Protein AF-A0A211ZUM1-F1 (afdb_monomer)

Organism: NCBI:txid171674

Foldseek 3Di:
DDPPPDPDPPDPDQDDLLLLLLLCLQCVQQLCCQQPPRDRPQKHALSSLVSQLPDPPHDPSSNRSSVNCNVDVCSVQQLQQQQPHDGRPRIHGLRSSLLSSLFQVPSFAWPDKDKDFFDAQWKKKKFKQWAWFVPADCLDQLLSHWWKKFKDKQSGTDFIDTGHNLARRTFIFIPAGDHGGMIMITITTCRCSARHDTDTIDPIDMDMDIQDCPDPDPQSVQLRLCSNAAEKEQEQDRHHQDAWDFDAKAWAWAQDPVQKIKIWIWTKTLAQCDDCLLAQVSCCVAAVAGIATGTAWMFIARNPPRDTPDIGDPQADGPCPDFDADPSRYGYWYQDDSRSGTYHCVVVVSRVSHGIGRGRHDYDHPDGPVCVCVVRVSSRQSSVSSCSNVCVPPPPDQPQWKFKFWADPVQDDPAWFQFKWFQFQVRDIGTQDIDHVPDDDPDDDDDDDGGPGDITGHPPPDALNRGQEMEIHPDDPRIDMWIWDDDDPPDGTDTHHYDD

pLDDT: mean 75.62, std 19.41, range [24.16, 98.25]

Solvent-accessible surface area (backbone atoms only — not comparable to full-atom values): 27143 Å² total; per-residue (Å²): 137,72,99,77,78,69,78,75,77,74,75,82,74,81,82,48,69,43,57,22,51,52,49,45,59,71,44,34,74,61,39,25,20,43,59,68,84,57,63,78,76,61,40,34,38,67,58,12,30,52,35,36,39,71,36,86,86,48,53,74,66,53,20,44,24,22,45,47,48,71,72,34,60,67,61,38,46,50,26,33,23,40,29,67,59,69,76,70,81,63,43,32,40,65,60,10,49,40,30,36,44,53,51,63,41,79,50,36,54,77,74,48,73,47,81,44,74,29,65,58,66,34,15,31,38,38,38,39,40,55,42,30,16,89,86,31,33,59,41,42,77,89,39,43,20,48,17,31,37,35,35,24,51,72,74,36,62,69,29,46,45,78,30,42,59,66,48,89,84,49,47,50,35,42,64,30,32,38,58,71,43,83,41,42,39,37,35,22,48,38,19,56,59,38,30,39,96,54,62,66,60,40,80,74,45,78,50,78,47,75,27,48,67,80,45,92,49,67,70,49,22,51,40,15,52,45,37,46,65,40,58,35,39,17,34,72,75,72,45,68,96,86,67,67,48,80,76,49,28,25,24,32,58,44,80,45,97,88,53,33,33,38,39,39,35,32,40,32,24,29,38,32,64,30,82,65,35,77,38,53,70,55,31,29,58,36,60,50,42,52,51,30,73,42,67,55,40,33,42,26,27,34,68,87,80,67,44,79,77,43,61,49,30,88,49,64,42,88,81,49,89,71,81,55,54,48,100,66,66,25,34,40,32,16,38,72,49,60,63,63,38,41,35,53,25,82,85,36,56,53,34,48,47,46,56,26,42,25,50,44,44,45,74,29,71,91,50,62,60,72,59,48,40,74,81,41,55,43,52,56,55,46,22,51,24,43,35,53,42,70,62,68,49,74,87,87,50,80,67,35,47,42,45,33,43,47,44,51,82,78,79,57,83,79,56,52,34,74,30,34,30,39,29,28,72,86,68,52,75,43,79,55,48,66,45,47,72,91,61,93,68,99,65,80,93,67,90,72,75,96,42,74,41,51,72,39,57,44,59,90,94,45,60,64,86,40,56,54,32,39,36,46,44,61,64,61,99,70,55,46,76,47,43,46,43,61,62,64,102,86,54,78,73,52,81,44,52,70,47,121

Mean predicted aligned error: 13.16 Å

Sequence (500 aa):
MTSADMPIPSAPQPMDEARAILVLNRDFGMFDTAAHRGSRDQIVSRDDLRAVRDNPAATWEQRAAADYLVTHDEAFDGLDTAAEGGSTDGFISRKDVTVHAIRDGGALPLLQSRQVDGSGGNPIILHIDAQAPSGAAWGNTDGSNAGIVSVYVDGRYYADATILSENPEGVDVNLGALGDGPHTIELRDSTAIGTGNQGAVSDVRASTRQLDMHASGPQERDAALAARYAPVVHLEDNGQAGNNVPLLSGAQVRRNDDGTTTISYSVLYSNEDGGDGAEPGRLNGKWGRNTDDESVFSVTVDDRSGEVVGFDSKSLGEGASHWEVDANGRPVVTVVNGHNQYGWASDHPHRARNRAFSGAPIVTPDKNTISLMNDHPWTWTVSTAEMRREGKLDEGRPHDRLYLNLVDGRGSDFKDVDRIQVVLNDGRVVTVGKYHAGGLFNIGDNRLNSSNNVSVALPEGIDPADVAEVRIEGLPVDAQVQAQRLDRKDDLPVGVPVGG

Structure (mmCIF, N/CA/C/O backbone):
data_AF-A0A211ZUM1-F1
#
_entry.id   AF-A0A211ZUM1-F1
#
loop_
_atom_site.group_PDB
_atom_site.id
_atom_site.type_symbol
_atom_site.label_atom_id
_atom_site.label_alt_id
_atom_site.label_comp_id
_atom_site.label_asym_id
_atom_site.label_entity_id
_atom_site.label_seq_id
_atom_site.pdbx_PDB_ins_code
_atom_site.Cartn_x
_atom_site.Cartn_y
_atom_site.Cartn_z
_atom_site.occupancy
_atom_site.B_iso_or_equiv
_atom_site.auth_seq_id
_atom_site.auth_comp_id
_atom_site.auth_asym_id
_atom_site.auth_atom_id
_atom_site.pdbx_PDB_model_num
ATOM 1 N N . MET A 1 1 ? 50.078 -17.687 -6.184 1.00 43.66 1 MET A N 1
ATOM 2 C CA . MET A 1 1 ? 48.773 -18.210 -6.634 1.00 43.66 1 MET A CA 1
ATOM 3 C C . MET A 1 1 ? 48.759 -18.137 -8.148 1.00 43.66 1 MET A C 1
ATOM 5 O O . MET A 1 1 ? 48.920 -17.055 -8.696 1.00 43.66 1 MET A O 1
ATOM 9 N N . THR A 1 2 ? 48.752 -19.291 -8.809 1.00 36.81 2 THR A N 1
ATOM 10 C CA . THR A 1 2 ? 48.711 -19.415 -10.272 1.00 36.81 2 THR A CA 1
ATOM 11 C C . THR A 1 2 ? 47.291 -19.178 -10.779 1.00 36.81 2 THR A C 1
ATOM 13 O O . THR A 1 2 ? 46.334 -19.457 -10.069 1.00 36.81 2 THR A O 1
ATOM 16 N N . SER A 1 3 ? 47.173 -18.683 -12.011 1.00 44.09 3 SER A N 1
ATOM 17 C CA . SER A 1 3 ? 45.949 -18.301 -12.743 1.00 44.09 3 SER A CA 1
ATOM 18 C C . SER A 1 3 ? 44.919 -19.433 -12.993 1.00 44.09 3 SER A C 1
ATOM 20 O O . SER A 1 3 ? 44.183 -19.375 -13.974 1.00 44.09 3 SER A O 1
ATOM 22 N N . ALA A 1 4 ? 44.875 -20.473 -12.156 1.00 42.50 4 ALA A N 1
ATOM 23 C CA . ALA A 1 4 ? 44.084 -21.690 -12.356 1.00 42.50 4 ALA A CA 1
ATOM 24 C C . ALA A 1 4 ? 42.977 -21.928 -11.304 1.00 42.50 4 ALA A C 1
ATOM 26 O O . ALA A 1 4 ? 42.244 -22.895 -11.447 1.00 42.50 4 ALA A O 1
ATOM 27 N N . ASP A 1 5 ? 42.817 -21.045 -10.309 1.00 39.09 5 ASP A N 1
ATOM 28 C CA . ASP A 1 5 ? 41.782 -21.153 -9.254 1.00 39.09 5 ASP A CA 1
ATOM 29 C C . ASP A 1 5 ? 40.686 -20.071 -9.361 1.00 39.09 5 ASP A C 1
ATOM 31 O O . ASP A 1 5 ? 40.035 -19.719 -8.380 1.00 39.09 5 ASP A O 1
ATOM 35 N N . MET A 1 6 ? 40.458 -19.516 -10.556 1.00 37.50 6 MET A N 1
ATOM 36 C CA . MET A 1 6 ? 39.229 -18.750 -10.790 1.00 37.50 6 MET A CA 1
ATOM 37 C C . MET A 1 6 ? 38.066 -19.751 -10.845 1.00 37.50 6 MET A C 1
ATOM 39 O O . MET A 1 6 ? 38.123 -20.657 -11.683 1.00 37.50 6 MET A O 1
ATOM 43 N N . PRO A 1 7 ? 37.028 -19.636 -9.994 1.00 38.75 7 PRO A N 1
ATOM 44 C CA . PRO A 1 7 ? 35.852 -20.484 -10.116 1.00 38.75 7 PRO A CA 1
ATOM 45 C C . PRO A 1 7 ? 35.306 -20.346 -11.537 1.00 38.75 7 PRO A C 1
ATOM 47 O O . PRO A 1 7 ? 35.073 -19.236 -12.021 1.00 38.75 7 PRO A O 1
ATOM 50 N N . ILE A 1 8 ? 35.157 -21.481 -12.222 1.00 36.88 8 ILE A N 1
ATOM 51 C CA . ILE A 1 8 ? 34.457 -21.547 -13.503 1.00 36.88 8 ILE A CA 1
ATOM 52 C C . ILE A 1 8 ? 33.085 -20.901 -13.257 1.00 36.88 8 ILE A C 1
ATOM 54 O O . ILE A 1 8 ? 32.404 -21.342 -12.324 1.00 36.88 8 ILE A O 1
ATOM 58 N N . PRO A 1 9 ? 32.680 -19.866 -14.020 1.00 37.88 9 PRO A N 1
ATOM 59 C CA . PRO A 1 9 ? 31.333 -19.332 -13.911 1.00 37.88 9 PRO A CA 1
ATOM 60 C C . PRO A 1 9 ? 30.375 -20.507 -14.070 1.00 37.88 9 PRO A C 1
ATOM 62 O O . PRO A 1 9 ? 30.503 -21.277 -15.027 1.00 37.88 9 PRO A O 1
ATOM 65 N N . SER A 1 10 ? 29.473 -20.695 -13.109 1.00 44.97 10 SER A N 1
ATOM 66 C CA . SER A 1 10 ? 28.400 -21.676 -13.228 1.00 44.97 10 SER A CA 1
ATOM 67 C C . SER A 1 10 ? 27.770 -21.541 -14.614 1.00 44.97 10 SER A C 1
ATOM 69 O O . SER A 1 10 ? 27.548 -20.425 -15.091 1.00 44.97 10 SER A O 1
ATOM 71 N N . ALA A 1 11 ? 27.547 -22.672 -15.294 1.00 48.47 11 ALA A N 1
ATOM 72 C CA . ALA A 1 11 ? 26.867 -22.675 -16.585 1.00 48.47 11 ALA A CA 1
ATOM 73 C C . ALA A 1 11 ? 25.595 -21.812 -16.478 1.00 48.47 11 ALA A C 1
ATOM 75 O O . ALA A 1 11 ? 24.928 -21.886 -15.439 1.00 48.47 11 ALA A O 1
ATOM 76 N N . PRO A 1 12 ? 25.280 -20.974 -17.485 1.00 60.00 12 PRO A N 1
ATOM 77 C CA . PRO A 1 12 ? 24.107 -20.120 -17.412 1.00 60.00 12 PRO A CA 1
ATOM 78 C C . PRO A 1 12 ? 22.892 -20.999 -17.121 1.00 60.00 12 PRO A C 1
ATOM 80 O O . PRO A 1 12 ? 22.614 -21.942 -17.861 1.00 60.00 12 PRO A O 1
ATOM 83 N N . GLN A 1 13 ? 22.235 -20.729 -15.989 1.00 67.50 13 GLN A N 1
ATOM 84 C CA . GLN A 1 13 ? 21.000 -21.406 -15.598 1.00 67.50 13 GLN A CA 1
ATOM 85 C C . GLN A 1 13 ? 20.018 -21.335 -16.781 1.00 67.50 13 GLN A C 1
ATOM 87 O O . GLN A 1 13 ? 19.943 -20.268 -17.407 1.00 67.50 13 GLN A O 1
ATOM 92 N N . PRO A 1 14 ? 19.313 -22.434 -17.110 1.00 83.50 14 PRO A N 1
ATOM 93 C CA . PRO A 1 14 ? 18.321 -22.427 -18.179 1.00 83.50 14 PRO A CA 1
ATOM 94 C C . PRO A 1 14 ? 17.280 -21.328 -17.928 1.00 83.50 14 PRO A C 1
ATOM 96 O O . PRO A 1 14 ? 16.999 -20.987 -16.781 1.00 83.50 14 PRO A O 1
ATOM 99 N N . MET A 1 15 ? 16.759 -20.738 -19.005 1.00 92.12 15 MET A N 1
ATOM 100 C CA . MET A 1 15 ? 15.692 -19.743 -18.907 1.00 92.12 15 MET A CA 1
ATOM 101 C C . MET A 1 15 ? 14.385 -20.442 -18.527 1.00 92.12 15 MET A C 1
ATOM 103 O O . MET A 1 15 ? 14.018 -21.429 -19.165 1.00 92.12 15 MET A O 1
ATOM 107 N N . ASP A 1 16 ? 13.709 -19.923 -17.509 1.00 88.44 16 ASP A N 1
ATOM 108 C CA . ASP A 1 16 ? 12.357 -20.299 -17.102 1.00 88.44 16 ASP A CA 1
ATOM 109 C C . ASP A 1 16 ? 11.422 -19.082 -17.192 1.00 88.44 16 ASP A C 1
ATOM 111 O O . ASP A 1 16 ? 11.869 -17.963 -17.460 1.00 88.44 16 ASP A O 1
ATOM 115 N N . GLU A 1 17 ? 10.121 -19.302 -16.998 1.00 86.44 17 GLU A N 1
ATOM 116 C CA . GLU A 1 17 ? 9.092 -18.260 -17.085 1.00 86.44 17 GLU A CA 1
ATOM 117 C C . GLU A 1 17 ? 9.390 -17.083 -16.153 1.00 86.44 17 GLU A C 1
ATOM 119 O O . GLU A 1 17 ? 9.462 -15.935 -16.590 1.00 86.44 17 GLU A O 1
ATOM 124 N N . ALA A 1 18 ? 9.654 -17.386 -14.882 1.00 80.50 18 ALA A N 1
ATOM 125 C CA . ALA A 1 18 ? 9.990 -16.417 -13.850 1.00 80.50 18 ALA A CA 1
ATOM 126 C C . ALA A 1 18 ? 11.130 -15.480 -14.277 1.00 80.50 18 ALA A C 1
ATOM 128 O O . ALA A 1 18 ? 11.023 -14.252 -14.192 1.00 80.50 18 ALA A O 1
ATOM 129 N N . ARG A 1 19 ? 12.228 -16.052 -14.773 1.00 82.88 19 ARG A N 1
ATOM 130 C CA . ARG A 1 19 ? 13.375 -15.276 -15.228 1.00 82.88 19 ARG A CA 1
ATOM 131 C C . ARG A 1 19 ? 13.090 -14.535 -16.531 1.00 82.88 19 ARG A C 1
ATOM 133 O O . ARG A 1 19 ? 13.563 -13.409 -16.682 1.00 82.88 19 ARG A O 1
ATOM 140 N N . ALA A 1 20 ? 12.312 -15.114 -17.444 1.00 89.31 20 ALA A N 1
ATOM 141 C CA . ALA A 1 20 ? 11.919 -14.449 -18.682 1.00 89.31 20 ALA A CA 1
ATOM 142 C C . ALA A 1 20 ? 11.098 -13.180 -18.399 1.00 89.31 20 ALA A C 1
ATOM 144 O O . ALA A 1 20 ? 11.386 -12.129 -18.972 1.00 89.31 20 ALA A O 1
ATOM 145 N N . ILE A 1 21 ? 10.159 -13.246 -17.450 1.00 86.44 21 ILE A N 1
ATOM 146 C CA . ILE A 1 21 ? 9.336 -12.116 -16.997 1.00 86.44 21 ILE A CA 1
ATOM 147 C C . ILE A 1 21 ? 10.193 -11.015 -16.369 1.00 86.44 21 ILE A C 1
ATOM 149 O O . ILE A 1 21 ? 10.033 -9.843 -16.708 1.00 86.44 21 ILE A O 1
ATOM 153 N N . LEU A 1 22 ? 11.140 -11.363 -15.489 1.00 80.31 22 LEU A N 1
ATOM 154 C CA . LEU A 1 22 ? 12.043 -10.376 -14.883 1.00 80.31 22 LEU A CA 1
ATOM 155 C C . LEU A 1 22 ? 12.891 -9.645 -15.929 1.00 80.31 22 LEU A C 1
ATOM 157 O O . LEU A 1 22 ? 13.070 -8.428 -15.847 1.00 80.31 22 LEU A O 1
ATOM 161 N N . VAL A 1 23 ? 13.417 -10.384 -16.908 1.00 86.12 23 VAL A N 1
ATOM 162 C CA . VAL A 1 23 ? 14.228 -9.822 -17.996 1.00 86.12 23 VAL A CA 1
ATOM 163 C C . VAL A 1 23 ? 13.377 -8.925 -18.887 1.00 86.12 23 VAL A C 1
ATOM 165 O O . VAL A 1 23 ? 13.804 -7.811 -19.195 1.00 86.12 23 VAL A O 1
ATOM 168 N N . LEU A 1 24 ? 12.169 -9.375 -19.245 1.00 88.94 24 LEU A N 1
ATOM 169 C CA . LEU A 1 24 ? 11.203 -8.573 -19.988 1.00 88.94 24 LEU A CA 1
ATOM 170 C C . LEU A 1 24 ? 10.877 -7.282 -19.233 1.00 88.94 24 LEU A C 1
ATOM 172 O O . LEU A 1 24 ? 10.959 -6.216 -19.823 1.00 88.94 24 LEU A O 1
ATOM 176 N N . ASN A 1 25 ? 10.573 -7.346 -17.935 1.00 83.44 25 ASN A N 1
ATOM 177 C CA . ASN A 1 25 ? 10.255 -6.170 -17.126 1.00 83.44 25 ASN A CA 1
ATOM 178 C C . ASN A 1 25 ? 11.418 -5.160 -17.069 1.00 83.44 25 ASN A C 1
ATOM 180 O O . ASN A 1 25 ? 11.234 -3.964 -17.323 1.00 83.44 25 ASN A O 1
ATOM 184 N N . ARG A 1 26 ? 12.626 -5.653 -16.756 1.00 82.50 26 ARG A N 1
ATOM 185 C CA . ARG A 1 26 ? 13.848 -4.842 -16.632 1.00 82.50 26 ARG A CA 1
ATOM 186 C C . ARG A 1 26 ? 14.165 -4.114 -17.933 1.00 82.50 26 ARG A C 1
ATOM 188 O O . ARG A 1 26 ? 14.423 -2.912 -17.929 1.00 82.50 26 ARG A O 1
ATOM 195 N N . ASP A 1 27 ? 14.114 -4.841 -19.044 1.00 86.50 27 ASP A N 1
ATOM 196 C CA . ASP A 1 27 ? 14.540 -4.350 -20.352 1.00 86.50 27 ASP A CA 1
ATOM 197 C C . ASP A 1 27 ? 13.344 -3.967 -21.241 1.00 86.50 27 ASP A C 1
ATOM 199 O O . ASP A 1 27 ? 13.496 -3.825 -22.452 1.00 86.50 27 ASP A O 1
ATOM 203 N N . PHE A 1 28 ? 12.158 -3.758 -20.659 1.00 86.62 28 PHE A N 1
ATOM 204 C CA . PHE A 1 28 ? 10.888 -3.655 -21.388 1.00 86.62 28 PHE A CA 1
ATOM 205 C C . PHE A 1 28 ? 10.918 -2.620 -22.515 1.00 86.62 28 PHE A C 1
ATOM 207 O O . PHE A 1 28 ? 10.455 -2.898 -23.608 1.00 86.62 28 PHE A O 1
ATOM 214 N N . GLY A 1 29 ? 11.525 -1.445 -22.298 1.00 85.50 29 GLY A N 1
ATOM 215 C CA . GLY A 1 29 ? 11.620 -0.415 -23.345 1.00 85.50 29 GLY A CA 1
ATOM 216 C C . GLY A 1 29 ? 12.481 -0.829 -24.549 1.00 85.50 29 GLY A C 1
ATOM 217 O O . GLY A 1 29 ? 12.271 -0.347 -25.659 1.00 85.50 29 GLY A O 1
ATOM 218 N N . MET A 1 30 ? 13.452 -1.724 -24.344 1.00 89.69 30 MET A N 1
ATOM 219 C CA . MET A 1 30 ? 14.226 -2.325 -25.432 1.00 89.69 30 MET A CA 1
ATOM 220 C C . MET A 1 30 ? 13.390 -3.360 -26.186 1.00 89.69 30 MET A C 1
ATOM 222 O O . MET A 1 30 ? 13.443 -3.379 -27.412 1.00 89.69 30 MET A O 1
ATOM 226 N N . PHE A 1 31 ? 12.606 -4.170 -25.468 1.00 91.44 31 PHE A N 1
ATOM 227 C CA . PHE A 1 31 ? 11.664 -5.108 -26.078 1.00 91.44 31 PHE A CA 1
ATOM 228 C C . PHE A 1 31 ? 10.605 -4.370 -26.911 1.00 91.44 31 PHE A C 1
ATOM 230 O O . PHE A 1 31 ? 10.532 -4.612 -28.105 1.00 91.44 31 PHE A O 1
ATOM 237 N N . ASP A 1 32 ? 9.898 -3.407 -26.320 1.00 88.75 32 ASP A N 1
ATOM 238 C CA . ASP A 1 32 ? 8.865 -2.536 -26.926 1.00 88.75 32 ASP A CA 1
ATOM 239 C C . ASP A 1 32 ? 9.313 -1.933 -28.273 1.00 88.75 32 ASP A C 1
ATOM 241 O O . ASP A 1 32 ? 8.585 -1.892 -29.257 1.00 88.75 32 ASP A O 1
ATOM 245 N N . THR A 1 33 ? 10.587 -1.558 -28.389 1.00 88.69 33 THR A N 1
ATOM 246 C CA . THR A 1 33 ? 11.088 -0.870 -29.587 1.00 88.69 33 THR A CA 1
ATOM 247 C C . THR A 1 33 ? 11.668 -1.782 -30.676 1.00 88.69 33 THR A C 1
ATOM 249 O O . THR A 1 33 ? 12.123 -1.276 -31.715 1.00 88.69 33 THR A O 1
ATOM 252 N N . ALA A 1 34 ? 11.681 -3.102 -30.474 1.00 89.81 34 ALA A N 1
ATOM 253 C CA . ALA A 1 34 ? 12.518 -4.025 -31.236 1.00 89.81 34 ALA A CA 1
ATOM 254 C C . ALA A 1 34 ? 12.051 -4.276 -32.683 1.00 89.81 34 ALA A C 1
ATOM 256 O O . ALA A 1 34 ? 12.891 -4.259 -33.590 1.00 89.81 34 ALA A O 1
ATOM 257 N N . ALA A 1 35 ? 10.754 -4.486 -32.946 1.00 82.75 35 ALA A N 1
ATOM 258 C CA . ALA A 1 35 ? 10.259 -4.808 -34.293 1.00 82.75 35 ALA A CA 1
ATOM 259 C C . ALA A 1 35 ? 9.839 -3.581 -35.118 1.00 82.75 35 ALA A C 1
ATOM 261 O O . ALA A 1 35 ? 9.779 -3.653 -36.353 1.00 82.75 35 ALA A O 1
ATOM 262 N N . HIS A 1 36 ? 9.571 -2.437 -34.480 1.00 64.88 36 HIS A N 1
ATOM 263 C CA . HIS A 1 36 ? 8.919 -1.285 -35.127 1.00 64.88 36 HIS A CA 1
ATOM 264 C C . HIS A 1 36 ? 9.744 0.008 -35.194 1.00 64.88 36 HIS A C 1
ATOM 266 O O . HIS A 1 36 ? 9.202 1.101 -35.331 1.00 64.88 36 HIS A O 1
ATOM 272 N N . ARG A 1 37 ? 11.079 -0.094 -35.228 1.00 54.25 37 ARG A N 1
ATOM 273 C CA . ARG A 1 37 ? 11.986 1.058 -35.438 1.00 54.25 37 ARG A CA 1
ATOM 274 C C . ARG A 1 37 ? 11.840 2.179 -34.391 1.00 54.25 37 ARG A C 1
ATOM 276 O O . ARG A 1 37 ? 12.078 3.340 -34.723 1.00 54.25 37 ARG A O 1
ATOM 283 N N . GLY A 1 38 ? 11.532 1.850 -33.136 1.00 53.59 38 GLY A N 1
ATOM 284 C CA . GLY A 1 38 ? 11.768 2.782 -32.028 1.00 53.59 38 GLY A CA 1
ATOM 285 C C . GLY A 1 38 ? 10.593 3.620 -31.524 1.00 53.59 38 GLY A C 1
ATOM 286 O O . GLY A 1 38 ? 10.840 4.540 -30.745 1.00 53.59 38 GLY A O 1
ATOM 287 N N . SER A 1 39 ? 9.346 3.349 -31.915 1.00 62.84 39 SER A N 1
ATOM 288 C CA . SER A 1 39 ? 8.196 3.979 -31.251 1.00 62.84 39 SER A CA 1
ATOM 289 C C . SER A 1 39 ? 7.911 3.257 -29.941 1.00 62.84 39 SER A C 1
ATOM 291 O O . SER A 1 39 ? 7.386 2.160 -29.969 1.00 62.84 39 SER A O 1
ATOM 293 N N . ARG A 1 40 ? 8.290 3.879 -28.820 1.00 78.25 40 ARG A N 1
ATOM 294 C CA . ARG A 1 40 ? 7.989 3.402 -27.466 1.00 78.25 40 ARG A CA 1
ATOM 295 C C . ARG A 1 40 ? 6.502 3.608 -27.190 1.00 78.25 40 ARG A C 1
ATOM 297 O O . ARG A 1 40 ? 6.108 4.727 -26.850 1.00 78.25 40 ARG A O 1
ATOM 304 N N . ASP A 1 41 ? 5.693 2.579 -27.391 1.00 75.62 41 ASP A N 1
ATOM 305 C CA . ASP A 1 41 ? 4.244 2.620 -27.163 1.00 75.62 41 ASP A CA 1
ATOM 306 C C . ASP A 1 41 ? 3.824 1.892 -25.875 1.00 75.62 41 ASP A C 1
ATOM 308 O O . ASP A 1 41 ? 2.645 1.887 -25.529 1.00 75.62 41 ASP A O 1
ATOM 312 N N . GLN A 1 42 ? 4.807 1.407 -25.101 1.00 82.94 42 GLN A N 1
ATOM 313 C CA . GLN A 1 42 ? 4.635 0.661 -23.850 1.00 82.94 42 GLN A CA 1
ATOM 314 C C . GLN A 1 42 ? 3.955 -0.699 -24.042 1.00 82.94 42 GLN A C 1
ATOM 316 O O . GLN A 1 42 ? 3.424 -1.259 -23.076 1.00 82.94 42 GLN A O 1
ATOM 321 N N . ILE A 1 43 ? 4.023 -1.241 -25.258 1.00 85.62 43 ILE A N 1
ATOM 322 C CA . ILE A 1 43 ? 3.471 -2.534 -25.627 1.00 85.62 43 ILE A CA 1
ATOM 323 C C . ILE A 1 43 ? 4.586 -3.409 -26.213 1.00 85.62 43 ILE A C 1
ATOM 325 O O . ILE A 1 43 ? 5.461 -2.949 -26.934 1.00 85.62 43 ILE A O 1
ATOM 329 N N . VAL A 1 44 ? 4.573 -4.698 -25.881 1.00 89.44 44 VAL A N 1
ATOM 330 C CA . VAL A 1 44 ? 5.462 -5.707 -26.464 1.00 89.44 44 VAL A CA 1
ATOM 331 C C . VAL A 1 44 ? 4.615 -6.723 -27.213 1.00 89.44 44 VAL A C 1
ATOM 333 O O . VAL A 1 44 ? 3.822 -7.450 -26.616 1.00 89.44 44 VAL A O 1
ATOM 336 N N . SER A 1 45 ? 4.794 -6.795 -28.530 1.00 91.38 45 SER A N 1
ATOM 337 C CA . SER A 1 45 ? 4.151 -7.799 -29.376 1.00 91.38 45 SER A CA 1
ATOM 338 C C . SER A 1 45 ? 5.011 -9.060 -29.531 1.00 91.38 45 SER A C 1
ATOM 340 O O . SER A 1 45 ? 6.208 -9.096 -29.226 1.00 91.38 45 SER A O 1
ATOM 342 N N . ARG A 1 46 ? 4.436 -10.121 -30.110 1.00 92.69 46 ARG A N 1
ATOM 343 C CA . ARG A 1 46 ? 5.220 -11.307 -30.509 1.00 92.69 46 ARG A CA 1
ATOM 344 C C . ARG A 1 46 ? 6.285 -10.997 -31.558 1.00 92.69 46 ARG A C 1
ATOM 346 O O . ARG A 1 46 ? 7.304 -11.688 -31.607 1.00 92.69 46 ARG A O 1
ATOM 353 N N . ASP A 1 47 ? 6.066 -9.991 -32.397 1.00 92.81 47 ASP A N 1
ATOM 354 C CA . ASP A 1 47 ? 7.062 -9.588 -33.384 1.00 92.81 47 ASP A CA 1
ATOM 355 C C . ASP A 1 47 ? 8.241 -8.877 -32.716 1.00 92.81 47 ASP A C 1
ATOM 357 O O . ASP A 1 47 ? 9.384 -9.142 -33.090 1.00 92.81 47 ASP A O 1
ATOM 361 N N . ASP A 1 48 ? 7.997 -8.090 -31.665 1.00 94.00 48 ASP A N 1
ATOM 362 C CA . ASP A 1 48 ? 9.049 -7.492 -30.836 1.00 94.00 48 ASP A CA 1
ATOM 363 C C . ASP A 1 48 ? 9.905 -8.552 -30.147 1.00 94.00 48 ASP A C 1
ATOM 365 O O . ASP A 1 48 ? 11.135 -8.518 -30.236 1.00 94.00 48 ASP A O 1
ATOM 369 N N . LEU A 1 49 ? 9.274 -9.565 -29.544 1.00 95.81 49 LEU A N 1
ATOM 370 C CA . LEU A 1 49 ? 9.998 -10.689 -28.947 1.00 95.81 49 LEU A CA 1
ATOM 371 C C . LEU A 1 49 ? 10.860 -11.419 -29.990 1.00 95.81 49 LEU A C 1
ATOM 373 O O . LEU A 1 49 ? 12.043 -11.674 -29.760 1.00 95.81 49 LEU A O 1
ATOM 377 N N . ARG A 1 50 ? 10.320 -11.709 -31.180 1.00 96.06 50 ARG A N 1
ATOM 378 C CA . ARG A 1 50 ? 11.104 -12.317 -32.272 1.00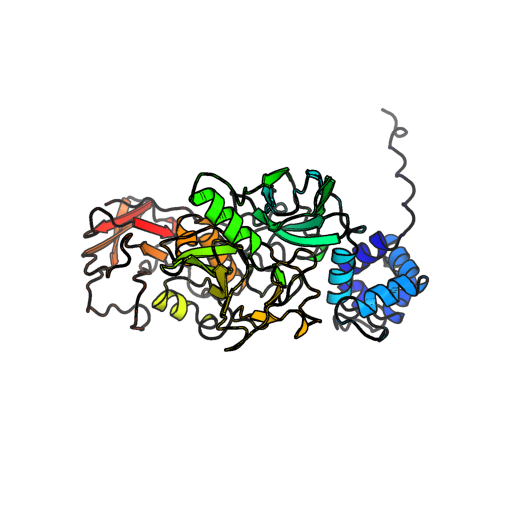 96.06 50 ARG A CA 1
ATOM 379 C C . ARG A 1 50 ? 12.264 -11.417 -32.698 1.00 96.06 50 ARG A C 1
ATOM 381 O O . ARG A 1 50 ? 13.367 -11.918 -32.915 1.00 96.06 50 ARG A O 1
ATOM 388 N N . ALA A 1 51 ? 12.047 -10.105 -32.769 1.00 94.75 51 ALA A N 1
ATOM 389 C CA . ALA A 1 51 ? 13.086 -9.143 -33.107 1.00 94.75 51 ALA A CA 1
ATOM 390 C C . ALA A 1 51 ? 14.209 -9.116 -32.057 1.00 94.75 51 ALA A C 1
ATOM 392 O O . ALA A 1 51 ? 15.378 -9.136 -32.439 1.00 94.75 51 ALA A O 1
ATOM 393 N N . VAL A 1 52 ? 13.895 -9.151 -30.754 1.00 96.06 52 VAL A N 1
ATOM 394 C CA . VAL A 1 52 ? 14.908 -9.264 -29.687 1.00 96.06 52 VAL A CA 1
ATOM 395 C C . VAL A 1 52 ? 15.656 -10.590 -29.775 1.00 96.06 52 VAL A C 1
ATOM 397 O O . VAL A 1 52 ? 16.888 -10.588 -29.741 1.00 96.06 52 VAL A O 1
ATOM 400 N N . ARG A 1 53 ? 14.939 -11.711 -29.927 1.00 96.88 53 ARG A N 1
ATOM 401 C CA . ARG A 1 53 ? 15.522 -13.056 -30.069 1.00 96.88 53 ARG A CA 1
ATOM 402 C C . ARG A 1 53 ? 16.554 -13.108 -31.196 1.00 96.88 53 ARG A C 1
ATOM 404 O O . ARG A 1 53 ? 17.635 -13.666 -31.013 1.00 96.88 53 ARG A O 1
ATOM 411 N N . ASP A 1 54 ? 16.238 -12.495 -32.332 1.00 95.56 54 ASP A N 1
ATOM 412 C CA . ASP A 1 54 ? 17.070 -12.544 -33.535 1.0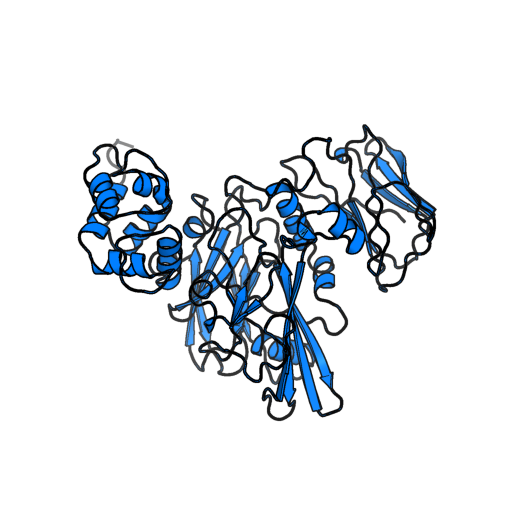0 95.56 5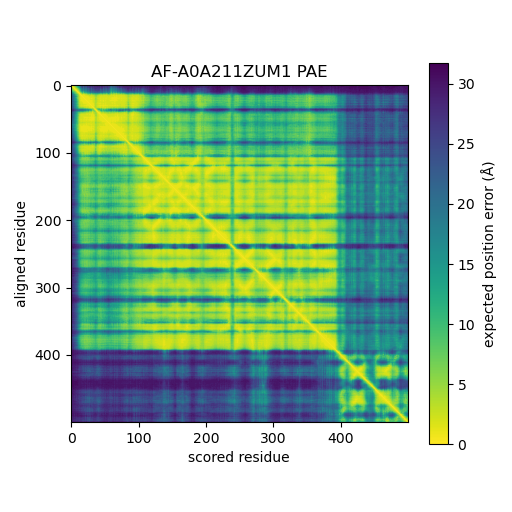4 ASP A CA 1
ATOM 413 C C . ASP A 1 54 ? 18.128 -11.415 -33.573 1.00 95.56 54 ASP A C 1
ATOM 415 O O . ASP A 1 54 ? 18.975 -11.382 -34.470 1.00 95.56 54 ASP A O 1
ATOM 419 N N . ASN A 1 55 ? 18.138 -10.508 -32.583 1.00 94.12 55 ASN A N 1
ATOM 420 C CA . ASN A 1 55 ? 19.066 -9.381 -32.516 1.00 94.12 55 ASN A CA 1
ATOM 421 C C . ASN A 1 55 ? 20.450 -9.799 -31.964 1.00 94.12 55 ASN A C 1
ATOM 423 O O . ASN A 1 55 ? 20.592 -10.125 -30.776 1.00 94.12 55 ASN A O 1
ATOM 427 N N . PRO A 1 56 ? 21.530 -9.719 -32.768 1.00 93.00 56 PRO A N 1
ATOM 428 C CA . PRO A 1 56 ? 22.874 -10.058 -32.305 1.00 93.00 56 PRO A CA 1
ATOM 429 C C . PRO A 1 56 ? 23.432 -9.066 -31.272 1.00 93.00 56 PRO A C 1
ATOM 431 O O . PRO A 1 56 ? 24.343 -9.427 -30.529 1.00 93.00 56 PRO A O 1
ATOM 434 N N . ALA A 1 57 ? 22.902 -7.838 -31.208 1.00 92.94 57 ALA A N 1
ATOM 435 C CA . ALA A 1 57 ? 23.306 -6.827 -30.231 1.00 92.94 57 ALA A CA 1
ATOM 436 C C . ALA A 1 57 ? 22.638 -7.008 -28.856 1.00 92.94 57 ALA A C 1
ATOM 438 O O . ALA A 1 57 ? 23.130 -6.452 -27.875 1.00 92.94 57 ALA A O 1
ATOM 439 N N . ALA A 1 58 ? 21.553 -7.785 -28.768 1.00 92.75 58 ALA A N 1
ATOM 440 C CA . ALA A 1 58 ? 20.935 -8.122 -27.489 1.00 92.75 58 ALA A CA 1
ATOM 441 C C . ALA A 1 58 ? 21.883 -8.984 -26.635 1.00 92.75 58 ALA A C 1
ATOM 443 O O . ALA A 1 58 ? 22.776 -9.676 -27.140 1.00 92.75 58 ALA A O 1
ATOM 444 N N . THR A 1 59 ? 21.706 -8.973 -25.319 1.00 94.19 59 THR A N 1
ATOM 445 C CA . THR A 1 59 ? 22.431 -9.898 -24.443 1.00 94.19 59 THR A CA 1
ATOM 446 C C . THR A 1 59 ? 21.920 -11.327 -24.644 1.00 94.19 59 THR A C 1
ATOM 448 O O . THR A 1 59 ? 20.841 -11.559 -25.194 1.00 94.19 59 THR A O 1
ATOM 451 N N . TRP A 1 60 ? 22.699 -12.323 -24.210 1.00 93.31 60 TRP A N 1
ATOM 452 C CA . TRP A 1 60 ? 22.238 -13.715 -24.261 1.00 93.31 60 TRP A CA 1
ATOM 453 C C . TRP A 1 60 ? 20.952 -13.908 -23.443 1.00 93.31 60 TRP A C 1
ATOM 455 O O . TRP A 1 60 ? 20.078 -14.658 -23.862 1.00 93.31 60 TRP A O 1
ATOM 465 N N . GLU A 1 61 ? 20.839 -13.210 -22.309 1.00 92.38 61 GLU A N 1
ATOM 466 C CA . GLU A 1 61 ? 19.715 -13.313 -21.381 1.00 92.38 61 GLU A CA 1
ATOM 467 C C . GLU A 1 61 ? 18.443 -12.718 -21.997 1.00 92.38 61 GLU A C 1
ATOM 469 O O . GLU A 1 61 ? 17.393 -13.349 -21.955 1.00 92.38 61 GLU A O 1
ATOM 474 N N . GLN A 1 62 ? 18.558 -11.565 -22.665 1.00 94.81 62 GLN A N 1
ATOM 475 C CA . GLN A 1 62 ? 17.460 -10.945 -23.415 1.00 94.81 62 GLN A CA 1
ATOM 476 C C . GLN A 1 62 ? 16.956 -11.849 -24.540 1.00 94.81 62 GLN A C 1
ATOM 478 O O . GLN A 1 62 ? 15.754 -12.069 -24.660 1.00 94.81 62 GLN A O 1
ATOM 483 N N . ARG A 1 63 ? 17.870 -12.427 -25.334 1.00 96.44 63 ARG A N 1
ATOM 484 C CA . ARG A 1 63 ? 17.491 -13.375 -26.391 1.00 96.44 63 ARG A CA 1
ATOM 485 C C . ARG A 1 63 ? 16.818 -14.624 -25.839 1.00 96.44 63 ARG A C 1
ATOM 487 O O . ARG A 1 63 ? 15.847 -15.076 -26.425 1.00 96.44 63 ARG A O 1
ATOM 494 N N . ALA A 1 64 ? 17.328 -15.176 -24.739 1.00 95.31 64 ALA A N 1
ATOM 495 C CA . ALA A 1 64 ? 16.761 -16.371 -24.123 1.00 95.31 64 ALA A CA 1
ATOM 496 C C . ALA A 1 64 ? 15.367 -16.107 -23.531 1.00 95.31 64 ALA A C 1
ATOM 498 O O . ALA A 1 64 ? 14.489 -16.949 -23.673 1.00 95.31 64 ALA A O 1
ATOM 499 N N . ALA A 1 65 ? 15.144 -14.939 -22.921 1.00 95.06 65 ALA A N 1
ATOM 500 C CA . ALA A 1 65 ? 13.830 -14.540 -22.415 1.00 95.06 65 ALA A CA 1
ATOM 501 C C . ALA A 1 65 ? 12.827 -14.350 -23.561 1.00 95.06 65 ALA A C 1
ATOM 503 O O . ALA A 1 65 ? 11.710 -14.856 -23.506 1.00 95.06 65 ALA A O 1
ATOM 504 N N . ALA A 1 66 ? 13.258 -13.684 -24.635 1.00 96.81 66 ALA A N 1
ATOM 505 C CA . ALA A 1 66 ? 12.450 -13.510 -25.832 1.00 96.81 66 ALA A CA 1
ATOM 506 C C . ALA A 1 66 ? 12.104 -14.851 -26.502 1.00 96.81 66 ALA A C 1
ATOM 508 O O . ALA A 1 66 ? 10.963 -15.070 -26.897 1.00 96.81 66 ALA A O 1
ATOM 509 N N . ASP A 1 67 ? 13.073 -15.766 -26.598 1.00 97.00 67 ASP A N 1
ATOM 510 C CA . ASP A 1 67 ? 12.858 -17.115 -27.127 1.00 97.00 67 ASP A CA 1
ATOM 511 C C . ASP A 1 67 ? 11.865 -17.908 -26.274 1.00 97.00 67 ASP A C 1
ATOM 513 O O . ASP A 1 67 ? 10.945 -18.519 -26.816 1.00 97.00 67 ASP A O 1
ATOM 517 N N . TYR A 1 68 ? 11.999 -17.838 -24.945 1.00 96.06 68 TYR A N 1
ATOM 518 C CA . TYR A 1 68 ? 11.082 -18.481 -24.009 1.00 96.06 68 TYR A CA 1
ATOM 519 C C . TYR A 1 68 ? 9.638 -18.022 -24.247 1.00 96.06 68 TYR A C 1
ATOM 521 O O . TYR A 1 68 ? 8.777 -18.848 -24.537 1.00 96.06 68 TYR A O 1
ATOM 529 N N . LEU A 1 69 ? 9.392 -16.710 -24.240 1.00 95.44 69 LEU A N 1
ATOM 530 C CA . LEU A 1 69 ? 8.053 -16.134 -24.421 1.00 95.44 69 LEU A CA 1
ATOM 531 C C . LEU A 1 69 ? 7.477 -16.342 -25.831 1.00 95.44 69 LEU A C 1
ATOM 533 O O . LEU A 1 69 ? 6.267 -16.343 -26.015 1.00 95.44 69 LEU A O 1
ATOM 537 N N . VAL A 1 70 ? 8.319 -16.534 -26.851 1.00 95.44 70 VAL A N 1
ATOM 538 C CA . VAL A 1 70 ? 7.851 -16.874 -28.208 1.00 95.44 70 VAL A CA 1
ATOM 539 C C . VAL A 1 70 ? 7.470 -18.350 -28.332 1.00 95.44 70 VAL A C 1
ATOM 541 O O . VAL A 1 70 ? 6.650 -18.685 -29.185 1.00 95.44 70 VAL A O 1
ATOM 544 N N . THR A 1 71 ? 8.090 -19.227 -27.541 1.00 95.88 71 THR A N 1
ATOM 545 C CA . THR A 1 71 ? 7.955 -20.691 -27.657 1.00 95.88 71 THR A CA 1
ATOM 546 C C . THR A 1 71 ? 6.998 -21.312 -26.639 1.00 95.88 71 THR A C 1
ATOM 548 O O . THR A 1 71 ? 6.622 -22.468 -26.823 1.00 95.88 71 THR A O 1
ATOM 551 N N . HIS A 1 72 ? 6.585 -20.556 -25.619 1.00 94.56 72 HIS A N 1
ATOM 552 C CA . HIS A 1 72 ? 5.644 -20.965 -24.574 1.00 94.56 72 HIS A CA 1
ATOM 553 C C . HIS A 1 72 ? 4.405 -20.070 -24.648 1.00 94.56 72 HIS A C 1
ATOM 555 O O . HIS A 1 72 ? 4.367 -18.991 -24.054 1.00 94.56 72 HIS A O 1
ATOM 561 N N . ASP A 1 73 ? 3.408 -20.501 -25.425 1.00 92.62 73 ASP A N 1
ATOM 562 C CA . ASP A 1 73 ? 2.183 -19.726 -25.642 1.00 92.62 73 ASP A CA 1
ATOM 563 C C . ASP A 1 73 ? 1.451 -19.462 -24.323 1.00 92.62 73 ASP A C 1
ATOM 565 O O . ASP A 1 73 ? 0.976 -18.358 -24.107 1.00 92.62 73 ASP A O 1
ATOM 569 N N . GLU A 1 74 ? 1.458 -20.416 -23.393 1.00 89.50 74 GLU A N 1
ATOM 570 C CA . GLU A 1 74 ? 0.861 -20.267 -22.068 1.00 89.50 74 GLU A CA 1
ATOM 571 C C . GLU A 1 74 ? 1.474 -19.132 -21.237 1.00 89.50 74 GLU A C 1
ATOM 573 O O . GLU A 1 74 ? 0.743 -18.425 -20.547 1.00 89.50 74 GLU A O 1
ATOM 578 N N . ALA A 1 75 ? 2.791 -18.923 -21.331 1.00 88.75 75 ALA A N 1
ATOM 579 C CA . ALA A 1 75 ? 3.481 -17.862 -20.602 1.00 88.75 75 ALA A CA 1
ATOM 580 C C . ALA A 1 75 ? 3.205 -16.492 -21.238 1.00 88.75 75 ALA A C 1
ATOM 582 O O . ALA A 1 75 ? 2.998 -15.502 -20.537 1.00 88.75 75 ALA A O 1
ATOM 583 N N . PHE A 1 76 ? 3.168 -16.428 -22.574 1.00 91.31 76 PHE A N 1
ATOM 584 C CA . PHE A 1 76 ? 2.800 -15.205 -23.289 1.00 91.31 76 PHE A CA 1
ATOM 585 C C . PHE A 1 76 ? 1.344 -14.817 -23.016 1.00 91.31 76 PHE A C 1
ATOM 587 O O . PHE A 1 76 ? 1.073 -13.682 -22.642 1.00 91.31 76 PHE A O 1
ATOM 594 N N . ASP A 1 77 ? 0.421 -15.761 -23.180 1.00 88.56 77 ASP A N 1
ATOM 595 C CA . ASP A 1 77 ? -1.017 -15.538 -23.041 1.00 88.56 77 ASP A CA 1
ATOM 596 C C . ASP A 1 77 ? -1.396 -15.256 -21.569 1.00 88.56 77 ASP A C 1
ATOM 598 O O . ASP A 1 77 ? -2.314 -14.480 -21.283 1.00 88.56 77 ASP A O 1
ATOM 602 N N . GLY A 1 78 ? -0.661 -15.854 -20.621 1.00 85.69 78 GLY A N 1
ATOM 603 C CA . GLY A 1 78 ? -0.746 -15.537 -19.196 1.00 85.69 78 GLY A CA 1
ATOM 604 C C . GLY A 1 78 ? -0.380 -14.082 -18.904 1.00 85.69 78 GLY A C 1
ATOM 605 O O . GLY A 1 78 ? -1.136 -13.399 -18.214 1.00 85.69 78 GLY A O 1
ATOM 606 N N . LEU A 1 79 ? 0.713 -13.589 -19.500 1.00 86.31 79 LEU A N 1
ATOM 607 C CA . LEU A 1 79 ? 1.105 -12.182 -19.415 1.00 86.31 79 LEU A CA 1
ATOM 608 C C . LEU A 1 79 ? 0.072 -11.271 -20.086 1.00 86.31 79 LEU A C 1
ATOM 610 O O . LEU A 1 79 ? -0.479 -10.421 -19.406 1.00 86.31 79 LEU A O 1
ATOM 614 N N . ASP A 1 80 ? -0.239 -11.478 -21.367 1.00 85.75 80 ASP A N 1
ATOM 615 C CA . ASP A 1 80 ? -1.203 -10.699 -22.179 1.00 85.75 80 ASP A CA 1
ATOM 616 C C . ASP A 1 80 ? -2.521 -10.418 -21.423 1.00 85.75 80 ASP A C 1
ATOM 618 O O . ASP A 1 80 ? -3.055 -9.313 -21.425 1.00 85.75 80 ASP A O 1
ATOM 622 N N . THR A 1 81 ? -3.009 -11.390 -20.648 1.00 83.00 81 THR A N 1
ATOM 623 C CA . THR A 1 81 ? -4.292 -11.265 -19.942 1.00 83.00 81 THR A CA 1
ATOM 624 C C . THR A 1 81 ? -4.193 -10.825 -18.474 1.00 83.00 81 THR A C 1
ATOM 626 O O . THR A 1 81 ? -5.228 -10.703 -17.799 1.00 83.00 81 THR A O 1
ATOM 629 N N . ALA A 1 82 ? -2.993 -10.577 -17.946 1.00 80.88 82 ALA A N 1
ATOM 630 C CA . ALA A 1 82 ? -2.759 -10.427 -16.512 1.00 80.88 82 ALA A CA 1
ATOM 631 C C . ALA A 1 82 ? -3.437 -9.186 -15.904 1.00 80.88 82 ALA A C 1
ATOM 633 O O . ALA A 1 82 ? -4.205 -9.310 -14.934 1.00 80.88 82 ALA A O 1
ATOM 634 N N . ALA A 1 83 ? -3.192 -7.989 -16.448 1.00 72.06 83 ALA A N 1
ATOM 635 C CA . ALA A 1 83 ? -3.673 -6.745 -15.849 1.00 72.06 83 ALA A CA 1
ATOM 636 C C . ALA A 1 83 ? -5.107 -6.405 -16.250 1.00 72.06 83 ALA A C 1
ATOM 638 O O . ALA A 1 83 ? -5.888 -5.957 -15.404 1.00 72.06 83 ALA A O 1
ATOM 639 N N . GLU A 1 84 ? -5.478 -6.626 -17.510 1.00 67.81 84 GLU A N 1
ATOM 640 C CA . GLU A 1 84 ? -6.822 -6.286 -17.976 1.00 67.81 84 GLU A CA 1
ATOM 641 C C . GLU A 1 84 ? -7.806 -7.446 -17.797 1.00 67.81 84 GLU A C 1
ATOM 643 O O . GLU A 1 84 ? -8.939 -7.226 -17.382 1.00 67.81 84 GLU A O 1
ATOM 648 N N . GLY A 1 85 ? -7.384 -8.699 -17.947 1.00 56.62 85 GLY A N 1
ATOM 649 C CA . GLY A 1 85 ? -8.301 -9.835 -17.916 1.00 56.62 85 GLY A CA 1
ATOM 650 C C . GLY A 1 85 ? -9.231 -9.846 -19.113 1.00 56.62 85 GLY A C 1
ATOM 651 O O . GLY A 1 85 ? -10.128 -9.021 -19.238 1.00 56.62 85 GLY A O 1
ATOM 652 N N . GLY A 1 86 ? -9.068 -10.834 -19.979 1.00 58.75 86 GLY A N 1
ATOM 653 C CA . GLY A 1 86 ? -9.828 -10.867 -21.216 1.00 58.75 86 GLY A CA 1
ATOM 654 C C . GLY A 1 86 ? -9.335 -11.947 -22.158 1.00 58.75 86 GLY A C 1
ATOM 655 O O . GLY A 1 86 ? -8.694 -12.906 -21.737 1.00 58.75 86 GLY A O 1
ATOM 656 N N . SER A 1 87 ? -9.693 -11.802 -23.431 1.00 66.44 87 SER A N 1
ATOM 657 C CA . SER A 1 87 ? -9.102 -12.606 -24.503 1.00 66.44 87 SER A CA 1
ATOM 658 C C . SER A 1 87 ? -7.717 -12.064 -24.815 1.00 66.44 87 SER A C 1
ATOM 660 O O . SER A 1 87 ? -7.557 -10.850 -24.815 1.00 66.44 87 SER A O 1
ATOM 662 N N . THR A 1 88 ? -6.780 -12.955 -25.124 1.00 78.19 88 THR A N 1
ATOM 663 C CA . THR A 1 88 ? -5.448 -12.604 -25.627 1.00 78.19 88 THR A CA 1
ATOM 664 C C . THR A 1 88 ? -5.585 -11.638 -26.799 1.00 78.19 88 THR A C 1
ATOM 666 O O . THR A 1 88 ? -6.189 -12.003 -27.821 1.00 78.19 88 THR A O 1
ATOM 669 N N . ASP A 1 89 ? -5.085 -10.417 -26.661 1.00 78.44 89 ASP A N 1
ATOM 670 C CA . ASP A 1 89 ? -5.077 -9.441 -27.751 1.00 78.44 89 ASP A CA 1
ATOM 671 C C . ASP A 1 89 ? -3.760 -9.476 -28.548 1.00 78.44 89 ASP A C 1
ATOM 673 O O . ASP A 1 89 ? -3.664 -8.889 -29.630 1.00 78.44 89 ASP A O 1
ATOM 677 N N . GLY A 1 90 ? -2.796 -10.272 -28.078 1.00 85.25 90 GLY A N 1
ATOM 678 C CA . GLY A 1 90 ? -1.485 -10.459 -28.674 1.00 85.25 90 GLY A CA 1
ATOM 679 C C . GLY A 1 90 ? -0.449 -9.439 -28.206 1.00 85.25 90 GLY A C 1
ATOM 680 O O . GLY A 1 90 ? 0.632 -9.381 -28.810 1.00 85.25 90 GLY A O 1
ATOM 681 N N . PHE A 1 91 ? -0.755 -8.652 -27.175 1.00 87.12 91 PHE A N 1
ATOM 682 C CA . PHE A 1 91 ? 0.057 -7.546 -26.696 1.00 87.12 91 PHE A CA 1
ATOM 683 C C . PHE A 1 91 ? 0.307 -7.651 -25.191 1.00 87.12 91 PHE A C 1
ATOM 685 O O . PHE A 1 91 ? -0.590 -7.874 -24.394 1.00 87.12 91 PHE A O 1
ATOM 692 N N . ILE A 1 92 ? 1.564 -7.467 -24.786 1.00 87.62 92 ILE A N 1
ATOM 693 C CA . ILE A 1 92 ? 1.946 -7.420 -23.374 1.00 87.62 92 ILE A CA 1
ATOM 694 C C . ILE A 1 92 ? 2.250 -5.969 -23.020 1.00 87.62 92 ILE A C 1
ATOM 696 O O . ILE A 1 92 ? 3.231 -5.402 -23.509 1.00 87.62 92 ILE A O 1
ATOM 700 N N . SER A 1 93 ? 1.446 -5.358 -22.155 1.00 85.25 93 SER A N 1
ATOM 701 C CA . SER A 1 93 ? 1.760 -4.044 -21.594 1.00 85.25 93 SER A CA 1
ATOM 702 C C . SER A 1 93 ? 2.741 -4.163 -20.423 1.00 85.25 93 SER A C 1
ATOM 704 O O . SER A 1 93 ? 2.914 -5.220 -19.815 1.00 85.25 93 SER A O 1
ATOM 706 N N . ARG A 1 94 ? 3.370 -3.055 -20.016 1.00 80.00 94 ARG A N 1
ATOM 707 C CA . ARG A 1 94 ? 4.176 -3.051 -18.777 1.00 80.00 94 ARG A CA 1
ATOM 708 C C . ARG A 1 94 ? 3.340 -3.449 -17.556 1.00 80.00 94 ARG A C 1
ATOM 710 O O . ARG A 1 94 ? 3.844 -4.101 -16.645 1.00 80.00 94 ARG A O 1
ATOM 717 N N . LYS A 1 95 ? 2.064 -3.058 -17.553 1.00 75.62 95 LYS A N 1
ATOM 718 C CA . LYS A 1 95 ? 1.128 -3.339 -16.467 1.00 75.62 95 LYS A CA 1
ATOM 719 C C . LYS A 1 95 ? 0.906 -4.844 -16.314 1.00 75.62 95 LYS A C 1
ATOM 721 O O . LYS A 1 95 ? 0.903 -5.336 -15.189 1.00 75.62 95 LYS A O 1
ATOM 726 N N . ASP A 1 96 ? 0.789 -5.553 -17.430 1.00 80.75 96 ASP A N 1
ATOM 727 C CA . ASP A 1 96 ? 0.628 -7.005 -17.475 1.00 80.75 96 ASP A CA 1
ATOM 728 C C . ASP A 1 96 ? 1.799 -7.734 -16.828 1.00 80.75 96 ASP A C 1
ATOM 730 O O . ASP A 1 96 ? 1.611 -8.544 -15.921 1.00 80.75 96 ASP A O 1
ATOM 734 N N . VAL A 1 97 ? 3.019 -7.362 -17.220 1.00 79.88 97 VAL A N 1
ATOM 735 C CA . VAL A 1 97 ? 4.250 -7.941 -16.668 1.00 79.88 97 VAL A CA 1
ATOM 736 C C . VAL A 1 97 ? 4.321 -7.738 -15.156 1.00 79.88 97 VAL A C 1
ATOM 738 O O . VAL A 1 97 ? 4.636 -8.676 -14.421 1.00 79.88 97 VAL A O 1
ATOM 741 N N . THR A 1 98 ? 3.991 -6.536 -14.677 1.00 76.19 98 THR A N 1
ATOM 742 C CA . THR A 1 98 ? 3.985 -6.231 -13.244 1.00 76.19 98 THR A CA 1
ATOM 743 C C . THR A 1 98 ? 2.947 -7.054 -12.484 1.00 76.19 98 THR A C 1
ATOM 745 O O . THR A 1 98 ? 3.282 -7.676 -11.475 1.00 76.19 98 THR A O 1
ATOM 748 N N . VAL A 1 99 ? 1.700 -7.079 -12.959 1.00 76.00 99 VAL A N 1
ATOM 749 C CA . VAL A 1 99 ? 0.605 -7.804 -12.299 1.00 76.00 99 VAL A CA 1
ATOM 750 C C . VAL A 1 99 ? 0.887 -9.305 -12.263 1.00 76.00 99 VAL A C 1
ATOM 752 O O . VAL A 1 99 ? 0.710 -9.928 -11.216 1.00 76.00 99 VAL A O 1
ATOM 755 N N . HIS A 1 100 ? 1.371 -9.878 -13.365 1.00 79.88 100 HIS A N 1
ATOM 756 C CA . HIS A 1 100 ? 1.701 -11.301 -13.454 1.00 79.88 100 HIS A CA 1
ATOM 757 C C . HIS A 1 100 ? 2.836 -11.680 -12.501 1.00 79.88 100 HIS A C 1
ATOM 759 O O . HIS A 1 100 ? 2.686 -12.575 -11.673 1.00 79.88 100 HIS A O 1
ATOM 765 N N . ALA A 1 101 ? 3.945 -10.935 -12.530 1.00 77.00 101 ALA A N 1
ATOM 766 C CA . ALA A 1 101 ? 5.101 -11.222 -11.687 1.00 77.00 101 ALA A CA 1
ATOM 767 C C . ALA A 1 101 ? 4.785 -11.140 -10.184 1.00 77.00 101 ALA A C 1
ATOM 769 O O . ALA A 1 101 ? 5.275 -11.954 -9.397 1.00 77.00 101 ALA A O 1
ATOM 770 N N . ILE A 1 102 ? 3.955 -10.170 -9.785 1.00 76.25 102 ILE A N 1
ATOM 771 C CA . ILE A 1 102 ? 3.505 -10.014 -8.398 1.00 76.25 102 ILE A CA 1
ATOM 772 C C . ILE A 1 102 ? 2.524 -11.123 -8.016 1.00 76.25 102 ILE A C 1
ATOM 774 O O . ILE A 1 102 ? 2.583 -11.638 -6.906 1.00 76.25 102 ILE A O 1
ATOM 778 N N . ARG A 1 103 ? 1.611 -11.536 -8.888 1.00 75.75 103 ARG A N 1
ATOM 779 C CA . ARG A 1 103 ? 0.609 -12.543 -8.508 1.00 75.75 103 ARG A CA 1
ATOM 780 C C . ARG A 1 103 ? 1.184 -13.941 -8.406 1.00 75.75 103 ARG A C 1
ATOM 782 O O . ARG A 1 103 ? 0.876 -14.642 -7.444 1.00 75.75 103 ARG A O 1
ATOM 789 N N . ASP A 1 104 ? 2.050 -14.298 -9.342 1.00 72.50 104 ASP A N 1
ATOM 790 C CA . ASP A 1 104 ? 2.651 -15.624 -9.374 1.00 72.50 104 ASP A CA 1
ATOM 791 C C . ASP A 1 104 ? 3.754 -15.766 -8.325 1.00 72.50 104 ASP A C 1
ATOM 793 O O . ASP A 1 104 ? 3.978 -16.862 -7.814 1.00 72.50 104 ASP A O 1
ATOM 797 N N . GLY A 1 105 ? 4.435 -14.665 -7.974 1.00 63.22 105 GLY A N 1
ATOM 798 C CA . GLY A 1 105 ? 5.384 -14.553 -6.858 1.00 63.22 105 GLY A CA 1
ATOM 799 C C . GLY A 1 105 ? 6.670 -15.378 -6.980 1.00 63.22 105 GLY A C 1
ATOM 800 O O . GLY A 1 105 ? 7.700 -14.995 -6.426 1.00 63.22 105 GLY A O 1
ATOM 801 N N . GLY A 1 106 ? 6.662 -16.472 -7.746 1.00 66.94 106 GLY A N 1
ATOM 802 C CA . GLY A 1 106 ? 7.795 -17.372 -7.961 1.00 66.94 106 GLY A CA 1
ATOM 803 C C . GLY A 1 106 ? 8.979 -16.705 -8.656 1.00 66.94 106 GLY A C 1
ATOM 804 O O . GLY A 1 106 ? 10.114 -17.139 -8.476 1.00 66.94 106 GLY A O 1
ATOM 805 N N . ALA A 1 107 ? 8.726 -15.616 -9.384 1.00 69.00 107 ALA A N 1
ATOM 806 C CA . ALA A 1 107 ? 9.753 -14.816 -10.036 1.00 69.00 107 ALA A CA 1
ATOM 807 C C . ALA A 1 107 ? 10.472 -13.842 -9.098 1.00 69.00 107 ALA A C 1
ATOM 809 O O . ALA A 1 107 ? 11.585 -13.421 -9.395 1.00 69.00 107 ALA A O 1
ATOM 810 N N . LEU A 1 108 ? 9.868 -13.473 -7.968 1.00 82.56 108 LEU A N 1
ATOM 811 C CA . LEU A 1 108 ? 10.437 -12.454 -7.093 1.00 82.56 108 LEU A CA 1
ATOM 812 C C . LEU A 1 108 ? 11.455 -13.055 -6.112 1.00 82.56 108 LEU A C 1
ATOM 814 O O . LEU A 1 108 ? 11.167 -14.096 -5.506 1.00 82.56 108 LEU A O 1
ATOM 818 N N . PRO A 1 109 ? 12.612 -12.402 -5.886 1.00 86.88 109 PRO A N 1
ATOM 819 C CA . PRO A 1 109 ? 13.581 -12.833 -4.884 1.00 86.88 109 PRO A CA 1
ATOM 820 C C . PRO A 1 109 ? 12.952 -12.948 -3.492 1.00 86.88 109 PRO A C 1
ATOM 822 O O . PRO A 1 109 ? 12.387 -11.986 -2.977 1.00 86.88 109 PRO A O 1
ATOM 825 N N . LEU A 1 110 ? 13.078 -14.120 -2.863 1.00 91.19 110 LEU A N 1
ATOM 826 C CA . LEU A 1 110 ? 12.661 -14.323 -1.476 1.00 91.19 110 LEU A CA 1
ATOM 827 C C . LEU A 1 110 ? 13.632 -13.602 -0.532 1.00 91.19 110 LEU A C 1
ATOM 829 O O . LEU A 1 110 ? 14.820 -13.920 -0.502 1.00 91.19 110 LEU A O 1
ATOM 833 N N . LEU A 1 111 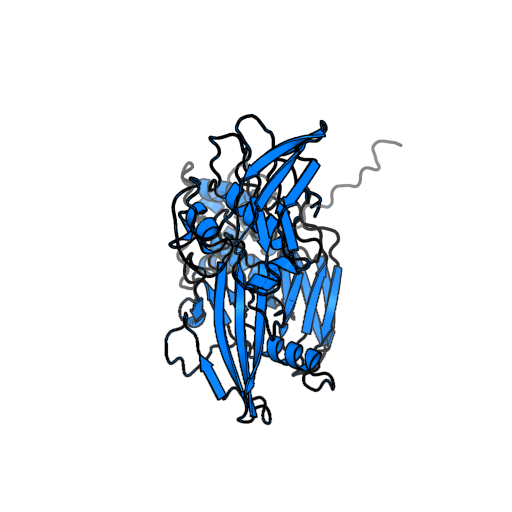? 13.110 -12.671 0.260 1.00 94.62 111 LEU A N 1
ATOM 834 C CA . LEU A 1 111 ? 13.857 -11.930 1.277 1.00 94.62 111 LEU A CA 1
ATOM 835 C C . LEU A 1 111 ? 13.802 -12.654 2.622 1.00 94.62 111 LEU A C 1
ATOM 837 O O . LEU A 1 111 ? 14.820 -12.848 3.284 1.00 94.62 111 LEU A O 1
ATOM 841 N N . GLN A 1 112 ? 12.601 -13.076 3.019 1.00 95.12 112 GLN A N 1
ATOM 842 C CA . GLN A 1 112 ? 12.360 -13.773 4.277 1.00 95.12 112 GLN A CA 1
ATOM 843 C C . GLN A 1 112 ? 11.130 -14.678 4.160 1.00 95.12 112 GLN A C 1
ATOM 845 O O . GLN A 1 112 ? 10.180 -14.363 3.451 1.00 95.12 112 GLN A O 1
ATOM 850 N N . SER A 1 113 ? 11.125 -15.789 4.896 1.00 96.00 113 SER A N 1
ATOM 851 C CA . SER A 1 113 ? 9.938 -16.622 5.104 1.00 96.00 113 SER A CA 1
ATOM 852 C C . SER A 1 113 ? 9.748 -16.897 6.593 1.00 96.00 113 SER A C 1
ATOM 854 O O . SER A 1 113 ? 10.725 -16.983 7.348 1.00 96.00 113 SER A O 1
ATOM 856 N N . ARG A 1 114 ? 8.495 -17.003 7.036 1.00 94.88 114 ARG A N 1
ATOM 857 C CA . ARG A 1 114 ? 8.135 -17.252 8.431 1.00 94.88 114 ARG A CA 1
ATOM 858 C C . ARG A 1 114 ? 6.865 -18.090 8.524 1.00 94.88 114 ARG A C 1
ATOM 860 O O . ARG A 1 114 ? 5.922 -17.869 7.777 1.00 94.88 114 ARG A O 1
ATOM 867 N N . GLN A 1 115 ? 6.837 -19.007 9.486 1.00 96.94 115 GLN A N 1
ATOM 868 C CA . GLN A 1 115 ? 5.612 -19.697 9.888 1.00 96.94 115 GLN A CA 1
ATOM 869 C C . GLN A 1 115 ? 4.885 -18.887 10.961 1.00 96.94 115 GLN A C 1
ATOM 871 O O . GLN A 1 115 ? 5.518 -18.388 11.900 1.00 96.94 115 GLN A O 1
ATOM 876 N N . VAL A 1 116 ? 3.570 -18.784 10.830 1.00 95.75 116 VAL A N 1
ATOM 877 C CA . VAL A 1 116 ? 2.677 -18.235 11.849 1.00 95.75 116 VAL A CA 1
ATOM 878 C C . VAL A 1 116 ? 1.504 -19.185 12.030 1.00 95.75 116 VAL A C 1
ATOM 880 O O . VAL A 1 116 ? 1.009 -19.736 11.054 1.00 95.75 116 VAL A O 1
ATOM 883 N N . ASP A 1 117 ? 1.055 -19.376 13.264 1.00 95.06 117 ASP A N 1
ATOM 884 C CA . ASP A 1 117 ? -0.175 -20.116 13.521 1.00 95.06 117 ASP A CA 1
ATOM 885 C C . ASP A 1 117 ? -1.346 -19.130 13.527 1.00 95.06 117 ASP A C 1
ATOM 887 O O . ASP A 1 117 ? -1.404 -18.211 14.350 1.00 95.06 117 ASP A O 1
ATOM 891 N N . GLY A 1 118 ? -2.265 -19.301 12.583 1.00 91.38 118 GLY A N 1
ATOM 892 C CA . GLY A 1 118 ? -3.545 -18.614 12.592 1.00 91.38 118 GLY A CA 1
ATOM 893 C C . GLY A 1 118 ? -4.479 -19.222 13.638 1.00 91.38 118 GLY A C 1
ATOM 894 O O . GLY A 1 118 ? -4.333 -20.378 14.049 1.00 91.38 118 GLY A O 1
ATOM 895 N N . SER A 1 119 ? -5.425 -18.412 14.109 1.00 85.88 119 SER A N 1
ATOM 896 C CA . SER A 1 119 ? -6.381 -18.810 15.152 1.00 85.88 119 SER A CA 1
ATOM 897 C C . SER A 1 119 ? -7.833 -18.491 14.782 1.00 85.88 119 SER A C 1
ATOM 899 O O . SER A 1 119 ? -8.647 -18.203 15.666 1.00 85.88 119 SER A O 1
ATOM 901 N N . GLY A 1 120 ? -8.130 -18.404 13.480 1.00 74.62 120 GLY A N 1
ATOM 902 C CA . GLY A 1 120 ? -9.488 -18.393 12.925 1.00 74.62 120 GLY A CA 1
ATOM 903 C C . GLY A 1 120 ? -10.341 -17.153 13.217 1.00 74.62 120 GLY A C 1
ATOM 904 O O . GLY A 1 120 ? -11.431 -17.022 12.667 1.00 74.62 120 GLY A O 1
ATOM 905 N N . GLY A 1 121 ? -9.871 -16.230 14.061 1.00 83.31 121 GLY A N 1
ATOM 906 C CA . GLY A 1 121 ? -10.633 -15.040 14.452 1.00 83.31 121 GLY A CA 1
ATOM 907 C C . GLY A 1 121 ? -9.823 -13.865 15.000 1.00 83.31 121 GLY A C 1
ATOM 908 O O . GLY A 1 121 ? -10.354 -12.758 15.054 1.00 83.31 121 GLY A O 1
ATOM 909 N N . ASN A 1 122 ? -8.552 -14.066 15.363 1.00 92.06 122 ASN A N 1
ATOM 910 C CA . ASN A 1 122 ? -7.684 -12.997 15.855 1.00 92.06 122 ASN A CA 1
ATOM 911 C C . ASN A 1 122 ? -6.824 -12.434 14.719 1.00 92.06 122 ASN A C 1
ATOM 913 O O . ASN A 1 122 ? -6.083 -13.206 14.098 1.00 92.06 122 ASN A O 1
ATOM 917 N N . PRO A 1 123 ? -6.873 -11.114 14.459 1.00 94.75 123 PRO A N 1
ATOM 918 C CA . PRO A 1 123 ? -6.037 -10.505 13.440 1.00 94.75 123 PRO A CA 1
ATOM 919 C C . PRO A 1 123 ? -4.546 -10.634 13.746 1.00 94.75 123 PRO A C 1
ATOM 921 O O . PRO A 1 123 ? -4.123 -10.542 14.901 1.00 94.75 123 PRO A O 1
ATOM 924 N N . ILE A 1 124 ? -3.742 -10.803 12.702 1.00 96.25 124 ILE A N 1
ATOM 925 C CA . ILE A 1 124 ? -2.284 -10.842 12.790 1.00 96.25 124 ILE A CA 1
ATOM 926 C C . ILE A 1 124 ? -1.726 -9.584 12.134 1.00 96.25 124 ILE A C 1
ATOM 928 O O . ILE A 1 124 ? -2.015 -9.294 10.977 1.00 96.25 124 ILE A O 1
ATOM 932 N N . ILE A 1 125 ? -0.888 -8.855 12.864 1.00 97.31 125 ILE A N 1
ATOM 933 C CA . ILE A 1 125 ? -0.092 -7.752 12.330 1.00 97.31 125 ILE A CA 1
ATOM 934 C C . ILE A 1 125 ? 1.315 -8.264 12.048 1.00 97.31 125 ILE A C 1
ATOM 936 O O . ILE A 1 125 ? 1.958 -8.858 12.917 1.00 97.31 125 ILE A O 1
ATOM 940 N N . LEU A 1 126 ? 1.782 -8.034 10.830 1.00 98.12 126 LEU A N 1
ATOM 941 C CA . LEU A 1 126 ? 3.137 -8.284 10.375 1.00 98.12 126 LEU A CA 1
ATOM 942 C C . LEU A 1 126 ? 3.900 -6.961 10.374 1.00 98.12 126 LEU A C 1
ATOM 944 O O . LEU A 1 126 ? 3.603 -6.080 9.578 1.00 98.12 126 LEU A O 1
ATOM 948 N N . HIS A 1 127 ? 4.900 -6.858 11.234 1.00 98.25 127 HIS A N 1
ATOM 949 C CA . HIS A 1 127 ? 5.840 -5.751 11.245 1.00 98.25 127 HIS A CA 1
ATOM 950 C C . HIS A 1 127 ? 7.048 -6.079 10.367 1.00 98.25 127 HIS A C 1
ATOM 952 O O . HIS A 1 127 ? 7.672 -7.133 10.553 1.00 98.25 127 HIS A O 1
ATOM 958 N N . ILE A 1 128 ? 7.385 -5.178 9.448 1.00 98.00 128 ILE A N 1
ATOM 959 C CA . ILE A 1 128 ? 8.523 -5.273 8.533 1.00 98.00 128 ILE A CA 1
ATOM 960 C C . ILE A 1 128 ? 9.480 -4.114 8.822 1.00 98.00 128 ILE A C 1
ATOM 962 O O . ILE A 1 128 ? 9.167 -2.958 8.548 1.00 98.00 128 ILE A O 1
ATOM 966 N N . ASP A 1 129 ? 10.663 -4.445 9.327 1.00 97.38 129 ASP A N 1
ATOM 967 C CA . ASP A 1 129 ? 11.818 -3.551 9.422 1.00 97.38 129 ASP A CA 1
ATOM 968 C C . ASP A 1 129 ? 12.753 -3.872 8.249 1.00 97.38 129 ASP A C 1
ATOM 970 O O . ASP A 1 129 ? 13.162 -5.021 8.072 1.00 97.38 129 ASP A O 1
ATOM 974 N N . ALA A 1 130 ? 13.023 -2.897 7.389 1.00 95.69 130 ALA A N 1
ATOM 975 C CA . ALA A 1 130 ? 13.856 -3.065 6.205 1.00 95.69 130 ALA A CA 1
ATOM 976 C C . ALA A 1 130 ? 14.470 -1.726 5.797 1.00 95.69 130 ALA A C 1
ATOM 978 O O . ALA A 1 130 ? 13.909 -0.662 6.049 1.00 95.69 130 ALA A O 1
ATOM 979 N N . GLN A 1 131 ? 15.602 -1.784 5.104 1.00 93.94 131 GLN A N 1
ATOM 980 C CA . GLN A 1 131 ? 16.213 -0.617 4.486 1.00 93.94 131 GLN A CA 1
ATOM 981 C C . GLN A 1 131 ? 15.795 -0.519 3.022 1.00 93.94 131 GLN A C 1
ATOM 983 O O . GLN A 1 131 ? 15.874 -1.494 2.264 1.00 93.94 131 GLN A O 1
ATOM 988 N N . ALA A 1 132 ? 15.383 0.684 2.626 1.00 91.06 132 ALA A N 1
ATOM 989 C CA . ALA A 1 132 ? 15.198 1.027 1.226 1.00 91.06 132 ALA A CA 1
ATOM 990 C C . ALA A 1 132 ? 16.525 0.856 0.454 1.00 91.06 132 ALA A C 1
ATOM 992 O O . ALA A 1 132 ? 17.602 0.914 1.062 1.00 91.06 132 ALA A O 1
ATOM 993 N N . PRO A 1 133 ? 16.479 0.666 -0.877 1.00 90.12 133 PRO A N 1
ATOM 994 C CA . PRO A 1 133 ? 17.678 0.568 -1.698 1.00 90.12 133 PRO A CA 1
ATOM 995 C C . PRO A 1 133 ? 18.638 1.737 -1.457 1.00 90.12 133 PRO A C 1
ATOM 997 O O . PRO A 1 133 ? 18.224 2.869 -1.208 1.00 90.12 133 PRO A O 1
ATOM 1000 N N . SER A 1 134 ? 19.945 1.483 -1.541 1.00 86.94 134 SER A N 1
ATOM 1001 C CA . SER A 1 134 ? 20.943 2.535 -1.321 1.00 86.94 134 SER A CA 1
ATOM 1002 C C . SER A 1 134 ? 20.745 3.699 -2.298 1.00 86.94 134 SER A C 1
ATOM 1004 O O . SER A 1 134 ? 20.714 3.495 -3.511 1.00 86.94 134 SER A O 1
ATOM 1006 N N . GLY A 1 135 ? 20.624 4.915 -1.757 1.00 84.19 135 GLY A N 1
ATOM 1007 C CA . GLY A 1 135 ? 20.349 6.127 -2.532 1.00 84.19 135 GLY A CA 1
ATOM 1008 C C . GLY A 1 135 ? 18.866 6.375 -2.822 1.00 84.19 135 GLY A C 1
ATOM 1009 O O . GLY A 1 135 ? 18.554 7.411 -3.405 1.00 84.19 135 GLY A O 1
ATOM 1010 N N . ALA A 1 136 ? 17.965 5.479 -2.402 1.00 87.00 136 ALA A N 1
ATOM 1011 C CA . ALA A 1 136 ? 16.537 5.709 -2.533 1.00 87.00 136 ALA A CA 1
ATOM 1012 C C . ALA A 1 136 ? 16.081 6.856 -1.621 1.00 87.00 136 ALA A C 1
ATOM 1014 O O . ALA A 1 136 ? 16.384 6.876 -0.424 1.00 87.00 136 ALA A O 1
ATOM 1015 N N . ALA A 1 137 ? 15.337 7.794 -2.191 1.00 85.88 137 ALA A N 1
ATOM 1016 C CA . ALA A 1 137 ? 14.693 8.884 -1.472 1.00 85.88 137 ALA A CA 1
ATOM 1017 C C . ALA A 1 137 ? 13.408 9.250 -2.198 1.00 85.88 137 ALA A C 1
ATOM 1019 O O . ALA A 1 137 ? 13.416 9.411 -3.419 1.00 85.88 137 ALA A O 1
ATOM 1020 N N . TRP A 1 138 ? 12.315 9.431 -1.464 1.00 85.88 138 TRP A N 1
ATOM 1021 C CA . TRP A 1 138 ? 10.993 9.614 -2.055 1.00 85.88 138 TRP A CA 1
ATOM 1022 C C . TRP A 1 138 ? 10.936 10.806 -3.017 1.00 85.88 138 TRP A C 1
ATOM 1024 O O . TRP A 1 138 ? 10.201 10.777 -3.995 1.00 85.88 138 TRP A O 1
ATOM 1034 N N . GLY A 1 139 ? 11.766 11.827 -2.786 1.00 81.06 139 GLY A N 1
ATOM 1035 C CA . GLY A 1 139 ? 11.862 13.023 -3.624 1.00 81.06 139 GLY A CA 1
ATOM 1036 C C . GLY A 1 139 ? 12.531 12.815 -4.988 1.00 81.06 139 GLY A C 1
ATOM 1037 O O . GLY A 1 139 ? 12.545 13.742 -5.801 1.00 81.06 139 GLY A O 1
ATOM 1038 N N . ASN A 1 140 ? 13.099 11.638 -5.250 1.00 82.12 140 ASN A N 1
ATOM 1039 C CA . ASN A 1 140 ? 13.793 11.358 -6.498 1.00 82.12 140 ASN A CA 1
ATOM 1040 C C . ASN A 1 140 ? 12.806 11.288 -7.678 1.00 82.12 140 ASN A C 1
ATOM 1042 O O . ASN A 1 140 ? 11.673 10.821 -7.572 1.00 82.12 140 ASN A O 1
ATOM 1046 N N . THR A 1 141 ? 13.230 11.792 -8.837 1.00 77.75 141 THR A N 1
ATOM 1047 C CA . THR A 1 141 ? 12.412 11.842 -10.066 1.00 77.75 141 THR A CA 1
ATOM 1048 C C . THR A 1 141 ? 12.864 10.843 -11.125 1.00 77.75 141 THR A C 1
ATOM 1050 O O . THR A 1 141 ? 12.176 10.640 -12.122 1.00 77.75 141 THR A O 1
ATOM 1053 N N . ASP A 1 142 ? 14.006 10.189 -10.914 1.00 72.50 142 ASP A N 1
ATOM 1054 C CA . ASP A 1 142 ? 14.568 9.162 -11.796 1.00 72.50 142 ASP A CA 1
ATOM 1055 C C . ASP A 1 142 ? 14.006 7.755 -11.519 1.00 72.50 142 ASP A C 1
ATOM 1057 O O . ASP A 1 142 ? 14.457 6.774 -12.112 1.00 72.50 142 ASP A O 1
ATOM 1061 N N . GLY A 1 143 ? 13.012 7.666 -10.632 1.00 72.62 143 GLY A N 1
ATOM 1062 C CA . GLY A 1 143 ? 12.394 6.425 -10.191 1.00 72.62 143 GLY A CA 1
ATOM 1063 C C . GLY A 1 143 ? 13.076 5.803 -8.979 1.00 72.62 143 GLY A C 1
ATOM 1064 O O . GLY A 1 143 ? 12.551 4.816 -8.475 1.00 72.62 143 GLY A O 1
ATOM 1065 N N . SER A 1 144 ? 14.185 6.357 -8.465 1.00 79.44 144 SER A N 1
ATOM 1066 C CA . SER A 1 144 ? 14.882 5.869 -7.264 1.00 79.44 144 SER A CA 1
ATOM 1067 C C . SER A 1 144 ? 14.203 6.262 -5.934 1.00 79.44 144 SER A C 1
ATOM 1069 O O . SER A 1 144 ? 14.835 6.800 -5.031 1.00 79.44 144 SER A O 1
ATOM 1071 N N . ASN A 1 145 ? 12.894 6.034 -5.810 1.00 82.81 145 ASN A N 1
ATOM 1072 C CA . ASN A 1 145 ? 12.075 6.686 -4.781 1.00 82.81 145 ASN A CA 1
ATOM 1073 C C . ASN A 1 145 ? 11.920 5.861 -3.498 1.00 82.81 145 ASN A C 1
ATOM 1075 O O . ASN A 1 145 ? 11.934 6.399 -2.397 1.00 82.81 145 ASN A O 1
ATOM 1079 N N . ALA A 1 146 ? 11.732 4.551 -3.645 1.00 87.38 146 ALA A N 1
ATOM 1080 C CA . ALA A 1 146 ? 11.474 3.622 -2.550 1.00 87.38 146 ALA A CA 1
ATOM 1081 C C . ALA A 1 146 ? 11.822 2.181 -2.949 1.00 87.38 146 ALA A C 1
ATOM 1083 O O . ALA A 1 146 ? 11.915 1.866 -4.141 1.00 87.38 146 ALA A O 1
ATOM 1084 N N . GLY A 1 147 ? 11.943 1.306 -1.949 1.00 89.00 147 GLY A N 1
ATOM 1085 C CA . GLY A 1 147 ? 11.884 -0.146 -2.127 1.00 89.00 147 GLY A CA 1
ATOM 1086 C C . GLY A 1 147 ? 10.455 -0.670 -2.009 1.00 89.00 147 GLY A C 1
ATOM 1087 O O . GLY A 1 147 ? 9.625 -0.029 -1.368 1.00 89.00 147 GLY A O 1
ATOM 1088 N N . ILE A 1 148 ? 10.163 -1.844 -2.573 1.00 88.94 148 ILE A N 1
ATOM 1089 C CA . ILE A 1 148 ? 8.859 -2.503 -2.394 1.00 88.94 148 ILE A CA 1
ATOM 1090 C C . ILE A 1 148 ? 9.049 -3.955 -1.956 1.00 88.94 148 ILE A C 1
ATOM 1092 O O . ILE A 1 148 ? 9.753 -4.731 -2.606 1.00 88.94 148 ILE A O 1
ATOM 1096 N N . VAL A 1 149 ? 8.373 -4.327 -0.869 1.00 92.31 149 VAL A N 1
ATOM 1097 C CA . VAL A 1 149 ? 8.289 -5.705 -0.376 1.00 92.31 149 VAL A CA 1
ATOM 1098 C C . VAL A 1 149 ? 6.877 -6.224 -0.596 1.00 92.31 149 VAL A C 1
ATOM 1100 O O . VAL A 1 149 ? 5.930 -5.732 0.012 1.00 92.31 149 VAL A O 1
ATOM 1103 N N . SER A 1 150 ? 6.739 -7.248 -1.433 1.00 92.62 150 SER A N 1
ATOM 1104 C CA . SER A 1 150 ? 5.478 -7.964 -1.610 1.00 92.62 150 SER A CA 1
ATOM 1105 C C . SER A 1 150 ? 5.331 -9.047 -0.549 1.00 92.62 150 SER A C 1
ATOM 1107 O O . SER A 1 150 ? 6.250 -9.835 -0.309 1.00 92.62 150 SER A O 1
ATOM 1109 N N . VAL A 1 151 ? 4.163 -9.082 0.082 1.00 94.19 151 VAL A N 1
ATOM 1110 C CA . VAL A 1 151 ? 3.790 -10.038 1.122 1.00 94.19 151 VAL A CA 1
ATOM 1111 C C . VAL A 1 151 ? 2.922 -11.124 0.504 1.00 94.19 151 VAL A C 1
ATOM 1113 O O . VAL A 1 151 ? 1.929 -10.827 -0.160 1.00 94.19 151 VAL A O 1
ATOM 1116 N N . TYR A 1 152 ? 3.272 -12.380 0.765 1.00 93.94 152 TYR A N 1
ATOM 1117 C CA . TYR A 1 152 ? 2.491 -13.547 0.373 1.00 93.94 152 TYR A CA 1
ATOM 1118 C C . TYR A 1 152 ? 2.090 -14.340 1.605 1.00 93.94 152 TYR A C 1
ATOM 1120 O O . TYR A 1 152 ? 2.885 -14.494 2.533 1.00 93.94 152 TYR A O 1
ATOM 1128 N N . VAL A 1 153 ? 0.879 -14.889 1.578 1.00 93.38 153 VAL A N 1
ATOM 1129 C CA . VAL A 1 153 ? 0.394 -15.860 2.561 1.00 93.38 153 VAL A CA 1
ATOM 1130 C C . VAL A 1 153 ? 0.042 -17.140 1.814 1.00 93.38 153 VAL A C 1
ATOM 1132 O O . VAL A 1 153 ? -0.756 -17.119 0.878 1.00 93.38 153 VAL A O 1
ATOM 1135 N N . ASP A 1 154 ? 0.688 -18.244 2.180 1.00 92.31 154 ASP A N 1
ATOM 1136 C CA . ASP A 1 154 ? 0.543 -19.562 1.544 1.00 92.31 154 ASP A CA 1
ATOM 1137 C C . ASP A 1 154 ? 0.724 -19.528 0.018 1.00 92.31 154 ASP A C 1
ATOM 1139 O O . ASP A 1 154 ? -0.021 -20.148 -0.745 1.00 92.31 154 ASP A O 1
ATOM 1143 N N . GLY A 1 155 ? 1.717 -18.757 -0.432 1.00 87.19 155 GLY A N 1
ATOM 1144 C CA . GLY A 1 155 ? 2.047 -18.591 -1.848 1.00 87.19 155 GLY A CA 1
ATOM 1145 C C . GLY A 1 155 ? 1.084 -17.693 -2.626 1.00 87.19 155 GLY A C 1
ATOM 1146 O O . GLY A 1 155 ? 1.225 -17.574 -3.838 1.00 87.19 155 GLY A O 1
ATOM 1147 N N . ARG A 1 156 ? 0.115 -17.045 -1.967 1.00 86.62 156 ARG A N 1
ATOM 1148 C CA . ARG A 1 156 ? -0.802 -16.088 -2.600 1.00 86.62 156 ARG A CA 1
ATOM 1149 C C . ARG A 1 156 ? -0.415 -14.665 -2.252 1.00 86.62 156 ARG A C 1
ATOM 1151 O O . ARG A 1 156 ? -0.205 -14.364 -1.077 1.00 86.62 156 ARG A O 1
ATOM 1158 N N . TYR A 1 157 ? -0.354 -13.804 -3.265 1.00 87.50 157 TYR A N 1
ATOM 1159 C CA . TYR A 1 157 ? -0.140 -12.375 -3.067 1.00 87.50 157 TYR A CA 1
ATOM 1160 C C . TYR A 1 157 ? -1.177 -11.801 -2.100 1.00 87.50 157 TYR A C 1
ATOM 1162 O O . TYR A 1 157 ? -2.367 -12.108 -2.203 1.00 87.50 157 TYR A O 1
ATOM 1170 N N . TYR A 1 158 ? -0.704 -10.978 -1.170 1.00 88.88 158 TYR A N 1
ATOM 1171 C CA . TYR A 1 158 ? -1.509 -10.432 -0.091 1.00 88.88 158 TYR A CA 1
ATOM 1172 C C . TYR A 1 158 ? -1.571 -8.907 -0.123 1.00 88.88 158 TYR A C 1
ATOM 1174 O O . TYR A 1 158 ? -2.655 -8.328 -0.133 1.00 88.88 158 TYR A O 1
ATOM 1182 N N . ALA A 1 159 ? -0.405 -8.264 -0.105 1.00 91.38 159 ALA A N 1
ATOM 1183 C CA . ALA A 1 159 ? -0.247 -6.816 -0.087 1.00 91.38 159 ALA A CA 1
ATOM 1184 C C . ALA A 1 159 ? 1.192 -6.439 -0.453 1.00 91.38 159 ALA A C 1
ATOM 1186 O O . ALA A 1 159 ? 2.085 -7.286 -0.454 1.00 91.38 159 ALA A O 1
ATOM 1187 N N . ASP A 1 160 ? 1.422 -5.155 -0.690 1.00 90.94 160 ASP A N 1
ATOM 1188 C CA . ASP A 1 160 ? 2.743 -4.555 -0.776 1.00 90.94 160 ASP A CA 1
ATOM 1189 C C . ASP A 1 160 ? 3.004 -3.625 0.408 1.00 90.94 160 ASP A C 1
ATOM 1191 O O . ASP A 1 160 ? 2.123 -2.899 0.872 1.00 90.94 160 ASP A O 1
ATOM 1195 N N . ALA A 1 161 ? 4.250 -3.636 0.867 1.00 92.00 161 ALA A N 1
ATOM 1196 C CA . ALA A 1 161 ? 4.805 -2.674 1.800 1.00 92.00 161 ALA A CA 1
ATOM 1197 C C . ALA A 1 161 ? 5.818 -1.790 1.062 1.00 92.00 161 ALA A C 1
ATOM 1199 O O . ALA A 1 161 ? 6.830 -2.281 0.549 1.00 92.00 161 ALA A O 1
ATOM 1200 N N . THR A 1 162 ? 5.552 -0.485 1.022 1.00 91.12 162 THR A N 1
ATOM 1201 C CA . THR A 1 162 ? 6.497 0.503 0.493 1.00 91.12 162 THR A CA 1
ATOM 1202 C C . THR A 1 162 ? 7.549 0.818 1.547 1.00 91.12 162 THR A C 1
ATOM 1204 O O . THR A 1 162 ? 7.232 1.315 2.626 1.00 91.12 162 THR A O 1
ATOM 1207 N N . ILE A 1 163 ? 8.809 0.538 1.231 1.00 93.06 163 ILE A N 1
ATOM 1208 C CA . ILE A 1 163 ? 9.955 0.774 2.106 1.00 93.06 163 ILE A CA 1
ATOM 1209 C C . ILE A 1 163 ? 10.555 2.134 1.746 1.00 93.06 163 ILE A C 1
ATOM 1211 O O . ILE A 1 163 ? 11.303 2.266 0.773 1.00 93.06 163 ILE A O 1
ATOM 1215 N N . LEU A 1 164 ? 10.176 3.148 2.521 1.00 90.88 164 LEU A N 1
ATOM 1216 C CA . LEU A 1 164 ? 10.633 4.533 2.386 1.00 90.88 164 LEU A CA 1
ATOM 1217 C C . LEU A 1 164 ? 11.887 4.744 3.236 1.00 90.88 164 LEU A C 1
ATOM 1219 O O . LEU A 1 164 ? 11.914 4.328 4.393 1.00 90.88 164 LEU A O 1
ATOM 1223 N N . SER A 1 165 ? 12.910 5.412 2.700 1.00 89.88 165 SER A N 1
ATOM 1224 C CA . SER A 1 165 ? 14.118 5.727 3.479 1.00 89.88 165 SER A CA 1
ATOM 1225 C C . SER A 1 165 ? 13.840 6.760 4.573 1.00 89.88 165 SER A C 1
ATOM 1227 O O . SER A 1 165 ? 14.534 6.808 5.587 1.00 89.88 165 SER A O 1
ATOM 1229 N N . GLU A 1 166 ? 12.784 7.549 4.391 1.00 87.88 166 GLU A N 1
ATOM 1230 C CA . GLU A 1 166 ? 12.288 8.541 5.330 1.00 87.88 166 GLU A CA 1
ATOM 1231 C C . GLU A 1 166 ? 11.579 7.926 6.540 1.00 87.88 166 GLU A C 1
ATOM 1233 O O . GLU A 1 166 ? 11.435 8.626 7.538 1.00 87.88 166 GLU A O 1
ATOM 1238 N N . ASN A 1 167 ? 11.131 6.664 6.469 1.00 91.12 167 ASN A N 1
ATOM 1239 C CA . ASN A 1 167 ? 10.391 5.995 7.540 1.00 91.12 167 ASN A CA 1
ATOM 1240 C C . ASN A 1 167 ? 11.327 5.119 8.402 1.00 91.12 167 ASN A C 1
ATOM 1242 O O . ASN A 1 167 ? 11.633 3.989 8.018 1.00 91.12 167 ASN A O 1
ATOM 1246 N N . PRO A 1 168 ? 11.750 5.582 9.594 1.00 87.06 168 PRO A N 1
ATOM 1247 C CA . PRO A 1 168 ? 12.627 4.811 10.472 1.00 87.06 168 PRO A CA 1
ATOM 1248 C C . PRO A 1 168 ? 11.882 3.756 11.302 1.00 87.06 168 PRO A C 1
ATOM 1250 O O . PRO A 1 168 ? 12.518 2.997 12.029 1.00 87.06 168 PRO A O 1
ATOM 1253 N N . GLU A 1 169 ? 10.550 3.750 11.266 1.00 92.06 169 GLU A N 1
ATOM 1254 C CA . GLU A 1 169 ? 9.714 2.929 12.142 1.00 92.06 169 GLU A CA 1
ATOM 1255 C C . GLU A 1 169 ? 9.349 1.583 11.518 1.00 92.06 169 GLU A C 1
ATOM 1257 O O . GLU A 1 169 ? 8.836 0.727 12.226 1.00 92.06 169 GLU A O 1
ATOM 1262 N N . GLY A 1 170 ? 9.619 1.377 10.227 1.00 94.06 170 GLY A N 1
ATOM 1263 C CA . GLY A 1 170 ? 9.182 0.191 9.494 1.00 94.06 170 GLY A CA 1
ATOM 1264 C C . GLY A 1 170 ? 7.707 0.255 9.085 1.00 94.06 170 GLY A C 1
ATOM 1265 O O . GLY A 1 170 ? 7.049 1.292 9.184 1.00 94.06 170 GLY A O 1
ATOM 1266 N N . VAL A 1 171 ? 7.188 -0.858 8.569 1.00 95.44 171 VAL A N 1
ATOM 1267 C CA . VAL A 1 171 ? 5.828 -0.945 8.017 1.00 95.44 171 VAL A CA 1
ATOM 1268 C C . VAL A 1 171 ? 5.047 -2.056 8.704 1.00 95.44 171 VAL A C 1
ATOM 1270 O O . VAL A 1 171 ? 5.484 -3.206 8.727 1.00 95.44 171 VAL A O 1
ATOM 1273 N N . ASP A 1 172 ? 3.858 -1.721 9.200 1.00 97.38 172 ASP A N 1
ATOM 1274 C CA . ASP A 1 172 ? 2.913 -2.694 9.739 1.00 97.38 172 ASP A CA 1
ATOM 1275 C C . ASP A 1 172 ? 1.853 -3.064 8.694 1.00 97.38 172 ASP A C 1
ATOM 1277 O O . ASP A 1 172 ? 1.032 -2.241 8.280 1.00 97.38 172 ASP A O 1
ATOM 1281 N N . VAL A 1 173 ? 1.837 -4.337 8.304 1.00 97.06 173 VAL A N 1
ATOM 1282 C CA . VAL A 1 173 ? 0.852 -4.936 7.402 1.00 97.06 173 VAL A CA 1
ATOM 1283 C C . VAL A 1 173 ? -0.152 -5.746 8.218 1.00 97.06 173 VAL A C 1
ATOM 1285 O O . VAL A 1 173 ? 0.202 -6.658 8.963 1.00 97.06 173 VAL A O 1
ATOM 1288 N N . ASN A 1 174 ? -1.433 -5.446 8.061 1.00 96.38 174 ASN A N 1
ATOM 1289 C CA . ASN A 1 174 ? -2.521 -6.227 8.625 1.00 96.38 174 ASN A CA 1
ATOM 1290 C C . ASN A 1 174 ? -2.780 -7.472 7.773 1.00 96.38 174 ASN A C 1
ATOM 1292 O O . ASN A 1 174 ? -3.272 -7.359 6.654 1.00 96.38 174 ASN A O 1
ATOM 1296 N N . LEU A 1 175 ? -2.502 -8.656 8.312 1.00 94.56 175 LEU A N 1
ATOM 1297 C CA . LEU A 1 175 ? -2.778 -9.948 7.680 1.00 94.56 175 LEU A CA 1
ATOM 1298 C C . LEU A 1 175 ? -4.191 -10.469 7.967 1.00 94.56 175 LEU A C 1
ATOM 1300 O O . LEU A 1 175 ? -4.513 -11.592 7.596 1.00 94.56 175 LEU A O 1
ATOM 1304 N N . GLY A 1 176 ? -5.053 -9.678 8.610 1.00 92.69 176 GLY A N 1
ATOM 1305 C CA . GLY A 1 176 ? -6.394 -10.122 8.974 1.00 92.69 176 GLY A CA 1
ATOM 1306 C C . GLY A 1 176 ? -6.384 -11.348 9.884 1.00 92.69 176 GLY A C 1
ATOM 1307 O O . GLY A 1 176 ? -5.368 -11.694 10.491 1.00 92.69 176 GLY A O 1
ATOM 1308 N N . ALA A 1 177 ? -7.539 -12.002 9.992 1.00 91.56 177 ALA A N 1
ATOM 1309 C CA . ALA A 1 177 ? -7.664 -13.272 10.693 1.00 91.56 177 ALA A CA 1
ATOM 1310 C C . ALA A 1 177 ? -7.358 -14.422 9.724 1.00 91.56 177 ALA A C 1
ATOM 1312 O O . ALA A 1 177 ? -8.188 -14.776 8.888 1.00 91.56 177 ALA A O 1
ATOM 1313 N N . LEU A 1 178 ? -6.163 -15.000 9.841 1.00 92.00 178 LEU A N 1
ATOM 1314 C CA . LEU A 1 178 ? -5.825 -16.235 9.135 1.00 92.00 178 LEU A CA 1
ATOM 1315 C C . LEU A 1 178 ? -6.565 -17.422 9.772 1.00 92.00 178 LEU A C 1
ATOM 1317 O O . LEU A 1 178 ? -6.849 -17.412 10.976 1.00 92.00 178 LEU A O 1
ATOM 1321 N N . GLY A 1 179 ? -6.887 -18.428 8.955 1.00 91.19 179 GLY A N 1
ATOM 1322 C CA . GLY A 1 179 ? -7.568 -19.647 9.394 1.00 91.19 179 GLY A CA 1
ATOM 1323 C C . GLY A 1 179 ? -6.805 -20.400 10.490 1.00 91.19 179 GLY A C 1
ATOM 1324 O O . GLY A 1 179 ? -5.662 -20.092 10.802 1.00 91.19 179 GLY A O 1
ATOM 1325 N N . ASP A 1 180 ? -7.445 -21.383 11.119 1.00 92.56 180 ASP A N 1
ATOM 1326 C CA . ASP A 1 180 ? -6.767 -22.178 12.147 1.00 92.56 180 ASP A CA 1
ATOM 1327 C C . ASP A 1 180 ? -5.617 -23.004 11.552 1.00 92.56 180 ASP A C 1
ATOM 1329 O O . ASP A 1 180 ? -5.810 -23.758 10.593 1.00 92.56 180 ASP A O 1
ATOM 1333 N N . GLY A 1 181 ? -4.448 -22.938 12.193 1.00 94.81 181 GLY A N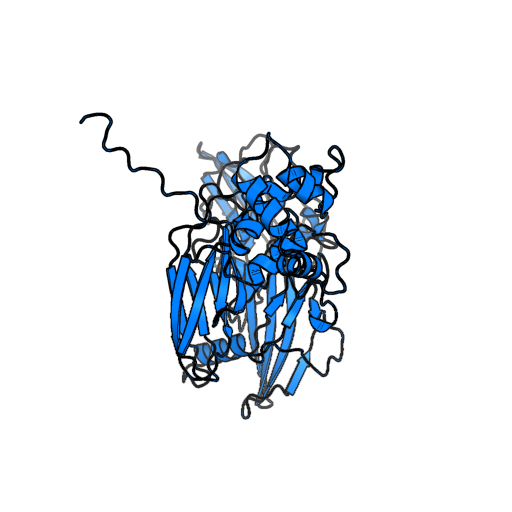 1
ATOM 1334 C CA . GLY A 1 181 ? -3.287 -23.763 11.861 1.00 94.81 181 GLY A CA 1
ATOM 1335 C C . GLY A 1 181 ? -2.124 -22.990 11.234 1.00 94.81 181 GLY A C 1
ATOM 1336 O O . GLY A 1 181 ? -2.123 -21.760 11.225 1.00 94.81 181 GLY A O 1
ATOM 1337 N N . PRO A 1 182 ? -1.091 -23.705 10.761 1.00 96.38 182 PRO A N 1
ATOM 1338 C CA . PRO A 1 182 ? 0.130 -23.080 10.282 1.00 96.38 182 PRO A CA 1
ATOM 1339 C C . PRO A 1 182 ? -0.072 -22.439 8.906 1.00 96.38 182 PRO A C 1
ATOM 1341 O O . PRO A 1 182 ? -0.578 -23.073 7.980 1.00 96.38 182 PRO A O 1
ATOM 1344 N N . HIS A 1 183 ? 0.415 -21.212 8.775 1.00 96.19 183 HIS A N 1
ATOM 1345 C CA . HIS A 1 183 ? 0.468 -20.431 7.549 1.00 96.19 183 HIS A CA 1
ATOM 1346 C C . HIS A 1 183 ? 1.905 -19.998 7.260 1.00 96.19 183 HIS A C 1
ATOM 1348 O O . HIS A 1 183 ? 2.674 -19.662 8.167 1.00 96.19 183 HIS A O 1
ATOM 1354 N N . THR A 1 184 ? 2.258 -19.952 5.978 1.00 97.00 184 THR A N 1
ATOM 1355 C CA . THR A 1 184 ? 3.569 -19.475 5.527 1.00 97.00 184 THR A CA 1
ATOM 1356 C C . THR A 1 184 ? 3.460 -18.042 5.037 1.00 97.00 184 THR A C 1
ATOM 1358 O O . THR A 1 184 ? 2.791 -17.778 4.042 1.00 97.00 184 THR A O 1
ATOM 1361 N N . ILE A 1 185 ? 4.161 -17.127 5.700 1.00 97.12 185 ILE A N 1
ATOM 1362 C CA . ILE A 1 185 ? 4.355 -15.756 5.229 1.00 97.12 185 ILE A CA 1
ATOM 1363 C C . ILE A 1 185 ? 5.668 -15.700 4.453 1.00 97.12 185 ILE A C 1
ATOM 1365 O O . ILE A 1 185 ? 6.710 -16.111 4.970 1.00 97.12 185 ILE A O 1
ATOM 1369 N N . GLU A 1 186 ? 5.638 -15.152 3.243 1.00 96.75 186 GLU A N 1
ATOM 1370 C CA . GLU A 1 186 ? 6.836 -14.856 2.456 1.00 96.75 186 GLU A CA 1
ATOM 1371 C C . GLU A 1 186 ? 6.917 -13.362 2.153 1.00 96.75 186 GLU A C 1
ATOM 1373 O O . GLU A 1 186 ? 5.939 -12.747 1.732 1.00 96.75 186 GLU A O 1
ATOM 1378 N N . LEU A 1 187 ? 8.102 -12.793 2.355 1.00 96.19 187 LEU A N 1
ATOM 1379 C CA . LEU A 1 187 ? 8.454 -11.444 1.933 1.00 96.19 187 LEU A CA 1
ATOM 1380 C C . LEU A 1 187 ? 9.337 -11.554 0.704 1.00 96.19 187 LEU A C 1
ATOM 1382 O O . LEU A 1 187 ? 10.378 -12.219 0.754 1.00 96.19 187 LEU A O 1
ATOM 1386 N N . ARG A 1 188 ? 8.938 -10.909 -0.387 1.00 92.81 188 ARG A N 1
ATOM 1387 C CA . ARG A 1 188 ? 9.671 -10.950 -1.652 1.00 92.81 188 ARG A CA 1
ATOM 1388 C C . ARG A 1 188 ? 9.963 -9.547 -2.155 1.00 92.81 188 ARG A C 1
ATOM 1390 O O . ARG A 1 188 ? 9.134 -8.652 -2.018 1.00 92.81 188 ARG A O 1
ATOM 1397 N N . ASP A 1 189 ? 11.146 -9.357 -2.723 1.00 89.81 189 ASP A N 1
ATOM 1398 C CA . ASP A 1 189 ? 11.541 -8.071 -3.295 1.00 89.81 189 ASP A CA 1
ATOM 1399 C C . ASP A 1 189 ? 10.803 -7.853 -4.614 1.00 89.81 189 ASP A C 1
ATOM 1401 O O . ASP A 1 189 ? 11.005 -8.608 -5.565 1.00 89.81 189 ASP A O 1
ATOM 1405 N N . SER A 1 190 ? 9.960 -6.826 -4.682 1.00 84.94 190 SER A N 1
ATOM 1406 C CA . SER A 1 190 ? 9.285 -6.419 -5.918 1.00 84.94 190 SER A CA 1
ATOM 1407 C C . SER A 1 190 ? 9.705 -5.030 -6.392 1.00 84.94 190 SER A C 1
ATOM 1409 O O . SER A 1 190 ? 9.049 -4.457 -7.266 1.00 84.94 190 SER A O 1
ATOM 1411 N N . THR A 1 191 ? 10.820 -4.504 -5.874 1.00 78.00 191 THR A N 1
ATOM 1412 C CA . THR A 1 191 ?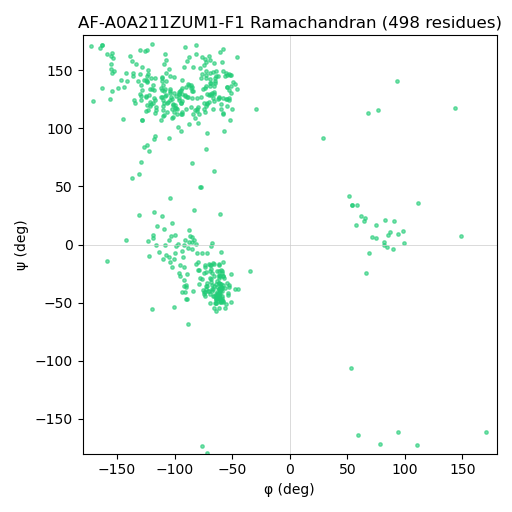 11.355 -3.173 -6.194 1.00 78.00 191 THR A CA 1
ATOM 1413 C C . THR A 1 191 ? 11.617 -3.031 -7.689 1.00 78.00 191 THR A C 1
ATOM 1415 O O . THR A 1 191 ? 11.099 -2.114 -8.323 1.00 78.00 191 THR A O 1
ATOM 1418 N N . ALA A 1 192 ? 12.307 -4.006 -8.292 1.00 63.25 192 ALA A N 1
ATOM 1419 C CA . ALA A 1 192 ? 12.621 -4.002 -9.725 1.00 63.25 192 ALA A CA 1
ATOM 1420 C C . ALA A 1 192 ? 11.371 -3.945 -10.629 1.00 63.25 192 ALA A C 1
ATOM 1422 O O . ALA A 1 192 ? 11.444 -3.527 -11.784 1.00 63.25 192 ALA A O 1
ATOM 1423 N N . ILE A 1 193 ? 10.219 -4.365 -10.101 1.00 64.50 193 ILE A N 1
ATOM 1424 C CA . ILE A 1 193 ? 8.926 -4.379 -10.790 1.00 64.50 193 ILE A CA 1
ATOM 1425 C C . ILE A 1 193 ? 8.094 -3.128 -10.462 1.00 64.50 193 ILE A C 1
ATOM 1427 O O . ILE A 1 193 ? 7.237 -2.735 -11.247 1.00 64.50 193 ILE A O 1
ATOM 1431 N N . GLY A 1 194 ? 8.338 -2.487 -9.315 1.00 56.78 194 GLY A N 1
ATOM 1432 C CA . GLY A 1 194 ? 7.559 -1.355 -8.810 1.00 56.78 194 GLY A CA 1
ATOM 1433 C C . GLY A 1 194 ? 8.171 0.029 -8.9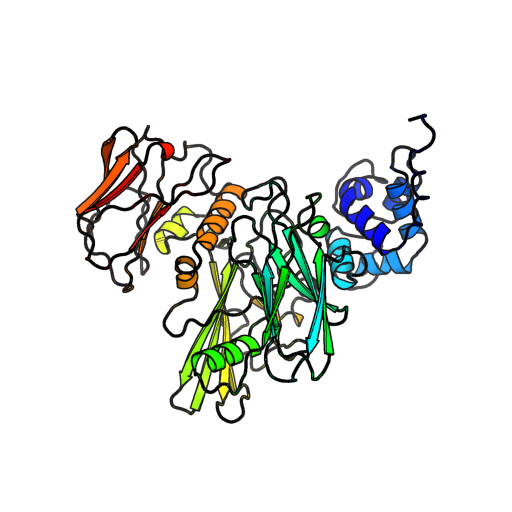90 1.00 56.78 194 GLY A C 1
ATOM 1434 O O . GLY A 1 194 ? 7.433 0.994 -8.888 1.00 56.78 194 GLY A O 1
ATOM 1435 N N . THR A 1 195 ? 9.476 0.172 -9.212 1.00 53.88 195 THR A N 1
ATOM 1436 C CA . THR A 1 195 ? 10.113 1.506 -9.283 1.00 53.88 195 THR A CA 1
ATOM 1437 C C . THR A 1 195 ? 11.210 1.612 -10.351 1.00 53.88 195 THR A C 1
ATOM 1439 O O . THR A 1 195 ? 11.840 2.655 -10.508 1.00 53.88 195 THR A O 1
ATOM 1442 N N . GLY A 1 196 ? 11.422 0.554 -11.143 1.00 54.78 196 GLY A N 1
ATOM 1443 C CA . GLY A 1 196 ? 12.476 0.482 -12.157 1.00 54.78 196 GLY A CA 1
ATOM 1444 C C . GLY A 1 196 ? 13.759 -0.171 -11.635 1.00 54.78 196 GLY A C 1
ATOM 1445 O O . GLY A 1 196 ? 13.739 -0.911 -10.660 1.00 54.78 196 GLY A O 1
ATOM 1446 N N . ASN A 1 197 ? 14.885 0.052 -12.320 1.00 52.41 197 ASN A N 1
ATOM 1447 C CA . ASN A 1 197 ? 16.153 -0.672 -12.127 1.00 52.41 197 ASN A CA 1
ATOM 1448 C C . ASN A 1 197 ? 16.928 -0.213 -10.868 1.00 52.41 197 ASN A C 1
ATOM 1450 O O . ASN A 1 197 ? 18.111 0.124 -10.941 1.00 52.41 197 ASN A O 1
ATOM 1454 N N . GLN A 1 198 ? 16.243 -0.139 -9.729 1.00 63.78 198 GLN A N 1
ATOM 1455 C CA . GLN A 1 198 ? 16.846 0.140 -8.433 1.00 63.78 198 GLN A CA 1
ATOM 1456 C C . GLN A 1 198 ? 17.568 -1.091 -7.871 1.00 63.78 198 GLN A C 1
ATOM 1458 O O . GLN A 1 198 ? 17.328 -2.230 -8.280 1.00 63.78 198 GLN A O 1
ATOM 1463 N N . GLY A 1 199 ? 18.457 -0.850 -6.903 1.00 67.25 199 GLY A N 1
ATOM 1464 C CA . GLY A 1 199 ? 18.973 -1.913 -6.044 1.00 67.25 199 GLY A CA 1
ATOM 1465 C C . GLY A 1 199 ? 17.854 -2.603 -5.254 1.00 67.25 199 GLY A C 1
ATOM 1466 O O . GLY A 1 199 ? 16.737 -2.103 -5.167 1.00 67.25 199 GLY A O 1
ATOM 1467 N N . ALA A 1 200 ? 18.169 -3.759 -4.681 1.00 83.44 200 ALA A N 1
ATOM 1468 C CA . ALA A 1 200 ? 17.254 -4.502 -3.821 1.00 83.44 200 ALA A CA 1
ATOM 1469 C C . ALA A 1 200 ? 17.080 -3.822 -2.453 1.00 83.44 200 ALA A C 1
ATOM 1471 O O . ALA A 1 200 ? 17.979 -3.109 -1.992 1.00 83.44 200 ALA A O 1
ATOM 1472 N N . VAL A 1 201 ? 15.962 -4.100 -1.780 1.00 90.44 201 VAL A N 1
ATOM 1473 C CA . VAL A 1 201 ? 15.826 -3.802 -0.344 1.00 90.44 201 VAL A CA 1
ATOM 1474 C C . VAL A 1 201 ? 16.820 -4.639 0.467 1.00 90.44 201 VAL A C 1
ATOM 1476 O O . VAL A 1 201 ? 17.167 -5.762 0.089 1.00 90.44 201 VAL A O 1
ATOM 1479 N N . SER A 1 202 ? 17.284 -4.112 1.599 1.00 91.75 202 SER A N 1
ATOM 1480 C CA . SER A 1 202 ? 18.276 -4.782 2.452 1.00 91.75 202 SER A CA 1
ATOM 1481 C C . SER A 1 202 ? 17.864 -4.829 3.922 1.00 91.75 202 SER A C 1
ATOM 1483 O O . SER A 1 202 ? 16.909 -4.181 4.337 1.00 91.75 202 SER A O 1
ATOM 1485 N N . ASP A 1 203 ? 18.580 -5.633 4.715 1.00 93.69 203 ASP A N 1
ATOM 1486 C CA . ASP A 1 203 ? 18.402 -5.760 6.171 1.00 93.69 203 ASP A CA 1
ATOM 1487 C C . ASP A 1 203 ? 16.972 -6.094 6.636 1.00 93.69 203 ASP A C 1
ATOM 1489 O O . ASP A 1 203 ? 16.546 -5.700 7.718 1.00 93.69 203 ASP A O 1
ATOM 1493 N N . VAL A 1 204 ? 16.250 -6.883 5.837 1.00 96.44 204 VAL A N 1
ATOM 1494 C CA . VAL A 1 204 ? 14.848 -7.242 6.082 1.00 96.44 204 VAL A CA 1
ATOM 1495 C C . VAL A 1 204 ? 14.696 -8.114 7.331 1.00 96.44 204 VAL A C 1
ATOM 1497 O O . VAL A 1 204 ? 15.314 -9.175 7.462 1.00 96.44 204 VAL A O 1
ATOM 1500 N N . ARG A 1 205 ? 13.825 -7.676 8.239 1.00 96.81 205 ARG A N 1
ATOM 1501 C CA . ARG A 1 205 ? 13.423 -8.361 9.465 1.00 96.81 205 ARG A CA 1
ATOM 1502 C C . ARG A 1 205 ? 11.914 -8.281 9.636 1.00 96.81 205 ARG A C 1
ATOM 1504 O O . ARG A 1 205 ? 11.331 -7.210 9.726 1.00 96.81 205 ARG A O 1
ATOM 1511 N N . ALA A 1 206 ? 11.297 -9.444 9.773 1.00 97.12 206 ALA A N 1
ATOM 1512 C CA . ALA A 1 206 ? 9.868 -9.571 10.006 1.00 97.12 206 ALA A CA 1
ATOM 1513 C C . ALA A 1 206 ? 9.552 -10.064 11.420 1.00 97.12 206 ALA A C 1
ATOM 1515 O O . ALA A 1 206 ? 10.141 -11.046 11.894 1.00 97.12 206 ALA A O 1
ATOM 1516 N N . SER A 1 207 ? 8.547 -9.469 12.058 1.00 97.19 207 SER A N 1
ATOM 1517 C CA . SER A 1 207 ? 7.935 -9.990 13.283 1.00 97.19 207 SER A CA 1
ATOM 1518 C C . SER A 1 207 ? 6.414 -9.960 13.196 1.00 97.19 207 SER A C 1
ATOM 1520 O O . SER A 1 207 ? 5.844 -9.208 12.418 1.00 97.19 207 SER A O 1
ATOM 1522 N N . THR A 1 208 ? 5.749 -10.826 13.953 1.00 96.94 208 THR A N 1
ATOM 1523 C CA . THR A 1 208 ? 4.290 -10.956 13.926 1.00 96.94 208 THR A CA 1
ATOM 1524 C C . THR A 1 208 ? 3.729 -10.754 15.319 1.00 96.94 208 THR A C 1
ATOM 1526 O O . THR A 1 208 ? 4.277 -11.285 16.290 1.00 96.94 208 THR A O 1
ATOM 1529 N N . ARG A 1 209 ? 2.604 -10.052 15.410 1.00 95.81 209 ARG A N 1
ATOM 1530 C CA . ARG A 1 209 ? 1.837 -9.873 16.639 1.00 95.81 209 ARG A CA 1
ATOM 1531 C C . ARG A 1 209 ? 0.382 -10.216 16.376 1.00 95.81 209 ARG A C 1
ATOM 1533 O O . ARG A 1 209 ? -0.240 -9.642 15.490 1.00 95.81 209 ARG A O 1
ATOM 1540 N N . GLN A 1 210 ? -0.153 -11.136 17.160 1.00 95.25 210 GLN A N 1
ATOM 1541 C CA . GLN A 1 210 ? -1.568 -11.471 17.122 1.00 95.25 210 GLN A CA 1
ATOM 1542 C C . GLN A 1 210 ? -2.340 -10.553 18.072 1.00 95.25 210 GLN A C 1
ATOM 1544 O O . GLN A 1 210 ? -1.856 -10.254 19.163 1.00 95.25 210 GLN A O 1
ATOM 1549 N N . LEU A 1 211 ? -3.507 -10.085 17.638 1.00 95.12 211 LEU A N 1
ATOM 1550 C CA . LEU A 1 211 ? -4.399 -9.227 18.413 1.00 95.12 211 LEU A CA 1
ATOM 1551 C C . LEU A 1 211 ? -5.546 -10.058 18.976 1.00 95.12 211 LEU A C 1
ATOM 1553 O O . LEU A 1 211 ? -6.294 -10.661 18.209 1.00 95.12 211 LEU A O 1
ATOM 1557 N N . ASP A 1 212 ? -5.702 -10.082 20.298 1.00 92.38 212 ASP A N 1
ATOM 1558 C CA . ASP A 1 212 ? -6.762 -10.862 20.933 1.00 92.38 212 ASP A CA 1
ATOM 1559 C C . ASP A 1 212 ? -8.096 -10.095 20.962 1.00 92.38 212 ASP A C 1
ATOM 1561 O O . ASP A 1 212 ? -8.269 -9.115 21.693 1.00 92.38 212 ASP A O 1
ATOM 1565 N N . MET A 1 213 ? -9.077 -10.587 20.198 1.00 88.44 213 MET A N 1
ATOM 1566 C CA . MET A 1 213 ? -10.453 -10.070 20.174 1.00 88.44 213 MET A CA 1
ATOM 1567 C C . MET A 1 213 ? -11.144 -10.137 21.546 1.00 88.44 213 MET A C 1
ATOM 1569 O O . MET A 1 213 ? -12.106 -9.406 21.799 1.00 88.44 213 MET A O 1
ATOM 1573 N N . HIS A 1 214 ? -10.661 -11.001 22.440 1.00 88.38 214 HIS A N 1
ATOM 1574 C CA . HIS A 1 214 ? -11.199 -11.218 23.779 1.00 88.38 214 HIS A CA 1
ATOM 1575 C C . HIS A 1 214 ? -10.287 -10.690 24.892 1.00 88.38 214 HIS A C 1
ATOM 1577 O O . HIS A 1 214 ? -10.539 -10.977 26.067 1.00 88.38 214 HIS A O 1
ATOM 1583 N N . ALA A 1 215 ? -9.278 -9.878 24.551 1.00 89.19 215 ALA A N 1
ATOM 1584 C CA . ALA A 1 215 ? -8.354 -9.305 25.521 1.00 89.19 215 ALA A CA 1
ATOM 1585 C C . ALA A 1 215 ? -9.102 -8.613 26.672 1.00 89.19 215 ALA A C 1
ATOM 1587 O O . ALA A 1 215 ? -10.144 -7.986 26.488 1.00 89.19 215 ALA A O 1
ATOM 1588 N N . SER A 1 216 ? -8.574 -8.659 27.895 1.00 87.06 216 SER A N 1
ATOM 1589 C CA . SER A 1 216 ? -9.214 -7.981 29.034 1.00 87.06 216 SER A CA 1
ATOM 1590 C C . SER A 1 216 ? -9.081 -6.452 28.980 1.00 87.06 216 SER A C 1
ATOM 1592 O O . SER A 1 216 ? -9.911 -5.744 29.557 1.00 87.06 216 SER A O 1
ATOM 1594 N N . GLY A 1 217 ? -8.071 -5.930 28.275 1.00 89.69 217 GLY A N 1
ATOM 1595 C CA . GLY A 1 217 ? -7.832 -4.494 28.108 1.00 89.69 217 GLY A CA 1
ATOM 1596 C C . GLY A 1 217 ? -8.628 -3.894 26.939 1.00 89.69 217 GLY A C 1
ATOM 1597 O O . GLY A 1 217 ? -8.636 -4.486 25.861 1.00 89.69 217 GLY A O 1
ATOM 1598 N N . PRO A 1 218 ? -9.286 -2.729 27.105 1.00 86.75 218 PRO A N 1
ATOM 1599 C CA . PRO A 1 218 ? -10.051 -2.100 26.027 1.00 86.75 218 PRO A CA 1
ATOM 1600 C C . PRO A 1 218 ? -9.180 -1.697 24.834 1.00 86.75 218 PRO A C 1
ATOM 1602 O O . PRO A 1 218 ? -9.605 -1.901 23.708 1.00 86.75 218 PRO A O 1
ATOM 1605 N N . GLN A 1 219 ? -7.947 -1.231 25.058 1.00 89.38 219 GLN A N 1
ATOM 1606 C CA . GLN A 1 219 ? -7.055 -0.805 23.974 1.00 89.38 219 GLN A CA 1
ATOM 1607 C C . GLN A 1 219 ? -6.721 -1.947 23.006 1.00 89.38 219 GLN A C 1
ATOM 1609 O O . GLN A 1 219 ? -6.778 -1.771 21.794 1.00 89.38 219 GLN A O 1
ATOM 1614 N N . GLU A 1 220 ? -6.385 -3.127 23.532 1.00 91.69 220 GLU A N 1
ATOM 1615 C CA . GLU A 1 220 ? -6.061 -4.289 22.701 1.00 91.69 220 GLU A CA 1
ATOM 1616 C C . GLU A 1 220 ? -7.298 -4.834 21.985 1.00 91.69 220 GLU A C 1
ATOM 1618 O O . GLU A 1 220 ? -7.217 -5.139 20.799 1.00 91.69 220 GLU A O 1
ATOM 1623 N N . ARG A 1 221 ? -8.456 -4.870 22.659 1.00 90.44 221 ARG A N 1
ATOM 1624 C CA . ARG A 1 221 ? -9.720 -5.249 22.012 1.00 90.44 221 ARG A CA 1
ATOM 1625 C C . ARG A 1 221 ? -10.106 -4.298 20.889 1.00 90.44 221 ARG A C 1
ATOM 1627 O O . ARG A 1 221 ? -10.543 -4.762 19.845 1.00 90.44 221 ARG A O 1
ATOM 1634 N N . ASP A 1 222 ? -9.974 -2.991 21.099 1.00 92.69 222 ASP A N 1
ATOM 1635 C CA . ASP A 1 222 ? -10.309 -1.991 20.085 1.00 92.69 222 ASP A CA 1
ATOM 1636 C C . ASP A 1 222 ? -9.343 -2.086 18.899 1.00 92.69 222 ASP A C 1
ATOM 1638 O O . ASP A 1 222 ? -9.784 -2.021 17.755 1.00 92.69 222 ASP A O 1
ATOM 1642 N N . ALA A 1 223 ? -8.053 -2.339 19.147 1.00 94.94 223 ALA A N 1
ATOM 1643 C CA . ALA A 1 223 ? -7.078 -2.614 18.091 1.00 94.94 223 ALA A CA 1
ATOM 1644 C C . ALA A 1 223 ? -7.396 -3.905 17.321 1.00 94.94 223 ALA A C 1
ATOM 1646 O O . ALA A 1 223 ? -7.349 -3.905 16.093 1.00 94.94 223 ALA A O 1
ATOM 1647 N N . ALA A 1 224 ? -7.752 -4.992 18.014 1.00 94.00 224 ALA A N 1
ATOM 1648 C CA . ALA A 1 224 ? -8.164 -6.246 17.385 1.00 94.00 224 ALA A CA 1
ATOM 1649 C C . ALA A 1 224 ? -9.425 -6.045 16.532 1.00 94.00 224 ALA A C 1
ATOM 1651 O O . ALA A 1 224 ? -9.476 -6.447 15.371 1.00 94.00 224 ALA A O 1
ATOM 1652 N N . LEU A 1 225 ? -10.423 -5.351 17.077 1.00 92.38 225 LEU A N 1
ATOM 1653 C CA . LEU A 1 225 ? -11.669 -5.056 16.385 1.00 92.38 225 LEU A CA 1
ATOM 1654 C C . LEU A 1 225 ? -11.430 -4.174 15.149 1.00 92.38 225 LEU A C 1
ATOM 1656 O O . LEU A 1 225 ? -11.937 -4.484 14.072 1.00 92.38 225 LEU A O 1
ATOM 1660 N N . ALA A 1 226 ? -10.612 -3.126 15.278 1.00 94.88 226 ALA A N 1
ATOM 1661 C CA . ALA A 1 226 ? -10.230 -2.265 14.167 1.00 94.88 226 ALA A CA 1
ATOM 1662 C C . ALA A 1 226 ? -9.452 -3.034 13.089 1.00 94.88 226 ALA A C 1
ATOM 1664 O O . ALA A 1 226 ? -9.740 -2.884 11.906 1.00 94.88 226 ALA A O 1
ATOM 1665 N N . ALA A 1 227 ? -8.506 -3.897 13.461 1.00 95.56 227 ALA A N 1
ATOM 1666 C CA . ALA A 1 227 ? -7.753 -4.697 12.498 1.00 95.56 227 ALA A CA 1
ATOM 1667 C C . ALA A 1 227 ? -8.634 -5.719 11.762 1.00 95.56 227 ALA A C 1
ATOM 1669 O O . ALA A 1 227 ? -8.432 -5.956 10.573 1.00 95.56 227 ALA A O 1
ATOM 1670 N N . ARG A 1 228 ? -9.636 -6.302 12.428 1.00 92.06 228 ARG A N 1
ATOM 1671 C CA . ARG A 1 228 ? -10.541 -7.282 11.810 1.00 92.06 228 ARG A CA 1
ATOM 1672 C C . ARG A 1 228 ? -11.320 -6.707 10.625 1.00 92.06 228 ARG A C 1
ATOM 1674 O O . ARG A 1 228 ? -11.494 -7.402 9.630 1.00 92.06 228 ARG A O 1
ATOM 1681 N N . TYR A 1 229 ? -11.777 -5.464 10.745 1.00 92.06 229 TYR A N 1
ATOM 1682 C CA . TYR A 1 229 ? -12.630 -4.808 9.749 1.00 92.06 229 TYR A CA 1
ATOM 1683 C C . TYR A 1 229 ? -11.885 -3.798 8.864 1.00 92.06 229 TYR A C 1
ATOM 1685 O O . TYR A 1 229 ? -12.515 -3.086 8.084 1.00 92.06 229 TYR A O 1
ATOM 1693 N N . ALA A 1 230 ? -10.555 -3.731 8.975 1.00 94.62 230 ALA A N 1
ATOM 1694 C CA . ALA A 1 230 ? -9.748 -2.795 8.204 1.00 94.62 230 ALA A CA 1
ATOM 1695 C C . ALA A 1 230 ? -9.804 -3.094 6.695 1.00 94.62 230 ALA A C 1
ATOM 1697 O O . ALA A 1 230 ? -9.798 -4.269 6.309 1.00 94.62 230 ALA A O 1
ATOM 1698 N N . PRO A 1 231 ? -9.807 -2.056 5.841 1.00 93.06 231 PRO A N 1
ATOM 1699 C CA . PRO A 1 231 ? -9.807 -2.226 4.397 1.00 93.06 231 PRO A CA 1
ATOM 1700 C C . PRO A 1 231 ? -8.490 -2.783 3.860 1.00 93.06 231 PRO A C 1
ATOM 1702 O O . PRO A 1 231 ? -7.403 -2.436 4.321 1.00 93.06 231 PRO A O 1
ATOM 1705 N N . VAL A 1 232 ? -8.613 -3.565 2.793 1.00 92.25 232 VAL A N 1
ATOM 1706 C CA . VAL A 1 232 ? -7.570 -3.755 1.788 1.00 92.25 232 VAL A CA 1
ATOM 1707 C C . VAL A 1 232 ? -7.831 -2.756 0.669 1.00 92.25 232 VAL A C 1
ATOM 1709 O O . VAL A 1 232 ? -8.921 -2.733 0.096 1.00 92.25 232 VAL A O 1
ATOM 1712 N N . VAL A 1 233 ? -6.841 -1.924 0.362 1.00 91.25 233 VAL A N 1
ATOM 1713 C CA . VAL A 1 233 ? -6.956 -0.850 -0.628 1.00 91.25 233 VAL A CA 1
ATOM 1714 C C . VAL A 1 233 ? -6.109 -1.186 -1.847 1.00 91.25 233 VAL A C 1
ATOM 1716 O O . VAL A 1 233 ? -4.884 -1.159 -1.786 1.00 91.25 233 VAL A O 1
ATOM 1719 N N . HIS A 1 234 ? -6.742 -1.488 -2.976 1.00 87.31 234 HIS A N 1
ATOM 1720 C CA . HIS A 1 234 ? -6.047 -1.683 -4.249 1.00 87.31 234 HIS A CA 1
ATOM 1721 C C . HIS A 1 234 ? -5.736 -0.330 -4.896 1.00 87.31 234 HIS A C 1
ATOM 1723 O O . HIS A 1 234 ? -6.628 0.499 -5.091 1.00 87.31 234 HIS A O 1
ATOM 1729 N N . LEU A 1 235 ? -4.469 -0.111 -5.227 1.00 82.25 235 LEU A N 1
ATOM 1730 C CA . LEU A 1 235 ? -3.942 1.173 -5.680 1.00 82.25 235 LEU A CA 1
ATOM 1731 C C . LEU A 1 235 ? -4.161 1.381 -7.189 1.00 82.25 235 LEU A C 1
ATOM 1733 O O . LEU A 1 235 ? -4.253 0.428 -7.966 1.00 82.25 235 LEU A O 1
ATOM 1737 N N . GLU A 1 236 ? -4.252 2.644 -7.615 1.00 68.38 236 GLU A N 1
ATOM 1738 C CA . GLU A 1 236 ? -4.600 3.012 -8.996 1.00 68.38 236 GLU A CA 1
ATOM 1739 C C . GLU A 1 236 ? -3.507 2.646 -10.027 1.00 68.38 236 GLU A C 1
ATOM 1741 O O . GLU A 1 236 ? -3.864 2.298 -11.155 1.00 68.38 236 GLU A O 1
ATOM 1746 N N . ASP A 1 237 ? -2.210 2.616 -9.670 1.00 60.78 237 ASP A N 1
ATOM 1747 C CA . ASP A 1 237 ? -1.136 2.257 -10.621 1.00 60.78 237 ASP A CA 1
ATOM 1748 C C . ASP A 1 237 ? 0.148 1.656 -9.997 1.00 60.78 237 ASP A C 1
ATOM 1750 O O . ASP A 1 237 ? 0.452 1.815 -8.816 1.00 60.78 237 ASP A O 1
ATOM 1754 N N . ASN A 1 238 ? 0.912 0.974 -10.855 1.00 45.94 238 ASN A N 1
ATOM 1755 C CA . ASN A 1 238 ? 1.933 -0.039 -10.612 1.00 45.94 238 ASN A CA 1
ATOM 1756 C C . ASN A 1 238 ? 3.383 0.462 -10.775 1.00 45.94 238 ASN A C 1
ATOM 1758 O O . ASN A 1 238 ? 4.221 -0.277 -11.297 1.00 45.94 238 ASN A O 1
ATOM 1762 N N . GLY A 1 239 ? 3.713 1.675 -10.322 1.00 39.78 239 GLY A N 1
ATOM 1763 C CA . GLY A 1 239 ? 5.124 2.082 -10.228 1.00 39.78 239 GLY A CA 1
ATOM 1764 C C . GLY A 1 239 ? 5.622 3.170 -11.172 1.00 39.78 239 GLY A C 1
ATOM 1765 O O . GLY A 1 239 ? 6.765 3.117 -11.628 1.00 39.78 239 GLY A O 1
ATOM 1766 N N . GLN A 1 240 ? 4.791 4.162 -11.480 1.00 35.53 240 GLN A N 1
ATOM 1767 C CA . GLN A 1 240 ? 5.240 5.391 -12.135 1.00 35.53 240 GLN A CA 1
ATOM 1768 C C . GLN A 1 240 ? 5.302 6.543 -11.130 1.00 35.53 240 GLN A C 1
ATOM 1770 O O . GLN A 1 240 ? 4.476 6.655 -10.225 1.00 35.53 240 GLN A O 1
ATOM 1775 N N . ALA A 1 241 ? 6.291 7.415 -11.322 1.00 35.00 241 ALA A N 1
ATOM 1776 C CA . ALA A 1 241 ? 6.365 8.707 -10.667 1.00 35.00 241 ALA A CA 1
ATOM 1777 C C . ALA A 1 241 ? 5.104 9.523 -11.011 1.00 35.00 241 ALA A C 1
ATOM 1779 O O . ALA A 1 241 ? 4.929 9.919 -12.161 1.00 35.00 241 ALA A O 1
ATOM 1780 N N . GLY A 1 242 ? 4.244 9.780 -10.019 1.00 47.59 242 GLY A N 1
ATOM 1781 C CA . GLY A 1 242 ? 3.103 10.696 -10.155 1.00 47.59 242 GLY A CA 1
ATOM 1782 C C . GLY A 1 242 ? 1.859 10.370 -9.330 1.00 47.59 242 GLY A C 1
ATOM 1783 O O . GLY A 1 242 ? 0.855 11.030 -9.555 1.00 47.59 242 GLY A O 1
ATOM 1784 N N . ASN A 1 243 ? 1.909 9.375 -8.433 1.00 61.88 243 ASN A N 1
ATOM 1785 C CA . ASN A 1 243 ? 0.760 8.987 -7.616 1.00 61.88 243 ASN A CA 1
ATOM 1786 C C . ASN A 1 243 ? 1.099 9.008 -6.125 1.00 61.88 243 ASN A C 1
ATOM 1788 O O . ASN A 1 243 ? 2.153 8.512 -5.715 1.00 61.88 243 ASN A O 1
ATOM 1792 N N . ASN A 1 244 ? 0.129 9.467 -5.341 1.00 77.94 244 ASN A N 1
ATOM 1793 C CA . ASN A 1 244 ? 0.145 9.445 -3.887 1.00 77.94 244 ASN A CA 1
ATOM 1794 C C . ASN A 1 244 ? 0.430 8.044 -3.316 1.00 77.94 244 ASN A C 1
ATOM 1796 O O . ASN A 1 244 ? -0.218 7.059 -3.683 1.00 77.94 244 ASN A O 1
ATOM 1800 N N . VAL A 1 245 ? 1.345 7.950 -2.349 1.00 84.94 245 VAL A N 1
ATOM 1801 C CA . VAL A 1 245 ? 1.609 6.713 -1.602 1.00 84.94 245 VAL A CA 1
ATOM 1802 C C . VAL A 1 245 ? 0.821 6.711 -0.285 1.00 84.94 245 VAL A C 1
ATOM 1804 O O . VAL A 1 245 ? 0.864 7.706 0.445 1.00 84.94 245 VAL A O 1
ATOM 1807 N N . PRO A 1 246 ? 0.098 5.626 0.057 1.00 91.31 246 PRO A N 1
ATOM 1808 C CA . PRO A 1 246 ? -0.503 5.491 1.379 1.00 91.31 246 PRO A CA 1
ATOM 1809 C C . PRO A 1 246 ? 0.597 5.377 2.441 1.00 91.31 246 PRO A C 1
ATOM 1811 O O . PRO A 1 246 ? 1.519 4.571 2.317 1.00 91.31 246 PRO A O 1
ATOM 1814 N N . LEU A 1 247 ? 0.494 6.186 3.491 1.00 92.44 247 LEU A N 1
ATOM 1815 C CA . LEU A 1 247 ? 1.471 6.272 4.576 1.00 92.44 247 LEU A CA 1
ATOM 1816 C C . LEU A 1 247 ? 1.007 5.499 5.809 1.00 92.44 247 LEU A C 1
ATOM 1818 O O . LEU A 1 247 ? 1.734 4.655 6.323 1.00 92.44 247 LEU A O 1
ATOM 1822 N N . LEU A 1 248 ? -0.206 5.794 6.285 1.00 94.12 248 LEU A N 1
ATOM 1823 C CA . LEU A 1 248 ? -0.769 5.250 7.522 1.00 94.12 248 LEU A CA 1
ATOM 1824 C C . LEU A 1 248 ? -2.265 4.979 7.351 1.00 94.12 248 LEU A C 1
ATOM 1826 O O . LEU A 1 248 ? -2.961 5.717 6.655 1.00 94.12 248 LEU A O 1
ATOM 1830 N N . SER A 1 249 ? -2.774 3.954 8.035 1.00 95.12 249 SER A N 1
ATOM 1831 C CA . SER A 1 249 ? -4.214 3.730 8.192 1.00 95.12 249 SER A CA 1
ATOM 1832 C C . SER A 1 249 ? -4.640 4.132 9.601 1.00 95.12 249 SER A C 1
ATOM 1834 O O . SER A 1 249 ? -4.019 3.715 10.579 1.00 95.12 249 SER A O 1
ATOM 1836 N N . GLY A 1 250 ? -5.694 4.938 9.711 1.00 95.00 250 GLY A N 1
ATOM 1837 C CA . GLY A 1 250 ? -6.301 5.321 10.984 1.00 95.00 250 GLY A CA 1
ATOM 1838 C C . GLY A 1 250 ? -7.651 4.642 11.191 1.00 95.00 250 GLY A C 1
ATOM 1839 O O . GLY A 1 250 ? -8.389 4.401 10.232 1.00 95.00 250 GLY A O 1
ATOM 1840 N N . ALA A 1 251 ? -7.983 4.354 12.450 1.00 95.56 251 ALA A N 1
ATOM 1841 C CA . ALA A 1 251 ? -9.298 3.862 12.843 1.00 95.56 251 ALA A CA 1
ATOM 1842 C C . ALA A 1 251 ? -9.827 4.593 14.082 1.00 95.56 251 ALA A C 1
ATOM 1844 O O . ALA A 1 251 ? -9.246 4.528 15.165 1.00 95.56 251 ALA A O 1
ATOM 1845 N N . GLN A 1 252 ? -10.986 5.230 13.954 1.00 93.81 252 GLN A N 1
ATOM 1846 C CA . GLN A 1 252 ? -11.705 5.806 15.088 1.00 93.81 252 GLN A CA 1
ATOM 1847 C C . GLN A 1 252 ? -12.725 4.799 15.605 1.00 93.81 252 GLN A C 1
ATOM 1849 O O . GLN A 1 252 ? -13.682 4.477 14.902 1.00 93.81 252 GLN A O 1
ATOM 1854 N N . VAL A 1 253 ? -12.532 4.310 16.831 1.00 92.75 253 VAL A N 1
ATOM 1855 C CA . VAL A 1 253 ? -13.427 3.337 17.474 1.00 92.75 253 VAL A CA 1
ATOM 1856 C C . VAL A 1 253 ? -14.316 4.059 18.481 1.00 92.75 253 VAL A C 1
ATOM 1858 O O . VAL A 1 253 ? -13.832 4.604 19.471 1.00 92.75 253 VAL A O 1
ATOM 1861 N N . ARG A 1 254 ? -15.630 4.045 18.246 1.00 92.38 254 ARG A N 1
ATOM 1862 C CA . ARG A 1 254 ? -16.631 4.724 19.074 1.00 92.38 254 ARG A CA 1
ATOM 1863 C C . ARG A 1 254 ? -17.694 3.740 19.547 1.00 92.38 254 ARG A C 1
ATOM 1865 O O . ARG A 1 254 ? -18.472 3.225 18.748 1.00 92.38 254 ARG A O 1
ATOM 1872 N N . ARG A 1 255 ? -17.753 3.513 20.859 1.00 91.81 255 ARG A N 1
ATOM 1873 C CA . ARG A 1 255 ? -18.819 2.732 21.503 1.00 91.81 255 ARG A CA 1
ATOM 1874 C C . ARG A 1 255 ? -20.119 3.547 21.524 1.00 91.81 255 ARG A C 1
ATOM 1876 O O . ARG A 1 255 ? -20.088 4.741 21.820 1.00 91.81 255 ARG A O 1
ATOM 1883 N N . ASN A 1 256 ? -21.239 2.914 21.200 1.00 93.75 256 ASN A N 1
ATOM 1884 C CA . ASN A 1 256 ? -22.572 3.511 21.188 1.00 93.75 256 ASN A CA 1
ATOM 1885 C C . ASN A 1 256 ? -23.383 3.043 22.407 1.00 93.75 256 ASN A C 1
ATOM 1887 O O . ASN A 1 256 ? -23.218 1.925 22.895 1.00 93.75 256 ASN A O 1
ATOM 1891 N N . ASP A 1 257 ? -24.316 3.879 22.866 1.00 94.50 257 ASP A N 1
ATOM 1892 C CA . ASP A 1 257 ? -25.165 3.575 24.030 1.00 94.50 257 ASP A CA 1
ATOM 1893 C C . ASP A 1 257 ? -26.147 2.409 23.789 1.00 94.50 257 ASP A C 1
ATOM 1895 O O . ASP A 1 257 ? -26.702 1.850 24.736 1.00 94.50 257 ASP A O 1
ATOM 1899 N N . ASP A 1 258 ? -26.368 2.023 22.531 1.00 94.25 258 ASP A N 1
ATOM 1900 C CA . ASP A 1 258 ? -27.245 0.917 22.131 1.00 94.25 258 ASP A CA 1
ATOM 1901 C C . ASP A 1 258 ? -26.561 -0.464 22.162 1.00 94.25 258 ASP A C 1
ATOM 1903 O O . ASP A 1 258 ? -27.201 -1.476 21.869 1.00 94.25 258 ASP A O 1
ATOM 1907 N N . GLY A 1 259 ? -25.292 -0.526 22.581 1.00 94.25 259 GLY A N 1
ATOM 1908 C CA . GLY A 1 259 ? -24.508 -1.762 22.618 1.00 94.25 259 GLY A CA 1
ATOM 1909 C C . GLY A 1 259 ? -23.884 -2.135 21.274 1.00 94.25 259 GLY A C 1
ATOM 1910 O O . GLY A 1 259 ? -23.562 -3.303 21.061 1.00 94.25 259 GLY A O 1
ATOM 1911 N N . THR A 1 260 ? -23.729 -1.166 20.373 1.00 95.81 260 THR A N 1
ATOM 1912 C CA . THR A 1 260 ? -22.948 -1.309 19.143 1.00 95.81 260 THR A CA 1
ATOM 1913 C C . THR A 1 260 ? -21.646 -0.509 19.212 1.00 95.81 260 THR A C 1
ATOM 1915 O O . THR A 1 260 ? -21.488 0.403 20.023 1.00 95.81 260 THR A O 1
ATOM 1918 N N . THR A 1 261 ? -20.713 -0.803 18.315 1.00 94.75 261 THR A N 1
ATOM 1919 C CA . THR A 1 261 ? -19.472 -0.047 18.133 1.00 94.75 261 THR A CA 1
ATOM 1920 C C . THR A 1 261 ? -19.350 0.400 16.691 1.00 94.75 261 THR A C 1
ATOM 1922 O O . THR A 1 261 ? -19.419 -0.425 15.787 1.00 94.75 261 THR A O 1
ATOM 1925 N N . THR A 1 262 ? -19.135 1.693 16.462 1.00 94.31 262 THR A N 1
ATOM 1926 C CA . THR A 1 262 ? -18.797 2.227 15.140 1.00 94.31 262 THR A CA 1
ATOM 1927 C C . THR A 1 262 ? -17.284 2.346 14.999 1.00 94.31 262 THR A C 1
ATOM 1929 O O . THR A 1 262 ? -16.626 2.889 15.885 1.00 94.31 262 THR A O 1
ATOM 1932 N N . ILE A 1 263 ? -16.746 1.880 13.876 1.00 94.31 263 ILE A N 1
ATOM 1933 C CA . ILE A 1 263 ? -15.340 2.008 13.502 1.00 94.31 263 ILE A CA 1
ATOM 1934 C C . ILE A 1 263 ? -15.282 2.760 12.182 1.00 94.31 263 ILE A C 1
ATOM 1936 O O . ILE A 1 263 ? -15.836 2.284 11.194 1.00 94.31 263 ILE A O 1
ATOM 1940 N N . SER A 1 264 ? -14.633 3.918 12.166 1.00 93.62 264 SER A N 1
ATOM 1941 C CA . SER A 1 264 ? -14.440 4.723 10.956 1.00 93.62 264 SER A CA 1
ATOM 1942 C C . SER A 1 264 ? -12.991 4.647 10.509 1.00 93.62 264 SER A C 1
ATOM 1944 O O . SER A 1 264 ? -12.098 4.906 11.316 1.00 93.62 264 SER A O 1
ATOM 1946 N N . TYR A 1 265 ? -12.768 4.318 9.240 1.00 94.56 265 TYR A N 1
ATOM 1947 C CA . TYR A 1 265 ? -11.436 4.165 8.664 1.00 94.56 265 TYR A CA 1
ATOM 1948 C C . TYR A 1 265 ? -11.093 5.317 7.734 1.00 94.56 265 TYR A C 1
ATOM 1950 O O . TYR A 1 265 ? -11.917 5.736 6.916 1.00 94.56 265 TYR A O 1
ATOM 1958 N N . SER A 1 266 ? -9.844 5.759 7.796 1.00 93.12 266 SER A N 1
ATOM 1959 C CA . SER A 1 266 ? -9.250 6.598 6.760 1.00 93.12 266 SER A CA 1
ATOM 1960 C C . SER A 1 266 ? -7.811 6.181 6.473 1.00 93.12 266 SER A C 1
ATOM 1962 O O . SER A 1 266 ? -7.187 5.433 7.239 1.00 93.12 266 SER A O 1
ATOM 1964 N N . VAL A 1 267 ? -7.305 6.621 5.326 1.00 92.88 267 VAL A N 1
ATOM 1965 C CA . VAL A 1 267 ? -5.915 6.411 4.918 1.00 92.88 267 VAL A CA 1
ATOM 1966 C C . VAL A 1 267 ? -5.284 7.770 4.677 1.00 92.88 267 VAL A C 1
ATOM 1968 O O . VAL A 1 267 ? -5.829 8.599 3.948 1.00 92.88 267 VAL A O 1
ATOM 1971 N N . LEU A 1 268 ? -4.128 7.975 5.300 1.00 91.38 268 LEU A N 1
ATOM 1972 C CA . LEU A 1 268 ? -3.289 9.135 5.072 1.00 91.38 268 LEU A CA 1
ATOM 1973 C C . LEU A 1 268 ? -2.396 8.872 3.860 1.00 91.38 268 LEU A C 1
ATOM 1975 O O . LEU A 1 268 ? -1.647 7.895 3.860 1.00 91.38 268 LEU A O 1
ATOM 1979 N N . TYR A 1 269 ? -2.422 9.762 2.876 1.00 91.38 269 TYR A N 1
ATOM 1980 C CA . TYR A 1 269 ? -1.587 9.696 1.679 1.00 91.38 269 TYR A CA 1
ATOM 1981 C C . TYR A 1 269 ? -0.508 10.783 1.672 1.00 91.38 269 TYR A C 1
ATOM 1983 O O . TYR A 1 269 ? -0.673 11.836 2.293 1.00 91.38 269 TYR A O 1
ATOM 1991 N N . SER A 1 270 ? 0.592 10.549 0.944 1.00 87.38 270 SER A N 1
ATOM 1992 C CA . SER A 1 270 ? 1.696 11.511 0.781 1.00 87.38 270 SER A CA 1
ATOM 1993 C C . SER A 1 270 ? 1.240 12.874 0.269 1.00 87.38 270 SER A C 1
ATOM 1995 O O . SER A 1 270 ? 1.815 13.891 0.669 1.00 87.38 270 SER A O 1
ATOM 1997 N N . ASN A 1 271 ? 0.208 12.915 -0.571 1.00 84.69 271 ASN A N 1
ATOM 1998 C CA . ASN A 1 271 ? -0.334 14.145 -1.120 1.00 84.69 271 ASN A CA 1
ATOM 1999 C C . ASN A 1 271 ? -1.827 14.025 -1.521 1.00 84.69 271 ASN A C 1
ATOM 2001 O O . ASN A 1 271 ? -2.378 12.927 -1.592 1.00 84.69 271 ASN A O 1
ATOM 2005 N N . GLU A 1 272 ? -2.482 15.169 -1.737 1.00 77.25 272 GLU A N 1
ATOM 2006 C CA . GLU A 1 272 ? -3.738 15.330 -2.477 1.00 77.25 272 GLU A CA 1
ATOM 2007 C C . GLU A 1 272 ? -3.394 15.771 -3.914 1.00 77.25 272 GLU A C 1
ATOM 2009 O O . GLU A 1 272 ? -2.865 16.863 -4.134 1.00 77.25 272 GLU A O 1
ATOM 2014 N N . ASP A 1 273 ? -3.635 14.913 -4.910 1.00 67.56 273 ASP A N 1
ATOM 2015 C CA . ASP A 1 273 ? -3.362 15.211 -6.333 1.00 67.56 273 ASP A CA 1
ATOM 2016 C C . ASP A 1 273 ? -4.592 15.728 -7.087 1.00 67.56 273 ASP A C 1
ATOM 2018 O O . ASP A 1 273 ? -4.482 16.324 -8.161 1.00 67.56 273 ASP A O 1
ATOM 2022 N N . GLY A 1 274 ? -5.780 15.514 -6.528 1.00 57.50 274 GLY A N 1
ATOM 2023 C CA . GLY A 1 274 ? -7.046 15.937 -7.104 1.00 57.50 274 GLY A CA 1
ATOM 2024 C C . GLY A 1 274 ? -7.500 17.318 -6.627 1.00 57.50 274 GLY A C 1
ATOM 2025 O O . GLY A 1 274 ? -7.205 17.746 -5.518 1.00 57.50 274 GLY A O 1
ATOM 2026 N N . GLY A 1 275 ? -8.277 18.022 -7.458 1.00 63.06 275 GLY A N 1
ATOM 2027 C CA . GLY A 1 275 ? -8.980 19.264 -7.101 1.00 63.06 275 GLY A CA 1
ATOM 2028 C C . GLY A 1 275 ? -8.093 20.355 -6.509 1.00 63.06 275 GLY A C 1
ATOM 2029 O O . GLY A 1 275 ? -7.367 21.014 -7.251 1.00 63.06 275 GLY A O 1
ATOM 2030 N N . ASP A 1 276 ? -8.193 20.576 -5.192 1.00 58.78 276 ASP A N 1
ATOM 2031 C CA . ASP A 1 276 ? -7.425 21.608 -4.479 1.00 58.78 276 ASP A CA 1
ATOM 2032 C C . ASP A 1 276 ? -5.913 21.271 -4.444 1.00 58.78 276 ASP A C 1
ATOM 2034 O O . ASP A 1 276 ? -5.092 22.176 -4.295 1.00 58.78 276 ASP A O 1
ATOM 2038 N N . GLY A 1 277 ? -5.550 20.006 -4.696 1.00 57.09 277 GLY A N 1
ATOM 2039 C CA . GLY A 1 277 ? -4.191 19.474 -4.863 1.00 57.09 277 GLY A CA 1
ATOM 2040 C C . GLY A 1 277 ? -3.362 20.035 -6.016 1.00 57.09 277 GLY A C 1
ATOM 2041 O O . GLY A 1 277 ? -2.131 19.957 -6.003 1.00 57.09 277 GLY A O 1
ATOM 2042 N N . ALA A 1 278 ? -4.011 20.674 -6.994 1.00 61.78 278 ALA A N 1
ATOM 2043 C CA . ALA A 1 278 ? -3.321 21.409 -8.054 1.00 61.78 278 ALA A CA 1
ATOM 2044 C C . ALA A 1 278 ? -2.652 22.702 -7.544 1.00 61.78 278 ALA A C 1
ATOM 2046 O O . ALA A 1 278 ? -1.788 23.262 -8.219 1.00 61.78 278 ALA A O 1
ATOM 2047 N N . GLU A 1 279 ? -3.037 23.181 -6.355 1.00 66.06 279 GLU A N 1
ATOM 2048 C CA . GLU A 1 279 ? -2.516 24.396 -5.732 1.00 66.06 279 GLU A CA 1
ATOM 2049 C C . GLU A 1 279 ? -2.003 24.093 -4.309 1.00 66.06 279 GLU A C 1
ATOM 2051 O O . GLU A 1 279 ? -2.697 24.364 -3.326 1.00 66.06 279 GLU A O 1
ATOM 2056 N N . PRO A 1 280 ? -0.754 23.614 -4.147 1.00 65.44 280 PRO A N 1
ATOM 2057 C CA . PRO A 1 280 ? -0.172 23.310 -2.832 1.00 65.44 280 PRO A CA 1
ATOM 2058 C C . PRO A 1 280 ? -0.272 24.480 -1.843 1.00 65.44 280 PRO A C 1
ATOM 2060 O O . PRO A 1 280 ? -0.496 24.307 -0.648 1.00 65.44 280 PRO A O 1
ATOM 2063 N N . GLY A 1 281 ? -0.156 25.720 -2.332 1.00 59.81 281 GLY A N 1
ATOM 2064 C CA . GLY A 1 281 ? -0.337 26.918 -1.507 1.00 59.81 281 GLY A CA 1
ATOM 2065 C C . GLY A 1 281 ? -1.732 27.024 -0.877 1.00 59.81 281 GLY A C 1
ATOM 2066 O O . GLY A 1 281 ? -1.852 27.487 0.255 1.00 59.81 281 GLY A O 1
ATOM 2067 N N . ARG A 1 282 ? -2.778 26.555 -1.565 1.00 63.97 282 ARG A N 1
ATOM 2068 C CA . ARG A 1 282 ? -4.157 26.547 -1.069 1.00 63.97 282 ARG A CA 1
ATOM 2069 C C . ARG A 1 282 ? -4.370 25.469 -0.010 1.00 63.97 282 ARG A C 1
ATOM 2071 O O . ARG A 1 282 ? -4.988 25.761 1.014 1.00 63.97 282 ARG A O 1
ATOM 2078 N N . LEU A 1 283 ? -3.836 24.264 -0.216 1.00 66.31 283 LEU A N 1
ATOM 2079 C CA . LEU A 1 283 ? -3.895 23.191 0.783 1.00 66.31 283 LEU A CA 1
ATOM 2080 C C . LEU A 1 283 ? -3.131 23.561 2.052 1.00 66.31 283 LEU A C 1
ATOM 2082 O O . LEU A 1 283 ? -3.691 23.495 3.147 1.00 66.31 283 LEU A O 1
ATOM 2086 N N . ASN A 1 284 ? -1.911 24.085 1.913 1.00 62.34 284 ASN A N 1
ATOM 2087 C CA . ASN A 1 284 ? -1.170 24.618 3.054 1.00 62.34 284 ASN A CA 1
ATOM 2088 C C . ASN A 1 284 ? -1.901 25.800 3.718 1.00 62.34 284 ASN A C 1
ATOM 2090 O O . ASN A 1 284 ? -1.920 25.901 4.938 1.00 62.34 284 ASN A O 1
ATOM 2094 N N . GLY A 1 285 ? -2.544 26.688 2.959 1.00 52.72 285 GLY A N 1
ATOM 2095 C CA . GLY A 1 285 ? -3.292 27.808 3.538 1.00 52.72 285 GLY A CA 1
ATOM 2096 C C . GLY A 1 285 ? -4.540 27.386 4.324 1.00 52.72 285 GLY A C 1
ATOM 2097 O O . GLY A 1 285 ? -4.878 28.012 5.325 1.00 52.72 285 GLY A O 1
ATOM 2098 N N . LYS A 1 286 ? -5.229 26.328 3.883 1.00 61.09 286 LYS A N 1
ATOM 2099 C CA . LYS A 1 286 ? -6.493 25.864 4.475 1.00 61.09 286 LYS A CA 1
ATOM 2100 C C . LYS A 1 286 ? -6.293 24.827 5.580 1.00 61.09 286 LYS A C 1
ATOM 2102 O O . LYS A 1 286 ? -6.978 24.864 6.597 1.00 61.09 286 LYS A O 1
ATOM 2107 N N . TRP A 1 287 ? -5.364 23.904 5.364 1.00 66.94 287 TRP A N 1
ATOM 2108 C CA . TRP A 1 287 ? -5.150 22.723 6.198 1.00 66.94 287 TRP A CA 1
ATOM 2109 C C . TRP A 1 287 ? -3.724 22.639 6.760 1.00 66.94 287 TRP A C 1
ATOM 2111 O O . TRP A 1 287 ? -3.454 21.792 7.604 1.00 66.94 287 TRP A O 1
ATOM 2121 N N . GLY A 1 288 ? -2.798 23.490 6.292 1.00 65.38 288 GLY A N 1
ATOM 2122 C CA . GLY A 1 288 ? -1.360 23.489 6.619 1.00 65.38 288 GLY A CA 1
ATOM 2123 C C . GLY A 1 288 ? -0.638 22.178 6.398 1.00 65.38 288 GLY A C 1
ATOM 2124 O O . GLY A 1 288 ? 0.272 21.838 7.147 1.00 65.38 288 GLY A O 1
ATOM 2125 N N . ARG A 1 289 ? -1.077 21.455 5.376 1.00 75.75 289 ARG A N 1
ATOM 2126 C CA . ARG A 1 289 ? -0.473 20.226 4.883 1.00 75.75 289 ARG A CA 1
ATOM 2127 C C . ARG A 1 289 ? -0.856 20.046 3.421 1.00 75.75 289 ARG A C 1
ATOM 2129 O O . ARG A 1 289 ? -1.833 20.644 2.976 1.00 75.75 289 ARG A O 1
ATOM 2136 N N . ASN A 1 290 ? -0.114 19.196 2.718 1.00 77.69 290 ASN A N 1
ATOM 2137 C CA . ASN A 1 290 ? -0.451 18.760 1.357 1.00 77.69 290 ASN A CA 1
ATOM 2138 C C . ASN A 1 290 ? -0.883 17.292 1.322 1.00 77.69 290 ASN A C 1
ATOM 2140 O O . ASN A 1 290 ? -1.457 16.865 0.335 1.00 77.69 290 ASN A O 1
ATOM 2144 N N . THR A 1 291 ? -0.660 16.537 2.403 1.00 83.81 291 THR A N 1
ATOM 2145 C CA . THR A 1 291 ? -1.193 15.180 2.559 1.00 83.81 291 THR A CA 1
ATOM 2146 C C . THR A 1 291 ? -2.706 15.160 2.460 1.00 83.81 291 THR A C 1
ATOM 2148 O O . THR A 1 291 ? -3.375 16.099 2.901 1.00 83.81 291 THR A O 1
ATOM 2151 N N . ASP A 1 292 ? -3.228 14.049 1.960 1.00 84.94 292 ASP A N 1
ATOM 2152 C CA . ASP A 1 292 ? -4.654 13.758 1.955 1.00 84.94 292 ASP A CA 1
ATOM 2153 C C . ASP A 1 292 ? -5.012 12.799 3.098 1.00 84.94 292 ASP A C 1
ATOM 2155 O O . ASP A 1 292 ? -4.227 11.912 3.433 1.00 84.94 292 ASP A O 1
ATOM 2159 N N . ASP A 1 293 ? -6.185 12.978 3.703 1.00 86.94 293 ASP A N 1
ATOM 2160 C CA . ASP A 1 293 ? -6.753 12.081 4.723 1.00 86.94 293 ASP A CA 1
ATOM 2161 C C . ASP A 1 293 ? -8.126 11.633 4.238 1.00 86.94 293 ASP A C 1
ATOM 2163 O O . ASP A 1 293 ? -9.150 12.253 4.546 1.00 86.94 293 ASP A O 1
ATOM 2167 N N . GLU A 1 294 ? -8.132 10.575 3.430 1.00 88.50 294 GLU A N 1
ATOM 2168 C CA . GLU A 1 294 ? -9.335 10.160 2.724 1.00 88.50 294 GLU A CA 1
ATOM 2169 C C . GLU A 1 294 ? -10.082 9.090 3.520 1.00 88.50 294 GLU A C 1
ATOM 2171 O O . GLU A 1 294 ? -9.564 8.011 3.840 1.00 88.50 294 GLU A O 1
ATOM 2176 N N . SER A 1 295 ? -11.338 9.404 3.842 1.00 90.00 295 SER A N 1
ATOM 2177 C CA . SER A 1 295 ? -12.247 8.495 4.542 1.00 90.00 295 SER A CA 1
ATOM 2178 C C . SER A 1 295 ? -12.624 7.321 3.639 1.00 90.00 295 SER A C 1
ATOM 2180 O O . SER A 1 295 ? -13.093 7.520 2.522 1.00 90.00 295 SER A O 1
ATOM 2182 N N . VAL A 1 296 ? -12.471 6.094 4.137 1.00 91.06 296 VAL A N 1
ATOM 2183 C CA . VAL A 1 296 ? -12.789 4.877 3.375 1.00 91.06 296 VAL A CA 1
ATOM 2184 C C . VAL A 1 296 ? -14.261 4.499 3.576 1.00 91.06 296 VAL A C 1
ATOM 2186 O O . VAL A 1 296 ? -15.088 4.603 2.667 1.00 91.06 296 VAL A O 1
ATOM 2189 N N . PHE A 1 297 ? -14.604 4.082 4.794 1.00 91.75 297 PHE A N 1
ATOM 2190 C CA . PHE A 1 297 ? -15.958 3.752 5.236 1.00 91.75 297 PHE A CA 1
ATOM 2191 C C . PHE A 1 297 ? -16.020 3.721 6.769 1.00 91.75 297 PHE A C 1
ATOM 2193 O O . PHE A 1 297 ? -14.995 3.734 7.459 1.00 91.75 297 PHE A O 1
ATOM 2200 N N . SER A 1 298 ? -17.235 3.596 7.289 1.00 92.25 298 SER A N 1
ATOM 2201 C CA . SER A 1 298 ? -17.532 3.249 8.670 1.00 92.25 298 SER A CA 1
ATOM 2202 C C . SER A 1 298 ? -18.312 1.939 8.733 1.00 92.25 298 SER A C 1
ATOM 2204 O O . SER A 1 298 ? -19.259 1.733 7.978 1.00 92.25 298 SER A O 1
ATOM 2206 N N . VAL A 1 299 ? -17.949 1.066 9.669 1.00 92.06 299 VAL A N 1
ATOM 2207 C CA . VAL A 1 299 ? -18.726 -0.130 10.028 1.00 92.06 299 VAL A CA 1
ATOM 2208 C C . VAL A 1 299 ? -19.301 0.039 11.424 1.00 92.06 299 VAL A C 1
ATOM 2210 O O . VAL A 1 299 ? -18.630 0.547 12.318 1.00 92.06 299 VAL A O 1
ATOM 2213 N N . THR A 1 300 ? -20.530 -0.412 11.636 1.00 93.19 300 THR A N 1
ATOM 2214 C CA . THR A 1 300 ? -21.122 -0.554 12.966 1.00 93.19 300 THR A CA 1
ATOM 2215 C C . THR A 1 300 ? -21.309 -2.027 13.259 1.00 93.19 300 THR A C 1
ATOM 2217 O O . THR A 1 300 ? -21.918 -2.743 12.468 1.00 93.19 300 THR A O 1
ATOM 2220 N N . VAL A 1 301 ? -20.791 -2.476 14.397 1.00 92.69 301 VAL A N 1
ATOM 2221 C CA . VAL A 1 301 ? -20.844 -3.869 14.840 1.00 92.69 301 VAL A CA 1
ATOM 2222 C C . VAL A 1 301 ? -21.637 -3.992 16.131 1.00 92.69 301 VAL A C 1
ATOM 2224 O O . VAL A 1 301 ? -21.563 -3.114 16.986 1.00 92.69 301 VAL A O 1
ATOM 2227 N N . ASP A 1 302 ? -22.399 -5.066 16.287 1.00 92.25 302 ASP A N 1
ATOM 2228 C CA . ASP A 1 302 ? -23.068 -5.386 17.548 1.00 92.25 302 ASP A CA 1
ATOM 2229 C C . ASP A 1 302 ? -22.057 -5.976 18.542 1.00 92.25 302 ASP A C 1
ATOM 2231 O O . ASP A 1 302 ? -21.367 -6.947 18.235 1.00 92.25 302 ASP A O 1
ATOM 2235 N N . ASP A 1 303 ? -21.966 -5.419 19.753 1.00 89.38 303 ASP A N 1
ATOM 2236 C CA . ASP A 1 303 ? -20.916 -5.797 20.712 1.00 89.38 303 ASP A CA 1
ATOM 2237 C C . ASP A 1 303 ? -21.086 -7.217 21.272 1.00 89.38 303 ASP A C 1
ATOM 2239 O O . ASP A 1 303 ? -20.147 -7.770 21.849 1.00 89.38 303 ASP A O 1
ATOM 2243 N N . ARG A 1 304 ? -22.278 -7.817 21.148 1.00 86.94 304 ARG A N 1
ATOM 2244 C CA . ARG A 1 304 ? -22.565 -9.154 21.694 1.00 86.94 304 ARG A CA 1
ATOM 2245 C C . ARG A 1 304 ? -22.248 -10.256 20.696 1.00 86.94 304 ARG A C 1
ATOM 2247 O O . ARG A 1 304 ? -21.663 -11.268 21.071 1.00 86.94 304 ARG A O 1
ATOM 2254 N N . SER A 1 305 ? -22.695 -10.082 19.461 1.00 85.88 305 SER A N 1
ATOM 2255 C CA . SER A 1 305 ? -22.533 -11.040 18.367 1.00 85.88 305 SER A CA 1
ATOM 2256 C C . SER A 1 305 ? -21.238 -10.816 17.589 1.00 85.88 305 SER A C 1
ATOM 2258 O O . SER A 1 305 ? -20.705 -11.754 17.001 1.00 85.88 305 SER A O 1
ATOM 2260 N N . GLY A 1 306 ? -20.716 -9.587 17.596 1.00 81.75 306 GLY A N 1
ATOM 2261 C CA . GLY A 1 306 ? -19.615 -9.159 16.743 1.00 81.75 306 GLY A CA 1
ATOM 2262 C C . GLY A 1 306 ? -20.012 -9.007 15.274 1.00 81.75 306 GLY A C 1
ATOM 2263 O O . GLY A 1 306 ? -19.125 -8.801 14.451 1.00 81.75 306 GLY A O 1
ATOM 2264 N N . GLU A 1 307 ? -21.298 -9.130 14.932 1.00 85.69 307 GLU A N 1
ATOM 2265 C CA . GLU A 1 307 ? -21.794 -9.005 13.561 1.00 85.69 307 GLU A CA 1
ATOM 2266 C C . GLU A 1 307 ? -21.846 -7.544 13.115 1.00 85.69 307 GLU A C 1
ATOM 2268 O O . GLU A 1 307 ? -22.124 -6.644 13.908 1.00 85.69 307 GLU A O 1
ATOM 2273 N N . VAL A 1 308 ? -21.611 -7.309 11.823 1.00 87.69 308 VAL A N 1
ATOM 2274 C CA . VAL A 1 308 ? -21.802 -5.994 11.204 1.00 87.69 308 VAL A CA 1
ATOM 2275 C C . VAL A 1 308 ? -23.303 -5.725 11.080 1.00 87.69 308 VAL A C 1
ATOM 2277 O O . VAL A 1 308 ? -24.020 -6.459 10.404 1.00 87.69 308 VAL A O 1
ATOM 2280 N N . VAL A 1 309 ? -23.771 -4.658 11.724 1.00 90.50 309 VAL A N 1
ATOM 2281 C CA . VAL A 1 309 ? -25.174 -4.207 11.738 1.00 90.50 309 VAL A CA 1
ATOM 2282 C C . VAL A 1 309 ? -25.379 -2.864 11.032 1.00 90.50 309 VAL A C 1
ATOM 2284 O O . VAL A 1 309 ? -26.516 -2.431 10.852 1.00 90.50 309 VAL A O 1
ATOM 2287 N N . GLY A 1 310 ? -24.297 -2.209 10.608 1.00 88.38 310 GLY A N 1
ATOM 2288 C CA . GLY A 1 310 ? -24.340 -0.987 9.812 1.00 88.38 310 GLY A CA 1
ATOM 2289 C C . GLY A 1 310 ? -23.070 -0.789 8.992 1.00 88.38 310 GLY A C 1
ATOM 2290 O O . GLY A 1 310 ? -21.990 -1.225 9.386 1.00 88.38 310 GLY A O 1
ATOM 2291 N N . PHE A 1 311 ? -23.215 -0.124 7.852 1.00 87.62 311 PHE A N 1
ATOM 2292 C CA . PHE A 1 311 ? -22.129 0.266 6.962 1.00 87.62 311 PHE A CA 1
ATOM 2293 C C . PHE A 1 311 ? -22.466 1.635 6.370 1.00 87.62 311 PHE A C 1
ATOM 2295 O O . PHE A 1 311 ? -23.612 1.864 5.980 1.00 87.62 311 PHE A O 1
ATOM 2302 N N . ASP A 1 312 ? -21.491 2.536 6.328 1.00 86.69 312 ASP A N 1
ATOM 2303 C CA . ASP A 1 312 ? -21.634 3.866 5.740 1.00 86.69 312 ASP A CA 1
ATOM 2304 C C . ASP A 1 312 ? -20.356 4.257 4.996 1.00 86.69 312 ASP A C 1
ATOM 2306 O O . ASP A 1 312 ? -19.248 3.971 5.447 1.00 86.69 312 ASP A O 1
ATOM 2310 N N . SER A 1 313 ? -20.486 4.914 3.851 1.00 84.19 313 SER A N 1
ATOM 2311 C CA . SER A 1 313 ? -19.343 5.437 3.108 1.00 84.19 313 SER A CA 1
ATOM 2312 C C . SER A 1 313 ? -19.761 6.617 2.249 1.00 84.19 313 SER A C 1
ATOM 2314 O O . SER A 1 313 ? -20.716 6.552 1.476 1.00 84.19 313 SER A O 1
ATOM 2316 N N . LYS A 1 314 ? -18.976 7.691 2.337 1.00 72.81 314 LYS A N 1
ATOM 2317 C CA . LYS A 1 314 ? -19.121 8.865 1.476 1.00 72.81 314 LYS A CA 1
ATOM 2318 C C . LYS A 1 314 ? -18.662 8.582 0.041 1.00 72.81 314 LYS A C 1
ATOM 2320 O O . LYS A 1 314 ? -19.217 9.155 -0.893 1.00 72.81 314 LYS A O 1
ATOM 2325 N N . SER A 1 315 ? -17.656 7.723 -0.125 1.00 69.56 315 SER A N 1
ATOM 2326 C CA . SER A 1 315 ? -16.968 7.506 -1.405 1.00 69.56 315 SER A CA 1
ATOM 2327 C C . SER A 1 315 ? -17.545 6.315 -2.185 1.00 69.56 315 SER A C 1
ATOM 2329 O O . SER A 1 315 ? -17.567 6.353 -3.409 1.00 69.56 315 SER A O 1
ATOM 2331 N N . LEU A 1 316 ? -18.130 5.324 -1.497 1.00 72.00 316 LEU A N 1
ATOM 2332 C CA . LEU A 1 316 ? -18.723 4.120 -2.109 1.00 72.00 316 LEU A CA 1
ATOM 2333 C C . LEU A 1 316 ? -20.227 4.260 -2.445 1.00 72.00 316 LEU A C 1
ATOM 2335 O O . LEU A 1 316 ? -20.845 3.308 -2.919 1.00 72.00 316 LEU A O 1
ATOM 2339 N N . GLY A 1 317 ? -20.806 5.448 -2.222 1.00 57.25 317 GLY A N 1
ATOM 2340 C CA . GLY A 1 317 ? -22.214 5.780 -2.477 1.00 57.25 317 GLY A CA 1
ATOM 2341 C C . GLY A 1 317 ? -23.139 5.598 -1.263 1.00 57.25 317 GLY A C 1
ATOM 2342 O O . GLY A 1 317 ? -23.024 4.636 -0.505 1.00 57.25 317 GLY A O 1
ATOM 2343 N N . GLU A 1 318 ? -24.095 6.523 -1.087 1.00 45.09 318 GLU A N 1
ATOM 2344 C CA . GLU A 1 318 ? -25.100 6.457 -0.014 1.00 45.09 318 GLU A CA 1
ATOM 2345 C C . GLU A 1 318 ? -25.975 5.196 -0.151 1.00 45.09 318 GLU A C 1
ATOM 2347 O O . GLU A 1 318 ? -26.604 4.966 -1.186 1.00 45.09 318 GLU A O 1
ATOM 2352 N N . GLY A 1 319 ? -26.065 4.397 0.919 1.00 47.66 319 GLY A N 1
ATOM 2353 C CA . GLY A 1 319 ? -26.974 3.247 0.987 1.00 47.66 319 GLY A CA 1
ATOM 2354 C C . GLY A 1 319 ? -26.397 1.910 0.516 1.00 47.66 319 GLY A C 1
ATOM 2355 O O . GLY A 1 319 ? -27.176 1.000 0.226 1.00 47.66 319 GLY A O 1
ATOM 2356 N N . ALA A 1 320 ? -25.070 1.757 0.467 1.00 52.06 320 ALA A N 1
ATOM 2357 C CA . ALA A 1 320 ? -24.438 0.449 0.312 1.00 52.06 320 ALA A CA 1
ATOM 2358 C C . ALA A 1 320 ? -24.884 -0.496 1.449 1.00 52.06 320 ALA A C 1
ATOM 2360 O O . ALA A 1 320 ? -24.378 -0.457 2.566 1.00 52.06 320 ALA A O 1
ATOM 2361 N N . SER A 1 321 ? -25.877 -1.346 1.174 1.00 51.66 321 SER A N 1
ATOM 2362 C CA . SER A 1 321 ? -26.383 -2.352 2.119 1.00 51.66 321 SER A CA 1
ATOM 2363 C C . SER A 1 321 ? -25.527 -3.622 2.150 1.00 51.66 321 SER A C 1
ATOM 2365 O O . SER A 1 321 ? -25.873 -4.580 2.839 1.00 51.66 321 SER A O 1
ATOM 2367 N N . HIS A 1 322 ? -24.454 -3.663 1.357 1.00 64.00 322 HIS A N 1
ATOM 2368 C CA . HIS A 1 322 ? -23.453 -4.719 1.357 1.00 64.00 322 HIS A CA 1
ATOM 2369 C C . HIS A 1 322 ? -22.055 -4.103 1.277 1.00 64.00 322 HIS A C 1
ATOM 2371 O O . HIS A 1 322 ? -21.882 -2.983 0.802 1.00 64.00 322 HIS A O 1
ATOM 2377 N N . TRP A 1 323 ? -21.072 -4.875 1.719 1.00 74.50 323 TRP A N 1
ATOM 2378 C CA . TRP A 1 323 ? -19.654 -4.574 1.615 1.00 74.50 323 TRP A CA 1
ATOM 2379 C C . TRP A 1 323 ? -18.958 -5.791 0.999 1.00 74.50 323 TRP A C 1
ATOM 2381 O O . TRP A 1 323 ? -19.341 -6.931 1.280 1.00 74.50 323 TRP A O 1
ATOM 2391 N N . GLU A 1 324 ? -18.035 -5.563 0.067 1.00 80.69 324 GLU A N 1
ATOM 2392 C CA . GLU A 1 324 ? -17.295 -6.632 -0.613 1.00 80.69 324 GLU A CA 1
ATOM 2393 C C . GLU A 1 324 ? -16.105 -7.054 0.219 1.00 80.69 324 GLU A C 1
ATOM 2395 O O . GLU A 1 324 ? -15.344 -6.193 0.650 1.00 80.69 324 GLU A O 1
ATOM 2400 N N . VAL A 1 325 ? -15.923 -8.360 0.406 1.00 84.69 325 VAL A N 1
ATOM 2401 C CA . VAL A 1 325 ? -14.845 -8.895 1.235 1.00 84.69 325 VAL A CA 1
ATOM 2402 C C . VAL A 1 325 ? -13.942 -9.865 0.478 1.00 84.69 325 VAL A C 1
ATOM 2404 O O . VAL A 1 325 ? -14.386 -10.557 -0.439 1.00 84.69 325 VAL A O 1
ATOM 2407 N N . ASP A 1 326 ? -12.672 -9.926 0.879 1.00 81.06 326 ASP A N 1
ATOM 2408 C CA . ASP A 1 326 ? -11.710 -10.928 0.430 1.00 81.06 326 ASP A CA 1
ATOM 2409 C C . ASP A 1 326 ? -12.014 -12.315 1.030 1.00 81.06 326 ASP A C 1
ATOM 2411 O O . ASP A 1 326 ? -12.957 -12.515 1.801 1.00 81.06 326 ASP A O 1
ATOM 2415 N N . ALA A 1 327 ? -11.186 -13.305 0.687 1.00 74.88 327 ALA A N 1
ATOM 2416 C CA . ALA A 1 327 ? -11.315 -14.668 1.204 1.00 74.88 327 ALA A CA 1
ATOM 2417 C C . ALA A 1 327 ? -11.174 -14.773 2.738 1.00 74.88 327 ALA A C 1
ATOM 2419 O O . ALA A 1 327 ? -11.588 -15.781 3.309 1.00 74.88 327 ALA A O 1
ATOM 2420 N N . ASN A 1 328 ? -10.626 -13.745 3.393 1.00 74.00 328 ASN A N 1
ATOM 2421 C CA . ASN A 1 328 ? -10.464 -13.648 4.843 1.00 74.00 328 ASN A CA 1
ATOM 2422 C C . ASN A 1 328 ? -11.559 -12.779 5.492 1.00 74.00 328 ASN A C 1
ATOM 2424 O O . ASN A 1 328 ? -11.484 -12.477 6.683 1.00 74.00 328 ASN A O 1
ATOM 2428 N N . GLY A 1 329 ? -12.582 -12.375 4.732 1.00 79.31 329 GLY A N 1
ATOM 2429 C CA . GLY A 1 329 ? -13.696 -11.578 5.237 1.00 79.31 329 GLY A CA 1
ATOM 2430 C C . GLY A 1 329 ? -13.358 -10.104 5.474 1.00 79.31 329 GLY A C 1
ATOM 2431 O O . GLY A 1 329 ? -14.106 -9.435 6.187 1.00 79.31 329 GLY A O 1
ATOM 2432 N N . ARG A 1 330 ? -12.258 -9.590 4.906 1.00 86.06 330 ARG A N 1
ATOM 2433 C CA . ARG A 1 330 ? -11.881 -8.174 5.016 1.00 86.06 330 ARG A CA 1
ATOM 2434 C C . ARG A 1 330 ? -12.397 -7.369 3.837 1.00 86.06 330 ARG A C 1
ATOM 2436 O O . ARG A 1 330 ? -12.306 -7.856 2.713 1.00 86.06 330 ARG A O 1
ATOM 2443 N N . PRO A 1 331 ? -12.863 -6.135 4.051 1.00 89.56 331 PRO A N 1
ATOM 2444 C CA . PRO A 1 331 ? -13.381 -5.320 2.972 1.00 89.56 331 PRO A CA 1
ATOM 2445 C C . PRO A 1 331 ? -12.306 -4.961 1.954 1.00 89.56 331 PRO A C 1
ATOM 2447 O O . PRO A 1 331 ? -11.190 -4.607 2.333 1.00 89.56 331 PRO A O 1
ATOM 2450 N N . VAL A 1 332 ? -12.657 -5.014 0.670 1.00 89.25 332 VAL A N 1
ATOM 2451 C CA . VAL A 1 332 ? -11.741 -4.689 -0.429 1.00 89.25 332 VAL A CA 1
ATOM 2452 C C . VAL A 1 332 ? -12.287 -3.518 -1.224 1.00 89.25 332 VAL A C 1
ATOM 2454 O O . VAL A 1 332 ? -13.382 -3.573 -1.780 1.00 89.25 332 VAL A O 1
ATOM 2457 N N . VAL A 1 333 ? -11.493 -2.459 -1.299 1.00 89.88 333 VAL A N 1
ATOM 2458 C CA . VAL A 1 333 ? -11.795 -1.254 -2.070 1.00 89.88 333 VAL A CA 1
ATOM 2459 C C . VAL A 1 333 ? -10.646 -0.957 -3.020 1.00 89.88 333 VAL A C 1
ATOM 2461 O O . VAL A 1 333 ? -9.553 -1.506 -2.890 1.00 89.88 333 VAL A O 1
ATOM 2464 N N . THR A 1 334 ? -10.869 -0.069 -3.977 1.00 88.06 334 THR A N 1
ATOM 2465 C CA . THR A 1 334 ? -9.814 0.393 -4.878 1.00 88.06 334 THR A CA 1
ATOM 2466 C C . THR A 1 334 ? -9.868 1.895 -5.064 1.00 88.06 334 THR A C 1
ATOM 2468 O O . THR A 1 334 ? -10.946 2.483 -5.028 1.00 88.06 334 THR A O 1
ATOM 2471 N N . VAL A 1 335 ? -8.703 2.509 -5.256 1.00 86.31 335 VAL A N 1
ATOM 2472 C CA . VAL A 1 335 ? -8.593 3.930 -5.579 1.00 86.31 335 VAL A CA 1
ATOM 2473 C C . VAL A 1 335 ? -9.107 4.168 -7.002 1.00 86.31 335 VAL A C 1
ATOM 2475 O O . VAL A 1 335 ? -8.642 3.559 -7.973 1.00 86.31 335 VAL A O 1
ATOM 2478 N N . VAL A 1 336 ? -10.103 5.044 -7.133 1.00 83.00 336 VAL A N 1
ATOM 2479 C CA . VAL A 1 336 ? -10.811 5.295 -8.400 1.00 83.00 336 VAL A CA 1
ATOM 2480 C C . VAL A 1 336 ? -10.423 6.605 -9.080 1.00 83.00 336 VAL A C 1
ATOM 2482 O O . VAL A 1 336 ? -10.801 6.819 -10.233 1.00 83.00 336 VAL A O 1
ATOM 2485 N N . ASN A 1 337 ? -9.677 7.478 -8.402 1.00 76.81 337 ASN A N 1
ATOM 2486 C CA . ASN A 1 337 ? -9.199 8.742 -8.954 1.00 76.81 337 ASN A CA 1
ATOM 2487 C C . ASN A 1 337 ? -8.040 9.343 -8.135 1.00 76.81 337 ASN A C 1
ATOM 2489 O O . ASN A 1 337 ? -7.777 8.934 -7.007 1.00 76.81 337 ASN A O 1
ATOM 2493 N N . GLY A 1 338 ? -7.433 10.411 -8.666 1.00 71.94 338 GLY A N 1
ATOM 2494 C CA . GLY A 1 338 ? -6.355 11.167 -8.010 1.00 71.94 338 GLY A CA 1
ATOM 2495 C C . GLY A 1 338 ? -6.753 11.972 -6.760 1.00 71.94 338 GLY A C 1
ATOM 2496 O O . GLY A 1 338 ? -5.892 12.594 -6.148 1.00 71.94 338 GLY A O 1
ATOM 2497 N N . HIS A 1 339 ? -8.029 11.965 -6.355 1.00 74.38 339 HIS A N 1
ATOM 2498 C CA . HIS A 1 339 ? -8.464 12.428 -5.026 1.00 74.38 339 HIS A CA 1
ATOM 2499 C C . HIS A 1 339 ? -8.408 11.302 -3.982 1.00 74.38 339 HIS A C 1
ATOM 2501 O O . HIS A 1 339 ? -9.038 11.399 -2.935 1.00 74.38 339 HIS A O 1
ATOM 2507 N N . ASN A 1 340 ? -7.753 10.185 -4.312 1.00 79.88 340 ASN A N 1
ATOM 2508 C CA . ASN A 1 340 ? -7.656 8.995 -3.475 1.00 79.88 340 ASN A CA 1
ATOM 2509 C C . ASN A 1 340 ? -9.015 8.384 -3.085 1.00 79.88 340 ASN A C 1
ATOM 2511 O O . ASN A 1 340 ? -9.081 7.561 -2.172 1.00 79.88 340 ASN A O 1
ATOM 2515 N N . GLN A 1 341 ? -10.098 8.743 -3.786 1.00 84.19 341 GLN A N 1
ATOM 2516 C CA . GLN A 1 341 ? -11.435 8.243 -3.477 1.00 84.19 341 GLN A CA 1
ATOM 2517 C C . GLN A 1 341 ? -11.554 6.763 -3.814 1.00 84.19 341 GLN A C 1
ATOM 2519 O O . GLN A 1 341 ? -10.829 6.235 -4.659 1.00 84.19 341 GLN A O 1
ATOM 2524 N N . TYR A 1 342 ? -12.535 6.111 -3.195 1.00 87.06 342 TYR A N 1
ATOM 2525 C CA . TYR A 1 342 ? -12.701 4.666 -3.269 1.00 87.06 342 TYR A CA 1
ATOM 2526 C C . TYR A 1 342 ? -13.933 4.242 -4.058 1.00 87.06 342 TYR A C 1
ATOM 2528 O O . TYR A 1 342 ? -14.989 4.859 -3.955 1.00 87.06 342 TYR A O 1
ATOM 2536 N N . GLY A 1 343 ? -13.790 3.139 -4.785 1.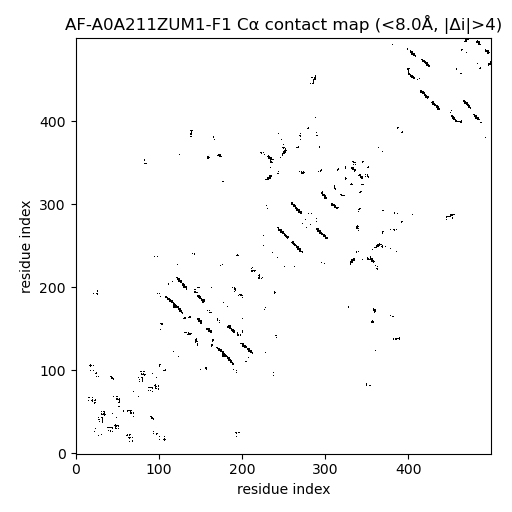00 85.56 343 GLY A N 1
ATOM 2537 C CA . GLY A 1 343 ? -14.872 2.333 -5.346 1.00 85.56 343 GLY A CA 1
ATOM 2538 C C . GLY A 1 343 ? -14.750 0.883 -4.884 1.00 85.56 343 GLY A C 1
ATOM 2539 O O . GLY A 1 343 ? -13.708 0.472 -4.357 1.00 85.56 343 GLY A O 1
ATOM 2540 N N . TRP A 1 344 ? -15.799 0.091 -5.100 1.00 86.19 344 TRP A N 1
ATOM 2541 C CA . TRP A 1 344 ? -15.721 -1.350 -4.887 1.00 86.19 344 TRP A CA 1
ATOM 2542 C C . TRP A 1 344 ? -14.744 -1.989 -5.870 1.00 86.19 344 TRP A C 1
ATOM 2544 O O . TRP A 1 344 ? -14.659 -1.610 -7.041 1.00 86.19 344 TRP A O 1
ATOM 2554 N N . ALA A 1 345 ? -13.979 -2.965 -5.388 1.00 81.44 345 ALA A N 1
ATOM 2555 C CA . ALA A 1 345 ? -12.979 -3.636 -6.205 1.00 81.44 345 ALA A CA 1
ATOM 2556 C C . ALA A 1 345 ? -13.620 -4.399 -7.378 1.00 81.44 345 ALA A C 1
ATOM 2558 O O . ALA A 1 345 ? -13.039 -4.441 -8.467 1.00 81.44 345 ALA A O 1
ATOM 2559 N N . SER A 1 346 ? -14.819 -4.965 -7.190 1.00 78.62 346 SER A N 1
ATOM 2560 C CA . SER A 1 346 ? -15.517 -5.701 -8.249 1.00 78.62 346 SER A CA 1
ATOM 2561 C C . SER A 1 346 ? -16.026 -4.811 -9.392 1.00 78.62 346 SER A C 1
ATOM 2563 O O . SER A 1 346 ? -16.042 -5.262 -10.539 1.00 78.62 346 SER A O 1
ATOM 2565 N N . ASP A 1 347 ? -16.348 -3.544 -9.109 1.00 79.75 347 ASP A N 1
ATOM 2566 C CA . ASP A 1 347 ? -16.772 -2.548 -10.106 1.00 79.75 347 ASP A CA 1
ATOM 2567 C C . ASP A 1 347 ? -15.597 -2.051 -10.966 1.00 79.75 347 ASP A C 1
ATOM 2569 O O . ASP A 1 347 ? -15.778 -1.514 -12.063 1.00 79.75 347 ASP A O 1
ATOM 2573 N N . HIS A 1 348 ? -14.368 -2.265 -10.491 1.00 73.12 348 HIS A N 1
ATOM 2574 C CA . HIS A 1 348 ? -13.138 -1.841 -11.151 1.00 73.12 348 HIS A CA 1
ATOM 2575 C C . HIS A 1 348 ? -12.117 -2.987 -11.236 1.00 73.12 348 HIS A C 1
ATOM 2577 O O . HIS A 1 348 ? -10.985 -2.859 -10.752 1.00 73.12 348 HIS A O 1
ATOM 2583 N N . PRO A 1 349 ? -12.452 -4.101 -11.912 1.00 67.06 349 PRO A N 1
ATOM 2584 C CA . PRO A 1 349 ? -11.647 -5.320 -11.887 1.00 67.06 349 PRO A CA 1
ATOM 2585 C C . PRO A 1 349 ? -10.236 -5.121 -12.456 1.00 67.06 349 PRO A C 1
ATOM 2587 O O . PRO A 1 349 ? -9.322 -5.825 -12.047 1.00 67.06 349 PRO A O 1
ATOM 2590 N N . HIS A 1 350 ? -10.027 -4.154 -13.356 1.00 65.19 350 HIS A N 1
ATOM 2591 C CA . HIS A 1 350 ? -8.710 -3.812 -13.915 1.00 65.19 350 HIS A CA 1
ATOM 2592 C C . HIS A 1 350 ? -7.803 -3.041 -12.939 1.00 65.19 350 HIS A C 1
ATOM 2594 O O . HIS A 1 350 ? -6.581 -3.042 -13.090 1.00 65.19 350 HIS A O 1
ATOM 2600 N N . ARG A 1 351 ? -8.393 -2.340 -11.963 1.00 65.94 351 ARG A N 1
ATOM 2601 C CA . ARG A 1 351 ? -7.678 -1.616 -10.895 1.00 65.94 351 ARG A CA 1
ATOM 2602 C C . ARG A 1 351 ? -7.470 -2.522 -9.694 1.00 65.94 351 ARG A C 1
ATOM 2604 O O . ARG A 1 351 ? -6.390 -2.572 -9.124 1.00 65.94 351 ARG A O 1
ATOM 2611 N N . ALA A 1 352 ? -8.455 -3.370 -9.411 1.00 56.16 352 ALA A N 1
ATOM 2612 C CA . ALA A 1 352 ? -8.383 -4.368 -8.361 1.00 56.16 352 ALA A CA 1
ATOM 2613 C C . ALA A 1 352 ? -7.364 -5.500 -8.619 1.00 56.16 352 ALA A C 1
ATOM 2615 O O . ALA A 1 352 ? -7.256 -6.427 -7.817 1.00 56.16 352 ALA A O 1
ATOM 2616 N N . ARG A 1 353 ? -6.630 -5.462 -9.734 1.00 62.38 353 ARG A N 1
ATOM 2617 C CA . ARG A 1 353 ? -5.535 -6.395 -10.026 1.00 62.38 353 ARG A CA 1
ATOM 2618 C C . ARG A 1 353 ? -4.147 -5.838 -9.739 1.00 62.38 353 ARG A C 1
ATOM 2620 O O . ARG A 1 353 ? -3.184 -6.596 -9.814 1.00 62.38 353 ARG A O 1
ATOM 2627 N N . ASN A 1 354 ? -4.077 -4.556 -9.403 1.00 71.69 354 ASN A N 1
ATOM 2628 C CA . ASN A 1 354 ? -2.856 -3.841 -9.077 1.00 71.69 354 ASN A CA 1
ATOM 2629 C C . ASN A 1 354 ? -2.351 -4.177 -7.666 1.00 71.69 354 ASN A C 1
ATOM 2631 O O . ASN A 1 354 ? -2.887 -5.041 -6.968 1.00 71.69 354 ASN A O 1
ATOM 2635 N N . ARG A 1 355 ? -1.307 -3.454 -7.256 1.00 81.50 355 ARG A N 1
ATOM 2636 C CA . ARG A 1 355 ? -0.749 -3.484 -5.903 1.00 81.50 355 ARG A CA 1
ATOM 2637 C C . ARG A 1 355 ? -1.803 -3.149 -4.843 1.00 81.50 355 ARG A C 1
ATOM 2639 O O . ARG A 1 355 ? -2.667 -2.300 -5.062 1.00 81.50 355 ARG A O 1
ATOM 2646 N N . ALA A 1 356 ? -1.706 -3.789 -3.684 1.00 87.81 356 ALA A N 1
ATOM 2647 C CA . ALA A 1 356 ? -2.628 -3.628 -2.569 1.00 87.81 356 ALA A CA 1
ATOM 2648 C C . ALA A 1 356 ? -1.914 -3.081 -1.330 1.00 87.81 356 ALA A C 1
ATOM 2650 O O . ALA A 1 356 ? -0.881 -3.597 -0.915 1.00 87.81 356 ALA A O 1
ATOM 2651 N N . PHE A 1 357 ? -2.502 -2.070 -0.701 1.00 91.94 357 PHE A N 1
ATOM 2652 C CA . PHE A 1 357 ? -2.137 -1.584 0.621 1.00 91.94 357 PHE A CA 1
ATOM 2653 C C . PHE A 1 357 ? -3.048 -2.222 1.671 1.00 91.94 357 PHE A C 1
ATOM 2655 O O . PHE A 1 357 ? -4.272 -2.198 1.557 1.00 91.94 357 PHE A O 1
ATOM 2662 N N . SER A 1 358 ? -2.443 -2.786 2.713 1.00 93.38 358 SER A N 1
ATOM 2663 C CA . SER A 1 358 ? -3.151 -3.428 3.823 1.00 93.38 358 SER A CA 1
ATOM 2664 C C . SER A 1 358 ? -2.508 -3.016 5.145 1.00 93.38 358 SER A C 1
ATOM 2666 O O . SER A 1 358 ? -2.012 -3.862 5.886 1.00 93.38 358 SER A O 1
ATOM 2668 N N . GLY A 1 359 ? -2.442 -1.709 5.410 1.00 93.62 359 GLY A N 1
ATOM 2669 C CA . GLY A 1 359 ? -1.815 -1.168 6.617 1.00 93.62 359 GLY A CA 1
ATOM 2670 C C . GLY A 1 359 ? -2.533 -1.585 7.903 1.00 93.62 359 GLY A C 1
ATOM 2671 O O . GLY A 1 359 ? -3.759 -1.714 7.937 1.00 93.62 359 GLY A O 1
ATOM 2672 N N . ALA A 1 360 ? -1.777 -1.795 8.980 1.00 95.50 360 ALA A N 1
ATOM 2673 C CA . ALA A 1 360 ? -2.364 -1.956 10.306 1.00 95.50 360 ALA A CA 1
ATOM 2674 C C . ALA A 1 360 ? -3.039 -0.649 10.751 1.00 95.50 360 ALA A C 1
ATOM 2676 O O . ALA A 1 360 ? -2.375 0.388 10.780 1.00 95.50 360 ALA A O 1
ATOM 2677 N N . PRO A 1 361 ? -4.340 -0.668 11.097 1.00 95.38 361 PRO A N 1
ATOM 2678 C CA . PRO A 1 361 ? -5.015 0.545 11.526 1.00 95.38 361 PRO A CA 1
ATOM 2679 C C . PRO A 1 361 ? -4.511 0.978 12.903 1.00 95.38 361 PRO A C 1
ATOM 2681 O O . PRO A 1 361 ? -4.536 0.207 13.868 1.00 95.38 361 PRO A O 1
ATOM 2684 N N . ILE A 1 362 ? -4.109 2.240 13.008 1.00 95.19 362 ILE A N 1
ATOM 2685 C CA . ILE A 1 362 ? -3.766 2.879 14.274 1.00 95.19 362 ILE A CA 1
ATOM 2686 C C . ILE A 1 362 ? -5.056 3.415 14.889 1.00 95.19 362 ILE A C 1
ATOM 2688 O O . ILE A 1 362 ? -5.745 4.251 14.302 1.00 95.19 362 ILE A O 1
ATOM 2692 N N . VAL A 1 363 ? -5.401 2.913 16.074 1.00 93.62 363 VAL A N 1
ATOM 2693 C CA . VAL A 1 363 ? -6.628 3.321 16.762 1.00 93.62 363 VAL A CA 1
ATOM 2694 C C . VAL A 1 363 ? -6.458 4.721 17.349 1.00 93.62 363 VAL A C 1
ATOM 2696 O O . VAL A 1 363 ? -5.597 4.942 18.200 1.00 93.62 363 VAL A O 1
ATOM 2699 N N . THR A 1 364 ? -7.319 5.652 16.939 1.00 83.00 364 THR A N 1
ATOM 2700 C CA . THR A 1 364 ? -7.347 7.046 17.403 1.00 83.00 364 THR A CA 1
ATOM 2701 C C . THR A 1 364 ? -8.719 7.381 18.004 1.00 83.00 364 THR A C 1
ATOM 2703 O O . THR A 1 364 ? -9.553 7.990 17.335 1.00 83.00 364 THR A O 1
ATOM 2706 N N . PRO A 1 365 ? -9.002 7.000 19.267 1.00 73.12 365 PRO A N 1
ATOM 2707 C CA . PRO A 1 365 ? -10.342 7.132 19.854 1.00 73.12 365 PRO A CA 1
ATOM 2708 C C . PRO A 1 365 ? -10.852 8.579 19.888 1.00 73.12 365 PRO A C 1
ATOM 2710 O O . PRO A 1 365 ? -12.021 8.832 19.613 1.00 73.12 365 PRO A O 1
ATOM 2713 N N . ASP A 1 366 ? -9.948 9.522 20.173 1.00 69.75 366 ASP A N 1
ATOM 2714 C CA . ASP A 1 366 ? -10.268 10.935 20.418 1.00 69.75 366 ASP A CA 1
ATOM 2715 C C . ASP A 1 366 ? -9.603 11.895 19.414 1.00 69.75 366 ASP A C 1
ATOM 2717 O O . ASP A 1 366 ? -9.673 13.114 19.573 1.00 69.75 366 ASP A O 1
ATOM 2721 N N . LYS A 1 367 ? -8.921 11.367 18.388 1.00 66.88 367 LYS A N 1
ATOM 2722 C CA . LYS A 1 367 ? -8.212 12.176 17.388 1.00 66.88 367 LYS A CA 1
ATOM 2723 C C . LYS A 1 367 ? -8.602 11.776 15.963 1.00 66.88 367 LYS A C 1
ATOM 2725 O O . LYS A 1 367 ? -8.978 10.634 15.704 1.00 66.88 367 LYS A O 1
ATOM 2730 N N . ASN A 1 368 ? -8.513 12.719 15.027 1.00 73.25 368 ASN A N 1
ATOM 2731 C CA . ASN A 1 368 ? -8.576 12.422 13.593 1.00 73.25 368 ASN A CA 1
ATOM 2732 C C . ASN A 1 368 ? -7.276 11.761 13.110 1.00 73.25 368 ASN A C 1
ATOM 2734 O O . ASN A 1 368 ? -6.232 11.880 13.756 1.00 73.25 368 ASN A O 1
ATOM 2738 N N . THR A 1 369 ? -7.341 11.076 11.972 1.00 78.94 369 THR A N 1
ATOM 2739 C CA . THR A 1 369 ? -6.190 10.371 11.392 1.00 78.94 369 THR A CA 1
ATOM 2740 C C . THR A 1 369 ? -5.054 11.331 11.049 1.00 78.94 369 THR A C 1
ATOM 2742 O O . THR A 1 369 ? -3.898 10.991 11.267 1.00 78.94 369 THR A O 1
ATOM 2745 N N . ILE A 1 370 ? -5.350 12.574 10.648 1.00 79.19 370 ILE A N 1
ATOM 2746 C CA . ILE A 1 370 ? -4.334 13.629 10.445 1.00 79.19 370 ILE A CA 1
ATOM 2747 C C . ILE A 1 370 ? -3.425 13.820 11.666 1.00 79.19 370 ILE A C 1
ATOM 2749 O O . ILE A 1 370 ? -2.231 14.062 11.506 1.00 79.19 370 ILE A O 1
ATOM 2753 N N . SER A 1 371 ? -3.945 13.693 12.890 1.00 78.69 371 SER A N 1
ATOM 2754 C CA . SER A 1 371 ? -3.116 13.833 14.092 1.00 78.69 371 SER A CA 1
ATOM 2755 C C . SER A 1 371 ? -1.990 12.801 14.187 1.00 78.69 371 SER A C 1
ATOM 2757 O O . SER A 1 371 ? -0.984 13.082 14.840 1.00 78.69 371 SER A O 1
ATOM 2759 N N . LEU A 1 372 ? -2.119 11.655 13.501 1.00 83.62 372 LEU A N 1
ATOM 2760 C CA . LEU A 1 372 ? -1.072 10.638 13.436 1.00 83.62 372 LEU A CA 1
ATOM 2761 C C . LEU A 1 372 ? 0.202 11.191 12.812 1.00 83.62 372 LEU A C 1
ATOM 2763 O O . LEU A 1 372 ? 1.280 10.742 13.170 1.00 83.62 372 LEU A O 1
ATOM 2767 N N . MET A 1 373 ? 0.119 12.209 11.952 1.00 82.19 373 MET A N 1
ATOM 2768 C CA . MET A 1 373 ? 1.315 12.833 11.389 1.00 82.19 373 MET A CA 1
ATOM 2769 C C . MET A 1 373 ? 2.221 13.458 12.457 1.00 82.19 373 MET A C 1
ATOM 2771 O O . MET A 1 373 ? 3.427 13.560 12.260 1.00 82.19 373 MET A O 1
ATOM 2775 N N . ASN A 1 374 ? 1.664 13.875 13.598 1.00 79.69 374 ASN A N 1
ATOM 2776 C CA . ASN A 1 374 ? 2.451 14.414 14.709 1.00 79.69 374 ASN A CA 1
ATOM 2777 C C . ASN A 1 374 ? 3.116 13.306 15.529 1.00 79.69 374 ASN A C 1
ATOM 2779 O O . ASN A 1 374 ? 4.222 13.499 16.029 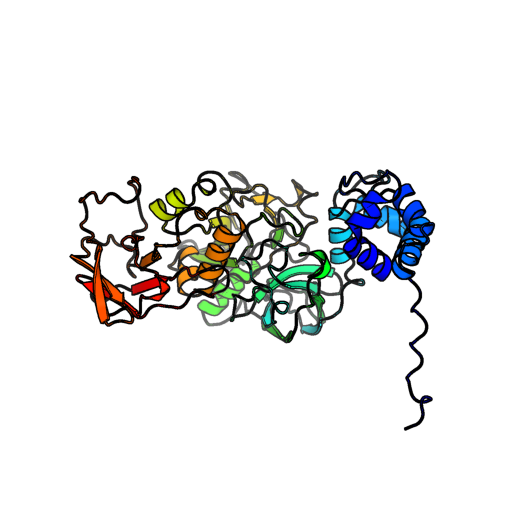1.00 79.69 374 ASN A O 1
ATOM 2783 N N . ASP A 1 375 ? 2.436 12.166 15.651 1.00 80.00 375 ASP A N 1
ATOM 2784 C CA . ASP A 1 375 ? 2.940 10.985 16.351 1.00 80.00 375 ASP A CA 1
ATOM 2785 C C . ASP A 1 375 ? 3.947 10.207 15.459 1.00 80.00 375 ASP A C 1
ATOM 2787 O O . ASP A 1 375 ? 4.832 9.534 15.980 1.00 80.00 375 ASP A O 1
ATOM 2791 N N . HIS A 1 376 ? 3.875 10.396 14.132 1.00 83.69 376 HIS A N 1
ATOM 2792 C CA . HIS A 1 376 ? 4.712 9.788 13.088 1.00 83.69 376 HIS A CA 1
ATOM 2793 C C . HIS A 1 376 ? 5.285 10.862 12.133 1.00 83.69 376 HIS A C 1
ATOM 2795 O O . HIS A 1 376 ? 4.872 10.970 10.969 1.00 83.69 376 HIS A O 1
ATOM 2801 N N . PRO A 1 377 ? 6.239 11.695 12.593 1.00 80.06 377 PRO A N 1
ATOM 2802 C CA . PRO A 1 377 ? 6.663 12.904 11.881 1.00 80.06 377 PRO A CA 1
ATOM 2803 C C . PRO A 1 377 ? 7.351 12.647 10.536 1.00 80.06 377 PRO A C 1
ATOM 2805 O O . PRO A 1 377 ? 7.426 13.552 9.706 1.00 80.06 377 PRO A O 1
ATOM 2808 N N . TRP A 1 378 ? 7.811 11.420 10.283 1.00 82.50 378 TRP A N 1
ATOM 2809 C CA . TRP A 1 378 ? 8.353 11.022 8.984 1.00 82.50 378 TRP A CA 1
ATOM 2810 C C . TRP A 1 378 ? 7.344 11.206 7.838 1.00 82.50 378 TRP A C 1
ATOM 2812 O O . TRP A 1 378 ? 7.737 11.473 6.703 1.00 82.50 378 TRP A O 1
ATOM 2822 N N . THR A 1 379 ? 6.041 11.148 8.131 1.00 82.81 379 THR A N 1
ATOM 2823 C CA . THR A 1 379 ? 4.971 11.375 7.147 1.00 82.81 379 THR A CA 1
ATOM 2824 C C . THR A 1 379 ? 5.012 12.785 6.544 1.00 82.81 379 THR A C 1
ATOM 2826 O O . THR A 1 379 ? 4.748 12.955 5.353 1.00 82.81 379 THR A O 1
ATOM 2829 N N . TRP A 1 380 ? 5.430 13.797 7.315 1.00 79.69 380 TRP A N 1
ATOM 2830 C CA . TRP A 1 380 ? 5.661 15.153 6.805 1.00 79.69 380 TRP A CA 1
ATOM 2831 C C . TRP A 1 380 ? 6.844 15.219 5.840 1.00 79.69 380 TRP A C 1
ATOM 2833 O O . TRP A 1 380 ? 6.774 15.902 4.813 1.00 79.69 380 TRP A O 1
ATOM 2843 N N . THR A 1 381 ? 7.921 14.494 6.157 1.00 79.88 381 THR A N 1
ATOM 2844 C CA . THR A 1 381 ? 9.111 14.401 5.305 1.00 79.88 381 THR A CA 1
ATOM 2845 C C . THR A 1 381 ? 8.743 13.822 3.945 1.00 79.88 381 THR A C 1
ATOM 2847 O O . THR A 1 381 ? 9.081 14.415 2.922 1.00 79.88 381 THR A O 1
ATOM 2850 N N . VAL A 1 382 ? 7.986 12.722 3.930 1.00 84.12 382 VAL A N 1
ATOM 2851 C CA . VAL A 1 382 ? 7.533 12.069 2.694 1.00 84.12 382 VAL A CA 1
ATOM 2852 C C . VAL A 1 382 ? 6.603 12.980 1.899 1.00 84.12 382 VAL A C 1
ATOM 2854 O O . VAL A 1 382 ? 6.812 13.166 0.704 1.00 84.12 382 VAL A O 1
ATOM 2857 N N . SER A 1 383 ? 5.630 13.624 2.550 1.00 83.44 383 SER A N 1
ATOM 2858 C CA . SER A 1 383 ? 4.733 14.572 1.874 1.00 83.44 383 SER A CA 1
ATOM 2859 C C . SER A 1 383 ? 5.487 15.725 1.219 1.00 83.44 383 SER A C 1
ATOM 2861 O O . SER A 1 383 ? 5.197 16.130 0.095 1.00 83.44 383 SER A O 1
ATOM 2863 N N . THR A 1 384 ? 6.516 16.243 1.885 1.00 76.00 384 THR A N 1
ATOM 2864 C CA . THR A 1 384 ? 7.303 17.322 1.293 1.00 76.00 384 THR A CA 1
ATOM 2865 C C . THR A 1 384 ? 8.200 16.833 0.160 1.00 76.00 384 THR A C 1
ATOM 2867 O O . THR A 1 384 ? 8.361 17.521 -0.850 1.00 76.00 384 THR A O 1
ATOM 2870 N N . ALA A 1 385 ? 8.783 15.646 0.314 1.00 78.81 385 ALA A N 1
ATOM 2871 C CA . ALA A 1 385 ? 9.539 14.999 -0.744 1.00 78.81 385 ALA A CA 1
ATOM 2872 C C . ALA A 1 385 ? 8.658 14.768 -1.986 1.00 78.81 385 ALA A C 1
ATOM 2874 O O . ALA A 1 385 ? 9.112 15.029 -3.097 1.00 78.81 385 ALA A O 1
ATOM 2875 N N . GLU A 1 386 ? 7.381 14.428 -1.801 1.00 82.00 386 GLU A N 1
ATOM 2876 C CA . GLU A 1 386 ? 6.400 14.318 -2.885 1.00 82.00 386 GLU A CA 1
ATOM 2877 C C . GLU A 1 386 ? 6.199 15.645 -3.625 1.00 82.00 386 GLU A C 1
ATOM 2879 O O . GLU A 1 386 ? 6.324 15.710 -4.846 1.00 82.00 386 GLU A O 1
ATOM 2884 N N . MET A 1 387 ? 5.998 16.742 -2.889 1.00 78.12 387 MET A N 1
ATOM 2885 C CA . MET A 1 387 ? 5.854 18.081 -3.482 1.00 78.12 387 MET A CA 1
ATOM 2886 C C . MET A 1 387 ? 7.069 18.513 -4.297 1.00 78.12 387 MET A C 1
ATOM 2888 O O . MET A 1 387 ? 6.925 19.201 -5.311 1.00 78.12 387 MET A O 1
ATOM 2892 N N . ARG A 1 388 ? 8.270 18.110 -3.875 1.00 75.25 388 ARG A N 1
ATOM 2893 C CA . ARG A 1 388 ? 9.498 18.328 -4.649 1.00 75.25 388 ARG A CA 1
ATOM 2894 C C . ARG A 1 388 ? 9.506 17.472 -5.905 1.00 75.25 388 ARG A C 1
ATOM 2896 O O . ARG A 1 388 ? 9.733 18.001 -6.988 1.00 75.25 388 ARG A O 1
ATOM 2903 N N . ARG A 1 389 ? 9.234 16.174 -5.759 1.00 78.69 389 ARG A N 1
ATOM 2904 C CA . ARG A 1 389 ? 9.226 15.206 -6.859 1.00 78.69 389 ARG A CA 1
ATOM 2905 C C . ARG A 1 389 ? 8.272 15.620 -7.979 1.00 78.69 389 ARG A C 1
ATOM 2907 O O . ARG A 1 389 ? 8.580 15.435 -9.152 1.00 78.69 389 ARG A O 1
ATOM 2914 N N . GLU A 1 390 ? 7.133 16.197 -7.620 1.00 76.94 390 GLU A N 1
ATOM 2915 C CA . GLU A 1 390 ? 6.092 16.620 -8.560 1.00 76.94 390 GLU A CA 1
ATOM 2916 C C . GLU A 1 390 ? 6.290 18.040 -9.105 1.00 76.94 390 GLU A C 1
ATOM 2918 O O . GLU A 1 390 ? 5.457 18.528 -9.867 1.00 76.94 390 GLU A O 1
ATOM 2923 N N . GLY A 1 391 ? 7.377 18.725 -8.728 1.00 74.38 391 GLY A N 1
ATOM 2924 C CA . GLY A 1 391 ? 7.653 20.098 -9.167 1.00 74.38 391 GLY A CA 1
ATOM 2925 C C . GLY A 1 391 ? 6.624 21.115 -8.661 1.00 74.38 391 GLY A C 1
ATOM 2926 O O . GLY A 1 391 ? 6.476 22.198 -9.224 1.00 74.38 391 GLY A O 1
ATOM 2927 N N . LYS A 1 392 ? 5.887 20.762 -7.604 1.00 72.81 392 LYS A N 1
ATOM 2928 C CA . LYS A 1 392 ? 4.830 21.573 -6.985 1.00 72.81 392 LYS A CA 1
ATOM 2929 C C . LYS A 1 392 ? 5.384 22.661 -6.064 1.00 72.81 392 LYS A C 1
ATOM 2931 O O . LYS A 1 392 ? 4.677 23.605 -5.708 1.00 72.81 392 LYS A O 1
ATOM 2936 N N . LEU A 1 393 ? 6.657 22.554 -5.688 1.00 64.12 393 LEU A N 1
ATOM 2937 C CA . LEU A 1 393 ? 7.399 23.633 -5.047 1.00 64.12 393 LEU A CA 1
ATOM 2938 C C . LEU A 1 393 ? 8.072 24.491 -6.130 1.00 64.12 393 LEU A C 1
ATOM 2940 O O . LEU A 1 393 ? 8.791 23.957 -6.966 1.00 64.12 393 LEU A O 1
ATOM 2944 N N . ASP A 1 394 ? 7.857 25.812 -6.109 1.00 53.09 394 ASP A N 1
ATOM 2945 C CA . ASP A 1 394 ? 8.453 26.761 -7.068 1.00 53.09 394 ASP A CA 1
ATOM 2946 C C . ASP A 1 394 ? 9.987 26.592 -7.157 1.00 53.09 394 ASP A C 1
ATOM 2948 O O . ASP A 1 394 ? 10.719 27.035 -6.273 1.00 53.09 394 ASP A O 1
ATOM 2952 N N . GLU A 1 395 ? 10.490 26.021 -8.255 1.00 41.88 395 GLU A N 1
ATOM 2953 C CA . GLU A 1 395 ? 11.934 25.842 -8.509 1.00 41.88 395 GLU A CA 1
ATOM 2954 C C . GLU A 1 395 ? 12.649 27.150 -8.930 1.00 41.88 395 GLU A C 1
ATOM 2956 O O . GLU A 1 395 ? 13.872 27.201 -9.060 1.00 41.88 395 GLU A O 1
ATOM 2961 N N . GLY A 1 396 ? 11.892 28.229 -9.170 1.00 36.03 396 GLY A N 1
ATOM 2962 C CA . GLY A 1 396 ? 12.386 29.499 -9.725 1.00 36.03 396 GLY A CA 1
ATOM 2963 C C . GLY A 1 396 ? 12.660 30.609 -8.708 1.00 36.03 396 GLY A C 1
ATOM 2964 O O . GLY A 1 396 ? 13.090 31.700 -9.089 1.00 36.03 396 GLY A O 1
ATOM 2965 N N . ARG A 1 397 ? 12.406 30.367 -7.422 1.00 36.22 397 ARG A N 1
ATOM 2966 C CA . ARG A 1 397 ? 12.838 31.246 -6.331 1.00 36.22 397 ARG A CA 1
ATOM 2967 C C . ARG A 1 397 ? 13.717 30.397 -5.420 1.00 36.22 397 ARG A C 1
ATOM 2969 O O . ARG A 1 397 ? 13.318 29.268 -5.144 1.00 36.22 397 ARG A O 1
ATOM 2976 N N . PRO A 1 398 ? 14.894 30.878 -4.980 1.00 35.16 398 PRO A N 1
ATOM 2977 C CA . PRO A 1 398 ? 15.640 30.167 -3.949 1.00 35.16 398 PRO A CA 1
ATOM 2978 C C . PRO A 1 398 ? 14.672 29.853 -2.801 1.00 35.16 398 PRO A C 1
ATOM 2980 O O . PRO A 1 398 ? 13.744 30.627 -2.546 1.00 35.16 398 PRO A O 1
ATOM 2983 N N . HIS A 1 399 ? 14.791 28.648 -2.238 1.00 46.03 399 HIS A N 1
ATOM 2984 C CA . HIS A 1 399 ? 13.900 28.096 -1.220 1.00 46.03 399 HIS A CA 1
ATOM 2985 C C . HIS A 1 399 ? 13.994 28.898 0.095 1.00 46.03 399 HIS A C 1
ATOM 2987 O O . HIS A 1 399 ? 14.360 28.372 1.133 1.00 46.03 399 HIS A O 1
ATOM 2993 N N . ASP A 1 400 ? 13.624 30.177 0.071 1.00 41.91 400 ASP A N 1
ATOM 2994 C CA . ASP A 1 400 ? 13.728 31.158 1.154 1.00 41.91 400 ASP A CA 1
ATOM 2995 C C . ASP A 1 400 ? 12.534 31.036 2.123 1.00 41.91 400 ASP A C 1
ATOM 2997 O O . ASP A 1 400 ? 12.041 32.022 2.675 1.00 41.91 400 ASP A O 1
ATOM 3001 N N . ARG A 1 401 ? 11.957 29.838 2.282 1.00 45.41 401 ARG A N 1
ATOM 3002 C CA . ARG A 1 401 ? 10.739 29.637 3.081 1.00 45.41 401 ARG A CA 1
ATOM 3003 C C . ARG A 1 401 ? 10.968 28.601 4.168 1.00 45.41 401 ARG A C 1
ATOM 3005 O O . ARG A 1 401 ? 11.252 27.442 3.886 1.00 45.41 401 ARG A O 1
ATOM 3012 N N . LEU A 1 402 ? 10.793 29.042 5.410 1.00 45.56 402 LEU A N 1
ATOM 3013 C CA . LEU A 1 402 ? 10.751 28.192 6.589 1.00 45.56 402 LEU A CA 1
ATOM 3014 C C . LEU A 1 402 ? 9.284 27.859 6.881 1.00 45.56 402 LEU A C 1
ATOM 3016 O O . LEU A 1 402 ? 8.490 28.728 7.243 1.00 45.56 402 LEU A O 1
ATOM 3020 N N . TYR A 1 403 ? 8.899 26.599 6.722 1.00 49.66 403 TYR A N 1
ATOM 3021 C CA . TYR A 1 403 ? 7.541 26.190 7.061 1.00 49.66 403 TYR A CA 1
ATOM 3022 C C . TYR A 1 403 ? 7.483 25.944 8.569 1.00 49.66 403 TYR A C 1
ATOM 3024 O O . TYR A 1 403 ? 8.077 25.005 9.100 1.00 49.66 403 TYR A O 1
ATOM 3032 N N . LEU A 1 404 ? 6.805 26.846 9.277 1.00 48.94 404 LEU A N 1
ATOM 3033 C CA . LEU A 1 404 ? 6.509 26.681 10.692 1.00 48.94 404 LEU A CA 1
ATOM 3034 C C . LEU A 1 404 ? 5.122 26.063 10.804 1.00 48.94 404 LEU A C 1
ATOM 3036 O O . LEU A 1 404 ? 4.144 26.610 10.300 1.00 48.94 404 LEU A O 1
ATOM 3040 N N . ASN A 1 405 ? 5.032 24.910 11.452 1.00 46.28 405 ASN A N 1
ATOM 3041 C CA . ASN A 1 405 ? 3.749 24.344 11.817 1.00 46.28 405 ASN A CA 1
ATOM 3042 C C . ASN A 1 405 ? 3.525 24.613 13.308 1.00 46.28 405 ASN A C 1
ATOM 3044 O O . ASN A 1 405 ? 4.232 24.083 14.171 1.00 46.28 405 ASN A O 1
ATOM 3048 N N . LEU A 1 406 ? 2.596 25.521 13.608 1.00 46.78 406 LEU A N 1
ATOM 3049 C CA . LEU A 1 406 ? 2.194 25.824 14.978 1.00 46.78 406 LEU A CA 1
ATOM 3050 C C . LEU A 1 406 ? 0.986 24.951 15.278 1.00 46.78 406 LEU A C 1
ATOM 3052 O O . LEU A 1 406 ? -0.067 25.143 14.680 1.00 46.78 406 LEU A O 1
ATOM 3056 N N . VAL A 1 407 ? 1.134 23.988 16.186 1.00 42.69 407 VAL A N 1
ATOM 3057 C CA . VAL A 1 407 ? 0.049 23.071 16.540 1.00 42.69 407 VAL A CA 1
ATOM 3058 C C . VAL A 1 407 ? -0.425 23.417 17.947 1.00 42.69 407 VAL A C 1
ATOM 3060 O O . VAL A 1 407 ? 0.295 23.231 18.931 1.00 42.69 407 VAL A O 1
ATOM 3063 N N . ASP A 1 408 ? -1.649 23.939 18.058 1.00 40.22 408 ASP A N 1
ATOM 3064 C CA . ASP A 1 408 ? -2.317 24.036 19.355 1.00 40.22 408 ASP A CA 1
ATOM 3065 C C . ASP A 1 408 ? -2.751 22.622 19.742 1.00 40.22 408 ASP A C 1
ATOM 3067 O O . ASP A 1 408 ? -3.620 22.031 19.095 1.00 40.22 408 ASP A O 1
ATOM 3071 N N . GLY A 1 409 ? -2.164 22.080 20.811 1.00 34.28 409 GLY A N 1
ATOM 3072 C CA . GLY A 1 409 ? -2.514 20.765 21.350 1.00 34.28 409 GLY A CA 1
ATOM 3073 C C . GLY A 1 409 ? -3.982 20.636 21.781 1.00 34.28 409 GLY A C 1
ATOM 3074 O O . GLY A 1 409 ? -4.414 19.539 22.132 1.00 34.28 409 GLY A O 1
ATOM 3075 N N . ARG A 1 410 ? -4.759 21.730 21.758 1.00 35.66 410 ARG A N 1
ATOM 3076 C CA . ARG A 1 410 ? -6.187 21.769 22.103 1.00 35.66 410 ARG A CA 1
ATOM 3077 C C . ARG A 1 410 ? -7.136 21.979 20.920 1.00 35.66 410 ARG A C 1
ATOM 3079 O O . ARG A 1 410 ? -8.346 22.009 21.139 1.00 35.66 410 ARG A O 1
ATOM 3086 N N . GLY A 1 411 ? -6.631 22.121 19.692 1.00 36.16 411 GLY A N 1
ATOM 3087 C CA . GLY A 1 411 ? -7.473 22.352 18.511 1.00 36.16 411 GLY A CA 1
ATOM 3088 C C . GLY A 1 411 ? -8.281 23.657 18.568 1.00 36.16 411 GLY A C 1
ATOM 3089 O O . GLY A 1 411 ? -9.334 23.751 17.939 1.00 36.16 411 GLY A O 1
ATOM 3090 N N . SER A 1 412 ? -7.828 24.650 19.341 1.00 35.69 412 SER A N 1
ATOM 3091 C CA . SER A 1 412 ? -8.473 25.957 19.456 1.00 35.69 412 SER A CA 1
ATOM 3092 C C . SER A 1 412 ? -7.672 27.048 18.743 1.00 35.69 412 SER A C 1
ATOM 3094 O O . SER A 1 412 ? -6.494 26.895 18.430 1.00 35.69 412 SER A O 1
ATOM 3096 N N . ASP A 1 413 ? -8.340 28.151 18.405 1.00 44.75 413 ASP A N 1
ATOM 3097 C CA . ASP A 1 413 ? -7.721 29.241 17.657 1.00 44.75 413 ASP A CA 1
ATOM 3098 C C . ASP A 1 413 ? -6.517 29.843 18.389 1.00 44.75 413 ASP A C 1
ATOM 3100 O O . ASP A 1 413 ? -6.679 30.393 19.482 1.00 44.75 413 ASP A O 1
ATOM 3104 N N . PHE A 1 414 ? -5.327 29.821 17.769 1.00 47.75 414 PHE A N 1
ATOM 3105 C CA . PHE A 1 414 ? -4.252 30.731 18.167 1.00 47.75 414 PHE A CA 1
ATOM 3106 C C . PHE A 1 414 ? -4.785 32.146 17.974 1.00 47.75 414 PHE A C 1
ATOM 3108 O O . PHE A 1 414 ? -5.143 32.534 16.862 1.00 47.75 414 PHE A O 1
ATOM 3115 N N . LYS A 1 415 ? -4.905 32.909 19.060 1.00 46.69 415 LYS A N 1
ATOM 3116 C CA . LYS A 1 415 ? -5.456 34.265 18.973 1.00 46.69 415 LYS A CA 1
ATOM 3117 C C . LYS A 1 415 ? -4.378 35.312 18.758 1.00 46.69 415 LYS A C 1
ATOM 3119 O O . LYS A 1 415 ? -4.646 36.251 18.020 1.00 46.69 415 LYS A O 1
ATOM 3124 N N . ASP A 1 416 ? -3.163 35.101 19.266 1.00 55.25 416 ASP A N 1
ATOM 3125 C CA . ASP A 1 416 ? -2.054 36.043 19.115 1.00 55.25 416 ASP A CA 1
ATOM 3126 C C . ASP A 1 416 ? -0.693 35.329 19.250 1.00 55.25 416 ASP A C 1
ATOM 3128 O O . ASP A 1 416 ? -0.438 34.661 20.246 1.00 55.25 416 ASP A O 1
ATOM 3132 N N . VAL A 1 417 ? 0.181 35.476 18.252 1.00 59.41 417 VAL A N 1
ATOM 3133 C CA . VAL A 1 417 ? 1.632 35.269 18.362 1.00 59.41 417 VAL A CA 1
ATOM 3134 C C . VAL A 1 417 ? 2.275 36.640 18.206 1.00 59.41 417 VAL A C 1
ATOM 3136 O O . VAL A 1 417 ? 2.331 37.199 17.108 1.00 59.41 417 VAL A O 1
ATOM 3139 N N . ASP A 1 418 ? 2.775 37.193 19.304 1.00 64.69 418 ASP A N 1
ATOM 3140 C CA . ASP A 1 418 ? 3.304 38.558 19.337 1.00 64.69 418 ASP A CA 1
ATOM 3141 C C . ASP A 1 418 ? 4.523 38.735 18.430 1.00 64.69 418 ASP A C 1
ATOM 3143 O O . ASP A 1 418 ? 4.769 39.833 17.902 1.00 64.69 418 ASP A O 1
ATOM 3147 N N . ARG A 1 419 ? 5.311 37.663 18.267 1.00 70.88 419 ARG A N 1
ATOM 3148 C CA . ARG A 1 419 ? 6.510 37.673 17.434 1.00 70.88 419 ARG A CA 1
ATOM 3149 C C . ARG A 1 419 ? 6.995 36.275 17.081 1.00 70.88 419 ARG A C 1
ATOM 3151 O O . ARG A 1 419 ? 7.166 35.438 17.954 1.00 70.88 419 ARG A O 1
ATOM 3158 N N . ILE A 1 420 ? 7.336 36.079 15.814 1.00 71.00 420 ILE A N 1
ATOM 3159 C CA . ILE A 1 420 ? 8.126 34.943 15.340 1.00 71.00 420 ILE A CA 1
ATOM 3160 C C . ILE A 1 420 ? 9.492 35.486 14.931 1.00 71.00 420 ILE A C 1
ATOM 3162 O O . ILE A 1 420 ? 9.588 36.409 14.113 1.00 71.00 420 ILE A O 1
ATOM 3166 N N . GLN A 1 421 ? 10.552 34.934 15.509 1.00 76.00 421 GLN A N 1
ATOM 3167 C CA . GLN A 1 421 ? 11.930 35.264 15.183 1.00 76.00 421 GLN A CA 1
ATOM 3168 C C . GLN A 1 421 ? 12.691 34.011 14.770 1.00 76.00 421 GLN A C 1
ATOM 3170 O O . GLN A 1 421 ? 12.467 32.929 15.302 1.00 76.00 421 GLN A O 1
ATOM 3175 N N . VAL A 1 422 ? 13.634 34.176 13.855 1.00 73.81 422 VAL A N 1
ATOM 3176 C CA . VAL A 1 422 ? 14.653 33.172 13.565 1.00 73.81 422 VAL A CA 1
ATOM 3177 C C . VAL A 1 422 ? 15.986 33.688 14.075 1.00 73.81 422 VAL A C 1
ATOM 3179 O O . VAL A 1 422 ? 16.342 34.850 13.862 1.00 73.81 422 VAL A O 1
ATOM 3182 N N . VAL A 1 423 ? 16.707 32.842 14.792 1.00 77.88 423 VAL A N 1
ATOM 3183 C CA . VAL A 1 423 ? 18.089 33.077 15.191 1.00 77.88 423 VAL A CA 1
ATOM 3184 C C . VAL A 1 423 ? 18.954 32.374 14.170 1.00 77.88 423 VAL A C 1
ATOM 3186 O O . VAL A 1 423 ? 18.764 31.187 13.913 1.00 77.88 423 VAL A O 1
ATOM 3189 N N . LEU A 1 424 ? 19.886 33.106 13.582 1.00 80.25 424 LEU A N 1
ATOM 3190 C CA . LEU A 1 424 ? 20.807 32.561 12.607 1.00 80.25 424 LEU A CA 1
ATOM 3191 C C . LEU A 1 424 ? 22.057 31.972 13.290 1.00 80.25 424 LEU A C 1
ATOM 3193 O O . LEU A 1 424 ? 22.373 32.323 14.426 1.00 80.25 424 LEU A O 1
ATOM 3197 N N . ASN A 1 425 ? 22.802 31.112 12.595 1.00 76.75 425 ASN A N 1
ATOM 3198 C CA . ASN A 1 425 ? 24.047 30.477 13.043 1.00 76.75 425 ASN A CA 1
ATOM 3199 C C . ASN A 1 425 ? 25.123 31.504 13.423 1.00 76.75 425 ASN A C 1
ATOM 3201 O O . ASN A 1 425 ? 25.978 31.238 14.265 1.00 76.75 425 ASN A O 1
ATOM 3205 N N . ASP A 1 426 ? 25.070 32.696 12.826 1.00 82.50 426 ASP A N 1
ATOM 3206 C CA . ASP A 1 426 ? 25.937 33.830 13.157 1.00 82.50 426 ASP A CA 1
ATOM 3207 C C . ASP A 1 426 ? 25.444 34.657 14.365 1.00 82.50 426 ASP A C 1
ATOM 3209 O O . ASP A 1 426 ? 26.044 35.675 14.717 1.00 82.50 426 ASP A O 1
ATOM 3213 N N . GLY A 1 427 ? 24.359 34.225 15.012 1.00 81.62 427 GLY A N 1
ATOM 3214 C CA . GLY A 1 427 ? 23.748 34.863 16.174 1.00 81.62 427 GLY A CA 1
ATOM 3215 C C . GLY A 1 427 ? 22.828 36.043 15.851 1.00 81.62 427 GLY A C 1
ATOM 3216 O O . GLY A 1 427 ? 22.263 36.629 16.780 1.00 81.62 427 GLY A O 1
ATOM 3217 N N . ARG A 1 428 ? 22.642 36.421 14.576 1.00 85.81 428 ARG A N 1
ATOM 3218 C CA . ARG A 1 428 ? 21.652 37.445 14.205 1.00 85.81 428 ARG A CA 1
ATOM 3219 C C . ARG A 1 428 ? 20.244 36.943 14.492 1.00 85.81 428 ARG A C 1
ATOM 3221 O O . ARG A 1 428 ? 19.890 35.826 14.143 1.00 85.81 428 ARG A O 1
ATOM 3228 N N . VAL A 1 429 ? 19.414 37.804 15.070 1.00 82.94 429 VAL A N 1
ATOM 3229 C CA . VAL A 1 429 ? 17.991 37.527 15.291 1.00 82.94 429 VAL A CA 1
ATOM 3230 C C . VAL A 1 429 ? 17.180 38.336 14.293 1.00 82.94 429 VAL A C 1
ATOM 3232 O O . VAL A 1 429 ? 17.284 39.563 14.248 1.00 82.94 429 VAL A O 1
ATOM 3235 N N . VAL A 1 430 ? 16.362 37.656 13.500 1.00 76.75 430 VAL A N 1
ATOM 3236 C CA . VAL A 1 430 ? 15.525 38.270 12.474 1.00 76.75 430 VAL A CA 1
ATOM 3237 C C . VAL A 1 430 ? 14.070 38.029 12.829 1.00 76.75 430 VAL A C 1
ATOM 3239 O O . VAL A 1 430 ? 13.649 36.897 13.030 1.00 76.75 430 VAL A O 1
ATOM 3242 N N . THR A 1 431 ? 13.289 39.104 12.933 1.00 77.44 431 THR A N 1
ATOM 3243 C CA . THR A 1 431 ? 11.840 38.979 13.129 1.00 77.44 431 THR A CA 1
ATOM 3244 C C . THR A 1 431 ? 11.198 38.697 11.785 1.00 77.44 431 THR A C 1
ATOM 3246 O O . THR A 1 431 ? 11.283 39.522 10.878 1.00 77.44 431 THR A O 1
ATOM 3249 N N . VAL A 1 432 ? 10.579 37.530 11.674 1.00 67.19 432 VAL A N 1
ATOM 3250 C CA . VAL A 1 432 ? 10.024 37.006 10.424 1.00 67.19 432 VAL A CA 1
ATOM 3251 C C . VAL A 1 432 ? 8.502 37.122 10.373 1.00 67.19 432 VAL A C 1
ATOM 3253 O O . VAL A 1 432 ? 7.919 37.076 9.296 1.00 67.19 432 VAL A O 1
ATOM 3256 N N . GLY A 1 433 ? 7.846 37.370 11.512 1.00 64.88 433 GLY A N 1
ATOM 3257 C CA . GLY A 1 433 ? 6.412 37.640 11.529 1.00 64.88 433 GLY A CA 1
ATOM 3258 C C . GLY A 1 433 ? 5.853 38.065 12.883 1.00 64.88 433 GLY A C 1
ATOM 3259 O O . GLY A 1 433 ? 6.530 38.016 13.911 1.00 64.88 433 GLY A O 1
ATOM 3260 N N . LYS A 1 434 ? 4.588 38.486 12.856 1.00 60.28 434 LYS A N 1
ATOM 3261 C CA . LYS A 1 434 ? 3.667 38.579 13.997 1.00 60.28 434 LYS A CA 1
ATOM 3262 C C . LYS A 1 434 ? 2.324 38.020 13.536 1.00 60.28 434 LYS A C 1
ATOM 3264 O O . LYS A 1 434 ? 1.962 38.244 12.381 1.00 60.28 434 LYS A O 1
ATOM 3269 N N . TYR A 1 435 ? 1.589 37.345 14.405 1.00 55.56 435 TYR A N 1
ATOM 3270 C CA . TYR A 1 435 ? 0.252 36.839 14.111 1.00 55.56 435 TYR A CA 1
ATOM 3271 C C . TYR A 1 435 ? -0.741 37.434 15.109 1.00 55.56 435 TYR A C 1
ATOM 3273 O O . TYR A 1 435 ? -0.586 37.269 16.309 1.00 55.56 435 TYR A O 1
ATOM 3281 N N . HIS A 1 436 ? -1.766 38.123 14.618 1.00 49.38 436 HIS A N 1
ATOM 3282 C CA . HIS A 1 436 ? -2.870 38.616 15.440 1.00 49.38 436 HIS A CA 1
ATOM 3283 C C . HIS A 1 436 ? -4.175 38.210 14.767 1.00 49.38 436 HIS A C 1
ATOM 3285 O O . HIS A 1 436 ? -4.355 38.476 13.572 1.00 49.38 436 HIS A O 1
ATOM 3291 N N . ALA A 1 437 ? -5.096 37.596 15.508 1.00 39.97 437 ALA A N 1
ATOM 3292 C CA . ALA A 1 437 ? -6.402 37.234 14.975 1.00 39.97 437 ALA A CA 1
ATOM 3293 C C . ALA A 1 437 ? -7.122 38.490 14.442 1.00 39.97 437 ALA A C 1
ATOM 3295 O O . ALA A 1 437 ? -7.479 39.399 15.191 1.00 39.97 437 ALA A O 1
ATOM 3296 N N . GLY A 1 438 ? -7.325 38.548 13.120 1.00 34.25 438 GLY A N 1
ATOM 3297 C CA . GLY A 1 438 ? -7.982 39.666 12.429 1.00 34.25 438 GLY A CA 1
ATOM 3298 C C . GLY A 1 438 ? -7.052 40.691 11.762 1.00 34.25 438 GLY A C 1
ATOM 3299 O O . GLY A 1 438 ? -7.556 41.639 11.158 1.00 34.25 438 GLY A O 1
ATOM 3300 N N . GLY A 1 439 ? -5.728 40.509 11.808 1.00 25.64 439 GLY A N 1
ATOM 3301 C CA . GLY A 1 439 ? -4.756 41.330 11.076 1.00 25.64 439 GLY A CA 1
ATOM 3302 C C . GLY A 1 439 ? -4.293 40.669 9.775 1.00 25.64 439 GLY A C 1
ATOM 3303 O O . GLY A 1 439 ? -3.684 39.607 9.802 1.00 25.64 439 GLY A O 1
ATOM 3304 N N . LEU A 1 440 ? -4.560 41.301 8.628 1.00 24.16 440 LEU A N 1
ATOM 3305 C CA . LEU A 1 440 ? -4.013 40.894 7.328 1.00 24.16 440 LEU A CA 1
ATOM 3306 C C . LEU A 1 440 ? -2.492 41.100 7.313 1.00 24.16 440 LEU A C 1
ATOM 3308 O O . LEU A 1 440 ? -2.028 42.241 7.350 1.00 24.16 440 LEU A O 1
ATOM 3312 N N . PHE A 1 441 ? -1.731 40.014 7.183 1.00 29.91 441 PHE A N 1
ATOM 3313 C CA . PHE A 1 441 ? -0.376 40.069 6.643 1.00 29.91 441 PHE A CA 1
ATOM 3314 C C . PHE A 1 441 ? -0.361 39.442 5.250 1.00 29.91 441 PHE A C 1
ATOM 3316 O O . PHE A 1 441 ? -0.948 38.391 5.015 1.00 29.91 441 PHE A O 1
ATOM 3323 N N . ASN A 1 442 ? 0.290 40.142 4.322 1.00 27.19 442 ASN A N 1
ATOM 3324 C CA . ASN A 1 442 ? 0.435 39.771 2.919 1.00 27.19 442 ASN A CA 1
ATOM 3325 C C . ASN A 1 442 ? 1.430 38.604 2.793 1.00 27.19 442 ASN A C 1
ATOM 3327 O O . ASN A 1 442 ? 2.611 38.798 2.517 1.00 27.19 442 ASN A O 1
ATOM 3331 N N . ILE A 1 443 ? 0.941 37.391 3.011 1.00 34.28 443 ILE A N 1
ATOM 3332 C CA . ILE A 1 443 ? 1.499 36.153 2.472 1.00 34.28 443 ILE A CA 1
ATOM 3333 C C . ILE A 1 443 ? 0.296 35.476 1.823 1.00 34.28 443 ILE A C 1
ATOM 3335 O O . ILE A 1 443 ? -0.608 35.087 2.546 1.00 34.28 443 ILE A O 1
ATOM 3339 N N . GLY A 1 444 ? 0.255 35.470 0.483 1.00 26.83 444 GLY A N 1
ATOM 3340 C CA . GLY A 1 444 ? -0.756 34.821 -0.369 1.00 26.83 444 GLY A CA 1
ATOM 3341 C C . GLY A 1 444 ? -2.153 34.686 0.240 1.00 26.83 444 GLY A C 1
ATOM 3342 O O . GLY A 1 444 ? -2.427 33.700 0.909 1.00 26.83 444 GLY A O 1
ATOM 3343 N N . ASP A 1 445 ? -3.007 35.677 -0.013 1.00 26.86 445 ASP A N 1
ATOM 3344 C CA . ASP A 1 445 ? -4.435 35.705 0.318 1.00 26.86 445 ASP A CA 1
ATOM 3345 C C . ASP A 1 445 ? -5.084 34.309 0.348 1.00 26.86 445 ASP A C 1
ATOM 3347 O O . ASP A 1 445 ? -5.133 33.642 -0.683 1.00 26.86 445 ASP A O 1
ATOM 3351 N N . ASN A 1 446 ? -5.575 33.873 1.513 1.00 30.66 446 ASN A N 1
ATOM 3352 C CA . ASN A 1 446 ? -6.874 33.210 1.613 1.00 30.66 446 ASN A CA 1
ATOM 3353 C C . ASN A 1 446 ? -7.305 33.004 3.070 1.00 30.66 446 ASN A C 1
ATOM 3355 O O . ASN A 1 446 ? -6.645 32.364 3.884 1.00 30.66 446 ASN A O 1
ATOM 3359 N N . ARG A 1 447 ? -8.482 33.544 3.386 1.00 29.08 447 ARG A N 1
ATOM 3360 C CA . ARG A 1 447 ? -9.252 33.205 4.585 1.00 29.08 447 ARG A CA 1
ATOM 3361 C C . ARG A 1 447 ? -9.856 31.804 4.407 1.00 29.08 447 ARG A C 1
ATOM 3363 O O . ARG A 1 447 ? -10.382 31.543 3.330 1.00 29.08 447 ARG A O 1
ATOM 3370 N N . LEU A 1 448 ? -9.917 31.012 5.489 1.00 33.19 448 LEU A N 1
ATOM 3371 C CA . LEU A 1 448 ? -11.098 30.278 6.011 1.00 33.19 448 LEU A CA 1
ATOM 3372 C C . LEU A 1 448 ? -10.764 28.885 6.616 1.00 33.19 448 LEU A C 1
ATOM 3374 O O . LEU A 1 448 ? -10.461 27.948 5.891 1.00 33.19 448 LEU A O 1
ATOM 3378 N N . ASN A 1 449 ? -11.043 28.773 7.926 1.00 29.12 449 ASN A N 1
ATOM 3379 C CA . ASN A 1 449 ? -11.540 27.616 8.701 1.00 29.12 449 ASN A CA 1
ATOM 3380 C C . ASN A 1 449 ? -10.616 26.428 9.107 1.00 29.12 449 ASN A C 1
ATOM 3382 O O . ASN A 1 449 ? -10.293 25.558 8.310 1.00 29.12 449 ASN A O 1
ATOM 3386 N N . SER A 1 450 ? -10.456 26.299 10.437 1.00 31.22 450 SER A N 1
ATOM 3387 C CA . SER A 1 450 ? -10.281 25.090 11.284 1.00 31.22 450 SER A CA 1
ATOM 3388 C C . SER A 1 450 ? -8.917 24.411 11.454 1.00 31.22 450 SER A C 1
ATOM 3390 O O . SER A 1 450 ? -8.832 23.442 12.208 1.00 31.22 450 SER A O 1
ATOM 3392 N N . SER A 1 451 ? -7.823 24.911 10.884 1.00 36.72 451 SER A N 1
ATOM 3393 C CA . SER A 1 451 ? -6.474 24.427 11.238 1.00 36.72 451 SER A CA 1
ATOM 3394 C C . SER A 1 451 ? -5.482 25.587 11.191 1.00 36.72 451 SER A C 1
ATOM 3396 O O . SER A 1 451 ? -5.194 26.116 10.123 1.00 36.72 451 SER A O 1
ATOM 3398 N N . ASN A 1 452 ? -5.014 26.054 12.352 1.00 43.16 452 ASN A N 1
ATOM 3399 C CA . ASN A 1 452 ? -4.207 27.276 12.455 1.00 43.16 452 ASN A CA 1
ATOM 3400 C C . ASN A 1 452 ? -2.721 27.005 12.208 1.00 43.16 452 ASN A C 1
ATOM 3402 O O . ASN A 1 452 ? -1.908 27.098 13.122 1.00 43.16 452 ASN A O 1
ATOM 3406 N N . ASN A 1 453 ? -2.375 26.707 10.962 1.00 42.41 453 ASN A N 1
ATOM 3407 C CA . ASN A 1 453 ? -0.996 26.467 10.556 1.00 42.41 453 ASN A CA 1
ATOM 3408 C C . ASN A 1 453 ? -0.409 27.765 9.968 1.00 42.41 453 ASN A C 1
ATOM 3410 O O . ASN A 1 453 ? -1.030 28.412 9.125 1.00 42.41 453 ASN A O 1
ATOM 3414 N N . VAL A 1 454 ? 0.776 28.185 10.433 1.00 47.44 454 VAL A N 1
ATOM 3415 C CA . VAL A 1 454 ? 1.372 29.495 10.098 1.00 47.44 454 VAL A CA 1
ATOM 3416 C C . VAL A 1 454 ? 2.686 29.316 9.346 1.00 47.44 454 VAL A C 1
ATOM 3418 O O . VAL A 1 454 ? 3.751 29.251 9.944 1.00 47.44 454 VAL A O 1
ATOM 3421 N N . SER A 1 455 ? 2.643 29.322 8.015 1.00 48.50 455 SER A N 1
ATOM 3422 C CA . SER A 1 455 ? 3.870 29.338 7.206 1.00 48.50 455 SER A CA 1
ATOM 3423 C C . SER A 1 455 ? 4.539 30.716 7.242 1.00 48.50 455 SER A C 1
ATOM 3425 O O . SER A 1 455 ? 3.867 31.731 7.046 1.00 48.50 455 SER A O 1
ATOM 3427 N N . VAL A 1 456 ? 5.863 30.774 7.438 1.00 52.06 456 VAL A N 1
ATOM 3428 C CA . VAL A 1 456 ? 6.600 32.044 7.502 1.00 52.06 456 VAL A CA 1
ATOM 3429 C C . VAL A 1 456 ? 7.721 32.083 6.466 1.00 52.06 456 VAL A C 1
ATOM 3431 O O . VAL A 1 456 ? 8.693 31.339 6.524 1.00 52.06 456 VAL A O 1
ATOM 3434 N N . ALA A 1 457 ? 7.619 32.999 5.504 1.00 50.03 457 ALA A N 1
ATOM 3435 C CA . ALA A 1 457 ? 8.716 33.235 4.571 1.00 50.03 457 ALA A CA 1
ATOM 3436 C C . ALA A 1 457 ? 9.906 33.885 5.298 1.00 50.03 457 ALA A C 1
ATOM 3438 O O . ALA A 1 457 ? 9.719 34.818 6.084 1.00 50.03 457 ALA A O 1
ATOM 3439 N N . LEU A 1 458 ? 11.125 33.418 5.021 1.00 53.56 458 LEU A N 1
ATOM 3440 C CA . LEU A 1 458 ? 12.321 34.121 5.463 1.00 53.56 458 LEU A CA 1
ATOM 3441 C C . LEU A 1 458 ? 12.493 35.387 4.605 1.00 53.56 458 LEU A C 1
ATOM 3443 O O . LEU A 1 458 ? 12.127 35.397 3.427 1.00 53.56 458 LEU A O 1
ATOM 3447 N N . PRO A 1 459 ? 13.014 36.483 5.179 1.00 54.47 459 PRO A N 1
ATOM 3448 C CA . PRO A 1 459 ? 13.411 37.649 4.407 1.00 54.47 459 PRO A CA 1
ATOM 3449 C C . PRO A 1 459 ? 14.391 37.292 3.290 1.00 54.47 459 PRO A C 1
ATOM 3451 O O . PRO A 1 459 ? 15.253 36.432 3.462 1.00 54.47 459 PRO A O 1
ATOM 3454 N N . GLU A 1 460 ? 14.279 38.006 2.172 1.00 51.09 460 GLU A N 1
ATOM 3455 C CA . GLU A 1 460 ? 15.152 37.837 1.010 1.00 51.09 460 GLU A CA 1
ATOM 3456 C C . GLU A 1 460 ? 16.636 37.880 1.419 1.00 51.09 460 GLU A C 1
ATOM 3458 O O . GLU A 1 460 ? 17.076 38.786 2.135 1.00 51.09 460 GLU A O 1
ATOM 3463 N N . GLY A 1 461 ? 17.403 36.884 0.965 1.00 56.34 461 GLY A N 1
ATOM 3464 C CA . GLY A 1 461 ? 18.833 36.760 1.262 1.00 56.34 461 GLY A CA 1
ATOM 3465 C C . GLY A 1 461 ? 19.174 36.062 2.584 1.00 56.34 461 GLY A C 1
ATOM 3466 O O . GLY A 1 461 ? 20.343 36.063 2.969 1.00 56.34 461 GLY A O 1
ATOM 3467 N N . ILE A 1 462 ? 18.193 35.476 3.276 1.00 59.03 462 ILE A N 1
ATOM 3468 C CA . ILE A 1 462 ? 18.427 34.557 4.396 1.00 59.03 462 ILE A CA 1
ATOM 3469 C C . ILE A 1 462 ? 18.248 33.125 3.891 1.00 59.03 462 ILE A C 1
ATOM 3471 O O . ILE A 1 462 ? 17.129 32.704 3.606 1.00 59.03 462 ILE A O 1
ATOM 3475 N N . ASP A 1 463 ? 19.355 32.384 3.808 1.00 63.50 463 ASP A N 1
ATOM 3476 C CA . ASP A 1 463 ? 19.329 30.949 3.522 1.00 63.50 463 ASP A CA 1
ATOM 3477 C C . ASP A 1 463 ? 18.715 30.235 4.747 1.00 63.50 463 ASP A C 1
ATOM 3479 O O . ASP A 1 463 ? 19.160 30.492 5.873 1.00 63.50 463 ASP A O 1
ATOM 3483 N N . PRO A 1 464 ? 17.709 29.350 4.592 1.00 58.38 464 PRO A N 1
ATOM 3484 C CA . PRO A 1 464 ? 17.238 28.509 5.693 1.00 58.38 464 PRO A CA 1
ATOM 3485 C C . PRO A 1 464 ? 18.375 27.759 6.394 1.00 58.38 464 PRO A C 1
ATOM 3487 O O . PRO A 1 464 ? 18.268 27.476 7.588 1.00 58.38 464 PRO A O 1
ATOM 3490 N N . ALA A 1 465 ? 19.483 27.509 5.681 1.00 59.84 465 ALA A N 1
ATOM 3491 C CA . ALA A 1 465 ? 20.709 26.949 6.227 1.00 59.84 465 ALA A CA 1
ATOM 3492 C C . ALA A 1 465 ? 21.380 27.719 7.328 1.00 59.84 465 ALA A C 1
ATOM 3494 O O . ALA A 1 465 ? 22.042 27.127 8.187 1.00 59.84 465 ALA A O 1
ATOM 3495 N N . ASP A 1 466 ? 21.123 29.009 7.360 1.00 69.31 466 ASP A N 1
ATOM 3496 C CA . ASP A 1 466 ? 21.635 29.850 8.400 1.00 69.31 466 ASP A CA 1
ATOM 3497 C C . ASP A 1 466 ? 20.736 29.844 9.630 1.00 69.31 466 ASP A C 1
ATOM 3499 O O . ASP A 1 466 ? 21.144 30.446 10.602 1.00 69.31 466 ASP A O 1
ATOM 3503 N N . VAL A 1 467 ? 19.572 29.182 9.667 1.00 66.69 467 VAL A N 1
ATOM 3504 C CA . VAL A 1 467 ? 18.683 29.195 10.844 1.00 66.69 467 VAL A CA 1
ATOM 3505 C C . VAL A 1 467 ? 19.134 28.177 11.902 1.00 66.69 467 VAL A C 1
ATOM 3507 O O . VAL A 1 467 ? 19.084 26.968 11.689 1.00 66.69 467 VAL A O 1
ATOM 3510 N N . ALA A 1 468 ? 19.525 28.680 13.073 1.00 72.06 468 ALA A N 1
ATOM 3511 C CA . ALA A 1 468 ? 19.948 27.907 14.240 1.00 72.06 468 ALA A CA 1
ATOM 3512 C C . ALA A 1 468 ? 18.800 27.587 15.214 1.00 72.06 468 ALA A C 1
ATOM 3514 O O . ALA A 1 468 ? 18.799 26.537 15.851 1.00 72.06 468 ALA A O 1
ATOM 3515 N N . GLU A 1 469 ? 17.846 28.506 15.372 1.00 74.62 469 GLU A N 1
ATOM 3516 C CA . GLU A 1 469 ? 16.751 28.411 16.348 1.00 74.62 469 GLU A CA 1
ATOM 3517 C C . GLU A 1 469 ? 15.551 29.230 15.851 1.00 74.62 469 GLU A C 1
ATOM 3519 O O . GLU A 1 469 ? 15.718 30.278 15.223 1.00 74.62 469 GLU A O 1
ATOM 3524 N N . VAL A 1 470 ? 14.334 28.786 16.164 1.00 68.31 470 VAL A N 1
ATOM 3525 C CA . VAL A 1 470 ? 13.112 29.586 15.996 1.00 68.31 470 VAL A CA 1
ATOM 3526 C C . VAL A 1 470 ? 12.615 30.002 17.373 1.00 68.31 470 VAL A C 1
ATOM 3528 O O . VAL A 1 470 ? 12.440 29.165 18.252 1.00 68.31 470 VAL A O 1
ATOM 3531 N N . ARG A 1 471 ? 12.373 31.297 17.570 1.00 75.31 471 ARG A N 1
ATOM 3532 C CA . ARG A 1 471 ? 11.794 31.842 18.801 1.00 75.31 471 ARG A CA 1
ATOM 3533 C C . ARG A 1 471 ? 10.405 32.357 18.537 1.00 75.31 471 ARG A C 1
ATOM 3535 O O . ARG A 1 471 ? 10.191 33.102 17.579 1.00 75.31 471 ARG A O 1
ATOM 3542 N N . ILE A 1 472 ? 9.477 31.992 19.405 1.00 68.62 472 ILE A N 1
ATOM 3543 C CA . ILE A 1 472 ? 8.087 32.393 19.256 1.00 68.62 472 ILE A CA 1
ATOM 3544 C C . ILE A 1 472 ? 7.607 33.017 20.561 1.00 68.62 472 ILE A C 1
ATOM 3546 O O . ILE A 1 472 ? 7.379 32.331 21.550 1.00 68.62 472 ILE A O 1
ATOM 3550 N N . GLU A 1 473 ? 7.446 34.339 20.549 1.00 71.31 473 GLU A N 1
ATOM 3551 C CA . GLU A 1 473 ? 6.935 35.102 21.685 1.00 71.31 473 GLU A CA 1
ATOM 3552 C C . GLU A 1 473 ? 5.398 35.099 21.671 1.00 71.31 473 GLU A C 1
ATOM 3554 O O . GLU A 1 473 ? 4.770 35.338 20.634 1.00 71.31 473 GLU A O 1
ATOM 3559 N N . GLY A 1 474 ? 4.793 34.885 22.843 1.00 65.62 474 GLY A N 1
ATOM 3560 C CA . GLY A 1 474 ? 3.338 34.937 23.033 1.00 65.62 474 GLY A CA 1
ATOM 3561 C C . GLY A 1 474 ? 2.623 33.589 22.915 1.00 65.62 474 GLY A C 1
ATOM 3562 O O . GLY A 1 474 ? 1.395 33.556 22.920 1.00 65.62 474 GLY A O 1
ATOM 3563 N N . LEU A 1 475 ? 3.357 32.473 22.842 1.00 59.44 475 LEU A N 1
ATOM 3564 C CA . LEU A 1 475 ? 2.740 31.147 22.854 1.00 59.44 475 LEU A CA 1
ATOM 3565 C C . LEU A 1 475 ? 2.114 30.820 24.221 1.00 59.44 475 LEU A C 1
ATOM 3567 O O . LEU A 1 475 ? 2.728 31.076 25.262 1.00 59.44 475 LEU A O 1
ATOM 3571 N N . PRO A 1 476 ? 0.918 30.202 24.244 1.00 55.53 476 PRO A N 1
ATOM 3572 C CA . PRO A 1 476 ? 0.418 29.522 25.431 1.00 55.53 476 PRO A CA 1
ATOM 3573 C C . PRO A 1 476 ? 1.447 28.510 25.950 1.00 55.53 476 PRO A C 1
ATOM 3575 O O . PRO A 1 476 ? 2.157 27.882 25.169 1.00 55.53 476 PRO A O 1
ATOM 3578 N N . VAL A 1 477 ? 1.494 28.323 27.272 1.00 51.72 477 VAL A N 1
ATOM 3579 C CA . VAL A 1 477 ? 2.478 27.472 27.983 1.00 51.72 477 VAL A CA 1
ATOM 3580 C C . VAL A 1 477 ? 2.476 26.005 27.509 1.00 51.72 477 VAL A C 1
ATOM 3582 O O . VAL A 1 477 ? 3.395 25.249 27.801 1.00 51.72 477 VAL A O 1
ATOM 3585 N N . ASP A 1 478 ? 1.449 25.595 26.781 1.00 46.59 478 ASP A N 1
ATOM 3586 C CA . ASP A 1 478 ? 1.202 24.243 26.298 1.00 46.59 478 ASP A CA 1
ATOM 3587 C C . ASP A 1 478 ? 1.147 24.123 24.765 1.00 46.59 478 ASP A C 1
ATOM 3589 O O . ASP A 1 478 ? 0.799 23.062 24.247 1.00 46.59 478 ASP A O 1
ATOM 3593 N N . ALA A 1 479 ? 1.492 25.182 24.029 1.00 45.22 479 ALA A N 1
ATOM 3594 C CA . ALA A 1 479 ? 1.608 25.109 22.578 1.00 45.22 479 ALA A CA 1
ATOM 3595 C C . ALA A 1 479 ? 2.816 24.255 22.165 1.00 45.22 479 ALA A C 1
ATOM 3597 O O . ALA A 1 479 ? 3.899 24.365 22.745 1.00 45.22 479 ALA A O 1
ATOM 3598 N N . GLN A 1 480 ? 2.644 23.431 21.129 1.00 44.69 480 GLN A N 1
ATOM 3599 C CA . GLN A 1 480 ? 3.744 22.705 20.502 1.00 44.69 480 GLN A CA 1
ATOM 3600 C C . GLN A 1 480 ? 4.111 23.380 19.182 1.00 44.69 480 GLN A C 1
ATOM 3602 O O . GLN A 1 480 ? 3.256 23.734 18.372 1.00 44.69 480 GLN A O 1
ATOM 3607 N N . VAL A 1 481 ? 5.408 23.568 18.968 1.00 49.19 481 VAL A N 1
ATOM 3608 C CA . VAL A 1 481 ? 5.939 24.191 17.758 1.00 49.19 481 VAL A CA 1
ATOM 3609 C C . VAL A 1 481 ? 6.805 23.173 17.054 1.00 49.19 481 VAL A C 1
ATOM 3611 O O . VAL A 1 481 ? 7.751 22.650 17.644 1.00 49.19 481 VAL A O 1
ATOM 3614 N N . GLN A 1 482 ? 6.510 22.935 15.783 1.00 48.97 482 GLN A N 1
ATOM 3615 C CA . GLN A 1 482 ? 7.385 22.177 14.909 1.00 48.97 482 GLN A CA 1
ATOM 3616 C C . GLN A 1 482 ? 7.862 23.093 13.786 1.00 48.97 482 GLN A C 1
ATOM 3618 O O . GLN A 1 482 ? 7.075 23.632 13.010 1.00 48.97 482 GLN A O 1
ATOM 3623 N N . ALA A 1 483 ? 9.172 23.300 13.721 1.00 49.59 483 ALA A N 1
ATOM 3624 C CA . ALA A 1 483 ? 9.805 24.040 12.643 1.00 49.59 483 ALA A CA 1
ATOM 3625 C C . ALA A 1 483 ? 10.419 23.042 11.662 1.00 49.59 483 ALA A C 1
ATOM 3627 O O . ALA A 1 483 ? 11.289 22.256 12.047 1.00 49.59 483 ALA A O 1
ATOM 3628 N N . GLN A 1 484 ? 9.971 23.077 10.406 1.00 49.59 484 GLN A N 1
ATOM 3629 C CA . GLN A 1 484 ? 10.517 22.238 9.346 1.00 49.59 484 GLN A CA 1
ATOM 3630 C C . GLN A 1 484 ? 11.319 23.089 8.366 1.00 49.59 484 GLN A C 1
ATOM 3632 O O . GLN A 1 484 ? 10.819 24.043 7.762 1.00 49.59 484 GLN A O 1
ATOM 3637 N N . ARG A 1 485 ? 12.593 22.726 8.216 1.00 51.41 485 ARG A N 1
ATOM 3638 C CA . ARG A 1 485 ? 13.507 23.317 7.245 1.00 51.41 485 ARG A CA 1
ATOM 3639 C C . ARG A 1 485 ? 13.448 22.513 5.950 1.00 51.41 485 ARG A C 1
ATOM 3641 O O . ARG A 1 485 ? 13.616 21.297 5.967 1.00 51.41 485 ARG A O 1
ATOM 3648 N N . LEU A 1 486 ? 13.219 23.198 4.833 1.00 44.03 486 LEU A N 1
ATOM 3649 C CA . LEU A 1 486 ? 13.280 22.601 3.503 1.00 44.03 486 LEU A CA 1
ATOM 3650 C C . LEU A 1 486 ? 14.568 23.033 2.822 1.00 44.03 486 LEU A C 1
ATOM 3652 O O . LEU A 1 486 ? 14.616 24.074 2.177 1.00 44.03 486 LEU A O 1
ATOM 3656 N N . ASP A 1 487 ? 15.608 22.223 2.980 1.00 44.91 487 ASP A N 1
ATOM 3657 C CA . ASP A 1 487 ? 16.898 22.484 2.351 1.00 44.91 487 ASP A CA 1
ATOM 3658 C C . ASP A 1 487 ? 16.982 22.048 0.898 1.00 44.91 487 ASP A C 1
ATOM 3660 O O . ASP A 1 487 ? 16.070 21.416 0.360 1.00 44.91 487 ASP A O 1
ATOM 3664 N N . ARG A 1 488 ? 18.107 22.443 0.285 1.00 39.28 488 ARG A N 1
ATOM 3665 C CA . ARG A 1 488 ? 18.529 22.129 -1.081 1.00 39.28 488 ARG A CA 1
ATOM 3666 C C . ARG A 1 488 ? 18.338 20.646 -1.410 1.00 39.28 488 ARG A C 1
ATOM 3668 O O . ARG A 1 488 ? 18.271 19.799 -0.530 1.00 39.28 488 ARG A O 1
ATOM 3675 N N . LYS A 1 489 ? 18.335 20.383 -2.718 1.00 33.56 489 LYS A N 1
ATOM 3676 C CA . LYS A 1 489 ? 18.105 19.118 -3.437 1.00 33.56 489 LYS A CA 1
ATOM 3677 C C . LYS A 1 489 ? 18.610 17.813 -2.784 1.00 33.56 489 LYS A C 1
ATOM 3679 O O . LYS A 1 489 ? 18.039 16.776 -3.091 1.00 33.56 489 LYS A O 1
ATOM 3684 N N . ASP A 1 490 ? 19.596 17.862 -1.888 1.00 32.72 490 ASP A N 1
ATOM 3685 C CA . ASP A 1 490 ? 20.304 16.689 -1.366 1.00 32.72 490 ASP A CA 1
ATOM 3686 C C . ASP A 1 490 ? 20.263 16.533 0.178 1.00 32.72 490 ASP A C 1
ATOM 3688 O O . ASP A 1 490 ? 20.866 15.595 0.695 1.00 32.72 490 ASP A O 1
ATOM 3692 N N . ASP A 1 491 ? 19.556 17.398 0.926 1.00 34.75 491 ASP A N 1
ATOM 3693 C CA . ASP A 1 491 ? 19.542 17.366 2.403 1.00 34.75 491 ASP A CA 1
ATOM 3694 C C . ASP A 1 491 ? 18.174 16.947 3.000 1.00 34.75 491 ASP A C 1
ATOM 3696 O O . ASP A 1 491 ? 17.106 17.434 2.605 1.00 34.75 491 ASP A O 1
ATOM 3700 N N . LEU A 1 492 ? 18.216 16.044 3.993 1.00 29.62 492 LEU A N 1
ATOM 3701 C CA . LEU A 1 492 ? 17.068 15.613 4.810 1.00 29.62 492 LEU A CA 1
ATOM 3702 C C . LEU A 1 492 ? 16.559 16.767 5.699 1.00 29.62 492 LEU A C 1
ATOM 3704 O O . LEU A 1 492 ? 17.372 17.569 6.164 1.00 29.62 492 LEU A O 1
ATOM 3708 N N . PRO A 1 493 ? 15.250 16.850 6.010 1.00 39.19 493 PRO A N 1
ATOM 3709 C CA . PRO A 1 493 ? 14.750 17.869 6.925 1.00 39.19 493 PRO A CA 1
ATOM 3710 C C . PRO A 1 493 ? 15.374 17.711 8.315 1.00 39.19 493 PRO A C 1
ATOM 3712 O O . PRO A 1 493 ? 15.317 16.649 8.935 1.00 39.19 493 PRO A O 1
ATOM 3715 N N . VAL A 1 494 ? 15.955 18.799 8.818 1.00 39.19 494 VAL A N 1
ATOM 3716 C CA . VAL A 1 494 ? 16.511 18.885 10.170 1.00 39.19 494 VAL A CA 1
ATOM 3717 C C . VAL A 1 494 ? 15.529 19.658 11.043 1.00 39.19 494 VAL A C 1
ATOM 3719 O O . VAL A 1 494 ? 15.127 20.771 10.698 1.00 39.19 494 VAL A O 1
ATOM 3722 N N . GLY A 1 495 ? 15.138 19.078 12.179 1.00 40.84 495 GLY A N 1
ATOM 3723 C CA . GLY A 1 495 ? 14.334 19.785 13.173 1.00 40.84 495 GLY A CA 1
ATOM 3724 C C . GLY A 1 495 ? 15.100 20.992 13.715 1.00 40.84 495 GLY A C 1
ATOM 3725 O O . GLY A 1 495 ? 16.225 20.847 14.195 1.00 40.84 495 GLY A O 1
ATOM 3726 N N . VAL A 1 496 ? 14.501 22.182 13.645 1.00 50.66 496 VAL A N 1
ATOM 3727 C CA . VAL A 1 496 ? 15.092 23.389 14.238 1.00 50.66 496 VAL A CA 1
ATOM 3728 C C . VAL A 1 496 ? 14.639 23.490 15.699 1.00 50.66 496 VAL A C 1
ATOM 3730 O O . VAL A 1 496 ? 13.432 23.436 15.953 1.00 50.66 496 VAL A O 1
ATOM 3733 N N . PRO A 1 497 ? 15.558 23.639 16.673 1.00 49.75 497 PRO A N 1
ATOM 3734 C CA . PRO A 1 497 ? 15.194 23.881 18.064 1.00 49.75 497 PRO A CA 1
ATOM 3735 C C . PRO A 1 497 ? 14.272 25.097 18.197 1.00 49.75 497 PRO A C 1
ATOM 3737 O O . PRO A 1 497 ? 14.531 26.149 17.606 1.00 49.75 497 PRO A O 1
ATOM 3740 N N . VAL A 1 498 ? 13.217 24.958 19.002 1.00 50.19 498 VAL A N 1
ATOM 3741 C CA . VAL A 1 498 ? 12.297 26.056 19.307 1.00 50.19 498 VAL A CA 1
ATOM 3742 C C . VAL A 1 498 ? 12.536 26.540 20.732 1.00 50.19 498 VAL A C 1
ATOM 3744 O O . VAL A 1 498 ? 12.422 25.764 21.682 1.00 50.19 498 VAL A O 1
ATOM 3747 N N . GLY A 1 499 ? 12.867 27.823 20.872 1.00 53.09 499 GLY A N 1
ATOM 3748 C CA . GLY A 1 499 ? 12.949 28.520 22.154 1.00 53.09 499 GLY A CA 1
ATOM 3749 C C . GLY A 1 499 ? 11.628 29.218 22.489 1.00 53.09 499 GLY A C 1
ATOM 3750 O O . GLY A 1 499 ? 11.039 29.866 21.619 1.00 53.09 499 GLY A O 1
ATOM 3751 N N . GLY A 1 500 ? 11.170 29.065 23.735 1.00 46.53 500 GLY A N 1
ATOM 3752 C CA . GLY A 1 500 ? 10.000 29.766 24.287 1.00 46.53 500 GLY A CA 1
ATOM 3753 C C . GLY A 1 500 ? 10.314 31.143 24.855 1.00 46.53 500 GLY A C 1
ATOM 3754 O O . GLY A 1 500 ? 11.492 31.385 25.213 1.00 46.53 500 GLY A O 1
#

Radius of gyration: 25.61 Å; Cα contacts (8 Å, |Δi|>4): 1119; chains: 1; bounding box: 76×65×64 Å

Nearest PDB structures (foldseek):
  6kjl-assembly1_A  TM=7.349E-01  e=3.579E-01  Bacillus sp. 41M-1
  6kka-assembly2_B  TM=7.336E-01  e=5.960E-01  Bacillus sp. 41M-1
  5wvp-assembly1_A  TM=5.322E-01  e=9.185E-02  Paenibacillus barengoltzii
  2xvg-assembly1_A  TM=5.952E-01  e=2.853E-01  Cellvibrio japonicus
  7jrl-assembly1_A  TM=4.451E-01  e=4.490E-01  Clostridium perfringens ATCC 13124

Secondary structure (DSSP, 8-state):
--TT-SPPP-PPPPP-HHHHHHHHHHTHHHHHTTTTTT---SEEEHHHHHHHHH-TTS-HHHHHHHHHHHH-HHHHHHHHTTTT-SS--SEEEHHHHHHHHHHH-TTSPEEEEEEEEE-SSS-EEEEEEEEPPTT--TT-SSS-S-EEEEEEETTEEEEEEEE-TT-TT-EEEE---PPSEEEEEEEEE-HHHHTSSPPPPEEEEEEEEE--TT-SSHHHHHHHHHHHTPPEEE-S-SS-TTSPPEEEEEEEEEE-TTSEEEEEEEEEES---SGGGG-HHHHHHHHS---EEEEEEEEEEETTT--EEEEE-SSS-TT-----B-TTS-BEEEE-STT--EEETTT-TTTTTS-EE-BPEEE-SSS-GGGHHHHSTHHHHHHHHHHHHTT-S-TTS---EEEEEEE-TT-----EEEEEEEEETTS-EEEEEEEETT----SS-----S-----EEPPTT--GGGEEEEEEET--TT-EEEEE---STT-PPPBPPEE-